Protein AF-0000000073595090 (afdb_homodimer)

Nearest PDB structures (foldseek):
  1bzy-assembly1_D  TM=8.938E-01  e=1.808E-31  Homo sapiens
  3gep-assembly1_A-2  TM=9.345E-01  e=6.001E-30  Homo sapiens
  3ggc-assembly1_A-2  TM=9.431E-01  e=1.577E-29  Homo sapiens
  1d6n-assembly1_A  TM=9.032E-01  e=2.349E-26  Homo sapiens
  1d6n-assembly1_B  TM=8.870E-01  e=1.845E-26  Homo sapiens

InterPro domains:
  IPR000836 Phosphoribosyltransferase domain [PF00156] (53-201)
  IPR000836 Phosphoribosyltransferase domain [cd06223] (53-188)
  IPR005904 Hypoxanthine phosphoribosyl transferase [TIGR01203] (52-214)
  IPR029057 Phosphoribosyltransferase-like [G3DSA:3.40.50.2020] (49-224)
  IPR029057 Phosphoribosyltransferase-like [SSF53271] (48-222)
  IPR050408 Hypoxanthine-guanine phosphoribosyltransferase [PTHR43340] (52-224)

Foldseek 3Di:
DDPDDPCVDDDDDDDDDDPDPPPDDPDDPDPDPPPDPPPPPFPFDDQLLVLLLVLLVVCCVVQNDEEEEEEEEDDQQVLSSVSNVVNNVVVLVPDPDRYHYHYWYWYWDFDPDPPDGQDIDIDRTDDLLVQAQAEYEYTEAEAEQCSNVVNVVVVSVVSHHPHYFYAYAEYEDDPNHPPDDGPHYSYYDYPAQKAECCRDQLPPRPPHSGIGGQDPVRNVVNPD/DDDPDPPPPDPDDPDDPDDPPPPDDPDDPDPPPPPDPPPPPFPFDPQLLVLLLVLLVVCCVVQNDEEEEEEEEDDQQVLSSVSNVVNNVVVLVPDPDNYHYHYWYWYWDFDPDPPDGQDIDIDRTDDLLVQAQAEYEYTEAEAEQCRNVVNVVVVSVVSHHPHYFYAYAEYEDDPNHPPDDGPHYSYYDYPAQKAECCRDQLPPRPPHSGIGGQDPVRNVVNPD

Secondary structure (DSSP, 8-state):
--------------------------------------------PPPHHHHHHHHHHHHHHHHTTS-EEEEEEETTTHHHHHHHHHHHHHHHHTSSS---EEEEEEEEEEEE-SS-EEEEEEESSPPGGGGTTSEEEEEEEEESSSHHHHHHHHHHHTT--SEEEEEEEEEEE-TT--S---SEEEEEEESS-EEBTTB-BTTBSTT-SS-EEPPHHHHHHT--/--------------------------------------------PPPHHHHHHHHHHHHHHHHTTS-EEEEEEETTTHHHHHHHHHHHHHHHHTSSS---EEEEEEEEEEEE-SS-EEEEEEESSPPGGGGTTSEEEEEEEEESSSHHHHHHHHHHHTT--SEEEEEEEEEEE-TT--S---SEEEEEEESS-EEBTTB-BTTBSTT-SS-EEPPHHHHHHT--

Radius of gyration: 42.35 Å; Cα contacts (8 Å, |Δi|>4): 746; chains: 2; bounding box: 109×180×151 Å

pLDDT: mean 76.79, std 24.28, range [18.45, 98.0]

Structure (mmCIF, N/CA/C/O backbone):
data_AF-0000000073595090-model_v1
#
loop_
_entity.id
_entity.type
_entity.pdbx_description
1 polymer 'Hypoxanthine phosphoribosyltransferase'
#
loop_
_atom_site.group_PDB
_atom_site.id
_atom_site.type_symbol
_atom_site.label_atom_id
_atom_site.label_alt_id
_atom_site.label_comp_id
_atom_site.label_asym_id
_atom_site.label_entity_id
_atom_site.label_seq_id
_atom_site.pdbx_PDB_ins_code
_atom_site.Cartn_x
_atom_site.Cartn_y
_atom_site.Cartn_z
_atom_site.occupancy
_atom_site.B_iso_or_equiv
_atom_site.auth_seq_id
_atom_site.auth_comp_id
_atom_site.auth_asym_id
_atom_site.auth_atom_id
_atom_site.pdbx_PDB_model_num
ATOM 1 N N . MET A 1 1 ? -73.562 80.875 56.219 1 18.45 1 MET A N 1
ATOM 2 C CA . MET A 1 1 ? -73.375 82.25 55.906 1 18.45 1 MET A CA 1
ATOM 3 C C . MET A 1 1 ? -72.875 82.438 54.469 1 18.45 1 MET A C 1
ATOM 5 O O . MET A 1 1 ? -73.5 83.25 53.719 1 18.45 1 MET A O 1
ATOM 9 N N . LEU A 1 2 ? -71.5 82.5 54.281 1 20.69 2 LEU A N 1
ATOM 10 C CA . LEU A 1 2 ? -70.812 83.5 53.438 1 20.69 2 LEU A CA 1
ATOM 11 C C . LEU A 1 2 ? -70.875 83.125 51.969 1 20.69 2 LEU A C 1
ATOM 13 O O . LEU A 1 2 ? -70.625 82 51.625 1 20.69 2 LEU A O 1
ATOM 17 N N . ARG A 1 3 ? -71.562 83.875 51 1 25.02 3 ARG A N 1
ATOM 18 C CA . ARG A 1 3 ? -72.375 83.938 49.75 1 25.02 3 ARG A CA 1
ATOM 19 C C . ARG A 1 3 ? -71.438 84.062 48.562 1 25.02 3 ARG A C 1
ATOM 21 O O . ARG A 1 3 ? -71.125 85.125 48.125 1 25.02 3 ARG A O 1
ATOM 28 N N . ALA A 1 4 ? -70.188 83.312 48.531 1 24.39 4 ALA A N 1
ATOM 29 C CA . ALA A 1 4 ? -68.938 83.688 47.812 1 24.39 4 ALA A CA 1
ATOM 30 C C . ALA A 1 4 ? -69.188 83.812 46.312 1 24.39 4 ALA A C 1
ATOM 32 O O . ALA A 1 4 ? -70 83 45.75 1 24.39 4 ALA A O 1
ATOM 33 N N . GLY A 1 5 ? -68.688 84.812 45.531 1 21.95 5 GLY A N 1
ATOM 34 C CA . GLY A 1 5 ? -68.938 85.75 44.438 1 21.95 5 GLY A CA 1
ATOM 35 C C . GLY A 1 5 ? -68.688 85.125 43.094 1 21.95 5 GLY A C 1
ATOM 36 O O . GLY A 1 5 ? -67.812 84.312 42.938 1 21.95 5 GLY A O 1
ATOM 37 N N . SER A 1 6 ? -69.625 85.062 42 1 22.86 6 SER A N 1
ATOM 38 C CA . SER A 1 6 ? -70.062 84.438 40.75 1 22.86 6 SER A CA 1
ATOM 39 C C . SER A 1 6 ? -69.188 84.938 39.562 1 22.86 6 SER A C 1
ATOM 41 O O . SER A 1 6 ? -69.688 84.875 38.438 1 22.86 6 SER A O 1
ATOM 43 N N . ALA A 1 7 ? -67.875 85.375 39.781 1 21.56 7 ALA A N 1
ATOM 44 C CA . ALA A 1 7 ? -67.312 86.375 38.875 1 21.56 7 ALA A CA 1
ATOM 45 C C . ALA A 1 7 ? -67.188 85.75 37.469 1 21.56 7 ALA A C 1
ATOM 47 O O . ALA A 1 7 ? -66.562 84.688 37.312 1 21.56 7 ALA A O 1
ATOM 48 N N . GLU A 1 8 ? -68.062 85.938 36.406 1 22.64 8 GLU A N 1
ATOM 49 C CA . GLU A 1 8 ? -68.438 85.375 35.094 1 22.64 8 GLU A CA 1
ATOM 50 C C . GLU A 1 8 ? -67.438 85.75 34.031 1 22.64 8 GLU A C 1
ATOM 52 O O . GLU A 1 8 ? -67.625 85.562 32.844 1 22.64 8 GLU A O 1
ATOM 57 N N . GLY A 1 9 ? -66.125 86.125 34.344 1 20.11 9 GLY A N 1
ATOM 58 C CA . GLY A 1 9 ? -65.438 87 33.406 1 20.11 9 GLY A CA 1
ATOM 59 C C . GLY A 1 9 ? -65.188 86.375 32.062 1 20.11 9 GLY A C 1
ATOM 60 O O . GLY A 1 9 ? -65.062 85.125 31.953 1 20.11 9 GLY A O 1
ATOM 61 N N . GLY A 1 10 ? -65.625 86.875 30.844 1 22.44 10 GLY A N 1
ATOM 62 C CA . GLY A 1 10 ? -65.875 86.688 29.422 1 22.44 10 GLY A CA 1
ATOM 63 C C . GLY A 1 10 ? -64.625 86.5 28.609 1 22.44 10 GLY A C 1
ATOM 64 O O . GLY A 1 10 ? -63.75 87.375 28.5 1 22.44 10 GLY A O 1
ATOM 65 N N . ALA A 1 11 ? -63.875 85.25 28.734 1 20.61 11 ALA A N 1
ATOM 66 C CA . ALA A 1 11 ? -62.531 84.938 28.234 1 20.61 11 ALA A CA 1
ATOM 67 C C . ALA A 1 11 ? -62.5 85.062 26.703 1 20.61 11 ALA A C 1
ATOM 69 O O . ALA A 1 11 ? -63.344 84.5 26.016 1 20.61 11 ALA A O 1
ATOM 70 N N . GLY A 1 12 ? -61.906 86.125 26.109 1 21.06 12 GLY A N 1
ATOM 71 C CA . GLY A 1 12 ? -61.719 86.625 24.75 1 21.06 12 GLY A CA 1
ATOM 72 C C . GLY A 1 12 ? -61.094 85.625 23.828 1 21.06 12 GLY A C 1
ATOM 73 O O . GLY A 1 12 ? -60.469 84.625 24.297 1 21.06 12 GLY A O 1
ATOM 74 N N . ALA A 1 13 ? -61.156 85.625 22.359 1 21.88 13 ALA A N 1
ATOM 75 C CA . ALA A 1 13 ? -61.312 84.938 21.094 1 21.88 13 ALA A CA 1
ATOM 76 C C . ALA A 1 13 ? -59.938 84.625 20.484 1 21.88 13 ALA A C 1
ATOM 78 O O . ALA A 1 13 ? -59.875 84 19.422 1 21.88 13 ALA A O 1
ATOM 79 N N . ALA A 1 14 ? -58.656 84.812 21.047 1 22.27 14 ALA A N 1
ATOM 80 C CA . ALA A 1 14 ? -57.656 85.188 20.062 1 22.27 14 ALA A CA 1
ATOM 81 C C . ALA A 1 14 ? -57.281 84 19.172 1 22.27 14 ALA A C 1
ATOM 83 O O . ALA A 1 14 ? -57.25 82.875 19.641 1 22.27 14 ALA A O 1
ATOM 84 N N . ALA A 1 15 ? -57.219 84.125 17.75 1 23.78 15 ALA A N 1
ATOM 85 C CA . ALA A 1 15 ? -57.156 83.312 16.547 1 23.78 15 ALA A CA 1
ATOM 86 C C . ALA A 1 15 ? -55.75 82.688 16.359 1 23.78 15 ALA A C 1
ATOM 88 O O . ALA A 1 15 ? -54.75 83.438 16.344 1 23.78 15 ALA A O 1
ATOM 89 N N . GLY A 1 16 ? -55.312 81.562 16.969 1 21.45 16 GLY A N 1
ATOM 90 C CA . GLY A 1 16 ? -54 80.938 17.016 1 21.45 16 GLY A CA 1
ATOM 91 C C . GLY A 1 16 ? -53.438 80.625 15.641 1 21.45 16 GLY A C 1
ATOM 92 O O . GLY A 1 16 ? -54.156 80.125 14.758 1 21.45 16 GLY A O 1
ATOM 93 N N . ARG A 1 17 ? -52.5 81.438 15.148 1 24.78 17 ARG A N 1
ATOM 94 C CA . ARG A 1 17 ? -51.688 81.438 13.922 1 24.78 17 ARG A CA 1
ATOM 95 C C . ARG A 1 17 ? -51.094 80.062 13.641 1 24.78 17 ARG A C 1
ATOM 97 O O . ARG A 1 17 ? -50.844 79.312 14.57 1 24.78 17 ARG A O 1
ATOM 104 N N . GLY A 1 18 ? -51.219 79.5 12.422 1 23.97 18 GLY A N 1
ATOM 105 C CA . GLY A 1 18 ? -50.969 78.188 11.75 1 23.97 18 GLY A CA 1
ATOM 106 C C . GLY A 1 18 ? -49.5 77.75 11.766 1 23.97 18 GLY A C 1
ATOM 107 O O . GLY A 1 18 ? -48.625 78.562 11.438 1 23.97 18 GLY A O 1
ATOM 108 N N . ALA A 1 19 ? -48.938 77.062 12.797 1 24.28 19 ALA A N 1
ATOM 109 C CA . ALA A 1 19 ? -47.562 76.625 13 1 24.28 19 ALA A CA 1
ATOM 110 C C . ALA A 1 19 ? -47.031 75.938 11.75 1 24.28 19 ALA A C 1
ATOM 112 O O . ALA A 1 19 ? -47.75 75.188 11.07 1 24.28 19 ALA A O 1
ATOM 113 N N . SER A 1 20 ? -46.094 76.562 11 1 29.41 20 SER A N 1
ATOM 114 C CA . SER A 1 20 ? -45.344 76.125 9.836 1 29.41 20 SER A CA 1
ATOM 115 C C . SER A 1 20 ? -44.719 74.75 10.086 1 29.41 20 SER A C 1
ATOM 117 O O . SER A 1 20 ? -44.25 74.438 11.195 1 29.41 20 SER A O 1
ATOM 119 N N . PRO A 1 21 ? -45.031 73.688 9.328 1 28.95 21 PRO A N 1
ATOM 120 C CA . PRO A 1 21 ? -44.594 72.312 9.547 1 28.95 21 PRO A CA 1
ATOM 121 C C . PRO A 1 21 ? -43.062 72.188 9.625 1 28.95 21 PRO A C 1
ATOM 123 O O . PRO A 1 21 ? -42.344 73 9.055 1 28.95 21 PRO A O 1
ATOM 126 N N . LEU A 1 22 ? -42.469 71.938 10.797 1 32.16 22 LEU A N 1
ATOM 127 C CA . LEU A 1 22 ? -41.062 71.688 11.062 1 32.16 22 LEU A CA 1
ATOM 128 C C . LEU A 1 22 ? -40.406 70.812 9.984 1 32.16 22 LEU A C 1
ATOM 130 O O . LEU A 1 22 ? -41.094 70 9.398 1 32.16 22 LEU A O 1
ATOM 134 N N . PRO A 1 23 ? -39.344 71.312 9.367 1 32.91 23 PRO A N 1
ATOM 135 C CA . PRO A 1 23 ? -38.625 70.625 8.273 1 32.91 23 PRO A CA 1
ATOM 136 C C . PRO A 1 23 ? -38.281 69.125 8.617 1 32.91 23 PRO A C 1
ATOM 138 O O . PRO A 1 23 ? -38.156 68.812 9.797 1 32.91 23 PRO A O 1
ATOM 141 N N . ALA A 1 24 ? -38.594 68.188 7.734 1 32 24 ALA A N 1
ATOM 142 C CA . ALA A 1 24 ? -38.406 66.75 7.836 1 32 24 ALA A CA 1
ATOM 143 C C . ALA A 1 24 ? -36.969 66.375 8.219 1 32 24 ALA A C 1
ATOM 145 O O . ALA A 1 24 ? -36.031 67.062 7.812 1 32 24 ALA A O 1
ATOM 146 N N . ALA A 1 25 ? -36.688 65.812 9.406 1 35.94 25 ALA A N 1
ATOM 147 C CA . ALA A 1 25 ? -35.406 65.375 9.938 1 35.94 25 ALA A CA 1
ATOM 148 C C . ALA A 1 25 ? -34.5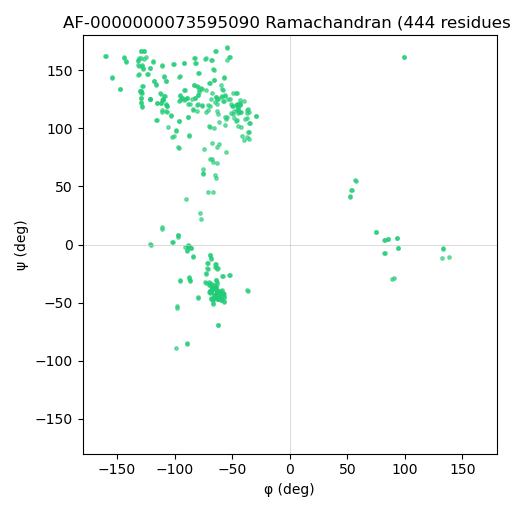94 64.625 8.875 1 35.94 25 ALA A C 1
ATOM 150 O O . ALA A 1 25 ? -35.156 63.938 8.023 1 35.94 25 ALA A O 1
ATOM 151 N N . PRO A 1 26 ? -33.344 65.062 8.57 1 37.41 26 PRO A N 1
ATOM 152 C CA . PRO A 1 26 ? -32.562 64.438 7.539 1 37.41 26 PRO A CA 1
ATOM 153 C C . PRO A 1 26 ? -32.438 62.906 7.754 1 37.41 26 PRO A C 1
ATOM 155 O O . PRO A 1 26 ? -32.531 62.438 8.891 1 37.41 26 PRO A O 1
ATOM 158 N N . ARG A 1 27 ? -32.812 62.062 6.738 1 37.53 27 ARG A N 1
ATOM 159 C CA . ARG A 1 27 ? -32.75 60.594 6.758 1 37.53 27 ARG A CA 1
ATOM 160 C C . ARG A 1 27 ? -31.375 60.125 7.227 1 37.53 27 ARG A C 1
ATOM 162 O O . ARG A 1 27 ? -30.359 60.688 6.809 1 37.53 27 ARG A O 1
ATOM 169 N N . ARG A 1 28 ? -31.266 59.5 8.414 1 38.28 28 ARG A N 1
ATOM 170 C CA . ARG A 1 28 ? -30.031 58.938 8.945 1 38.28 28 ARG A CA 1
ATOM 171 C C . ARG A 1 28 ? -29.297 58.125 7.879 1 38.28 28 ARG A C 1
ATOM 173 O O . ARG A 1 28 ? -29.922 57.406 7.105 1 38.28 28 ARG A O 1
ATOM 180 N N . PRO A 1 29 ? -28.047 58.5 7.551 1 37.28 29 PRO A N 1
ATOM 181 C CA . PRO A 1 29 ? -27.328 57.719 6.535 1 37.28 29 PRO A CA 1
ATOM 182 C C . PRO A 1 29 ? -27.422 56.219 6.773 1 37.28 29 PRO A C 1
ATOM 184 O O . PRO A 1 29 ? -27.547 55.781 7.918 1 37.28 29 PRO A O 1
ATOM 187 N N . GLN A 1 30 ? -27.969 55.406 5.848 1 33.78 30 GLN A N 1
ATOM 188 C CA . GLN A 1 30 ? -28.031 53.938 5.879 1 33.78 30 GLN A CA 1
ATOM 189 C C . GLN A 1 30 ? -26.688 53.344 6.281 1 33.78 30 GLN A C 1
ATOM 191 O O . GLN A 1 30 ? -25.641 53.844 5.895 1 33.78 30 GLN A O 1
ATOM 196 N N . PRO A 1 31 ? -26.594 52.656 7.426 1 35.84 31 PRO A N 1
ATOM 197 C CA . PRO A 1 31 ? -25.297 52.094 7.789 1 35.84 31 PRO A CA 1
ATOM 198 C C . PRO A 1 31 ? -24.609 51.406 6.613 1 35.84 31 PRO A C 1
ATOM 200 O O . PRO A 1 31 ? -25.281 50.812 5.754 1 35.84 31 PRO A O 1
ATOM 203 N N . GLN A 1 32 ? -23.5 51.875 6.078 1 34.53 32 GLN A N 1
ATOM 204 C CA . GLN A 1 32 ? -22.672 51.156 5.105 1 34.53 32 GLN A CA 1
ATOM 205 C C . GLN A 1 32 ? -22.5 49.688 5.477 1 34.53 32 GLN A C 1
ATOM 207 O O . GLN A 1 32 ? -22.266 49.375 6.641 1 34.53 32 GLN A O 1
ATOM 212 N N . HIS A 1 33 ? -23.25 48.812 4.824 1 35.62 33 HIS A N 1
ATOM 213 C CA . HIS A 1 33 ? -23.062 47.375 4.996 1 35.62 33 HIS A CA 1
ATOM 214 C C . HIS A 1 33 ? -21.578 47 5.086 1 35.62 33 HIS A C 1
ATOM 216 O O . HIS A 1 33 ? -20.781 47.438 4.238 1 35.62 33 HIS A O 1
ATOM 222 N N . ARG A 1 34 ? -20.953 46.969 6.234 1 40.38 34 ARG A N 1
ATOM 223 C CA . ARG A 1 34 ? -19.578 46.469 6.355 1 40.38 34 ARG A CA 1
ATOM 224 C C . ARG A 1 34 ? -19.359 45.281 5.414 1 40.38 34 ARG A C 1
ATOM 226 O O . ARG A 1 34 ? -20.219 44.438 5.281 1 40.38 34 ARG A O 1
ATOM 233 N N . PRO A 1 35 ? -18.484 45.438 4.449 1 38.69 35 PRO A N 1
ATOM 234 C CA . PRO A 1 35 ? -18.281 44.281 3.578 1 38.69 35 PRO A CA 1
ATOM 235 C C . PRO A 1 35 ? -18.156 43 4.359 1 38.69 35 PRO A C 1
ATOM 237 O O . PRO A 1 35 ? -17.688 43 5.5 1 38.69 35 PRO A O 1
ATOM 240 N N . ARG A 1 36 ? -19.094 42.062 4.199 1 41.41 36 ARG A N 1
ATOM 241 C CA . ARG A 1 36 ? -19.016 40.75 4.793 1 41.41 36 ARG A CA 1
ATOM 242 C C . ARG A 1 36 ? -17.578 40.219 4.789 1 41.41 36 ARG A C 1
ATOM 244 O O . ARG A 1 36 ? -16.844 40.438 3.82 1 41.41 36 ARG A O 1
ATOM 251 N N . PRO A 1 37 ? -16.969 40.062 5.891 1 40.44 37 PRO A N 1
ATOM 252 C CA . PRO A 1 37 ? -15.609 39.5 5.832 1 40.44 37 PRO A CA 1
ATOM 253 C C . PRO A 1 37 ? -15.453 38.438 4.758 1 40.44 37 PRO A C 1
ATOM 255 O O . PRO A 1 37 ? -16.391 37.656 4.504 1 40.44 37 PRO A O 1
ATOM 258 N N . ARG A 1 38 ? -14.742 38.719 3.691 1 35.94 38 ARG A N 1
ATOM 259 C CA . ARG A 1 38 ? -14.422 37.75 2.648 1 35.94 38 ARG A CA 1
ATOM 260 C C . ARG A 1 38 ? -14.164 36.375 3.246 1 35.94 38 ARG A C 1
ATOM 262 O O . ARG A 1 38 ? -13.312 36.219 4.125 1 35.94 38 ARG A O 1
ATOM 269 N N . ARG A 1 39 ? -15.125 35.469 3.371 1 39.94 39 ARG A N 1
ATOM 270 C CA . ARG A 1 39 ? -14.906 34.094 3.721 1 39.94 39 ARG A CA 1
ATOM 271 C C . ARG A 1 39 ? -13.617 33.562 3.094 1 39.94 39 ARG A C 1
ATOM 273 O O . ARG A 1 39 ? -13.406 33.719 1.889 1 39.94 39 ARG A O 1
ATOM 280 N N . ALA A 1 40 ? -12.539 33.562 3.834 1 42.25 40 ALA A N 1
ATOM 281 C CA . ALA A 1 40 ? -11.305 32.969 3.342 1 42.25 40 ALA A CA 1
ATOM 282 C C . ALA A 1 40 ? -11.602 31.828 2.373 1 42.25 40 ALA A C 1
ATOM 284 O O . ALA A 1 40 ? -12.5 31.031 2.609 1 42.25 40 ALA A O 1
ATOM 285 N N . ALA A 1 41 ? -11.312 32 1.074 1 45.03 41 ALA A N 1
ATOM 286 C CA . ALA A 1 41 ? -11.492 31 0.033 1 45.03 41 ALA A CA 1
ATOM 287 C C . ALA A 1 41 ? -11.023 29.625 0.514 1 45.03 41 ALA A C 1
ATOM 289 O O . ALA A 1 41 ? -10.016 29.516 1.21 1 45.03 41 ALA A O 1
ATOM 290 N N . PRO A 1 42 ? -11.984 28.688 0.497 1 52.31 42 PRO A N 1
ATOM 291 C CA . PRO A 1 42 ? -11.602 27.312 0.854 1 52.31 42 PRO A CA 1
ATOM 292 C C . PRO A 1 42 ? -10.312 26.875 0.17 1 52.31 42 PRO A C 1
ATOM 294 O O . PRO A 1 42 ? -10.07 27.219 -0.99 1 52.31 42 PRO A O 1
ATOM 297 N N . TRP A 1 43 ? -9.227 26.797 0.996 1 58.78 43 TRP A N 1
ATOM 298 C CA . TRP A 1 43 ? -7.992 26.234 0.476 1 58.78 43 TRP A CA 1
ATOM 299 C C . TRP A 1 43 ? -8.289 25.094 -0.503 1 58.78 43 TRP A C 1
ATOM 301 O O . TRP A 1 43 ? -9.047 24.172 -0.185 1 58.78 43 TRP A O 1
ATOM 311 N N . ARG A 1 44 ? -8.117 25.422 -1.894 1 61.34 44 ARG A N 1
ATOM 312 C CA . ARG A 1 44 ? -8.273 24.359 -2.885 1 61.34 44 ARG A CA 1
ATOM 313 C C . ARG A 1 44 ? -6.918 23.812 -3.316 1 61.34 44 ARG A C 1
ATOM 315 O O . ARG A 1 44 ? -6.137 24.516 -3.963 1 61.34 44 ARG A O 1
ATOM 322 N N . PRO A 1 45 ? -6.633 22.75 -2.699 1 61.56 45 PRO A N 1
ATOM 323 C CA . PRO A 1 45 ? -5.328 22.234 -3.121 1 61.56 45 PRO A CA 1
ATOM 324 C C . PRO A 1 45 ? -5.32 21.781 -4.578 1 61.56 45 PRO A C 1
ATOM 326 O O . PRO A 1 45 ? -6.367 21.438 -5.129 1 61.56 45 PRO A O 1
ATOM 329 N N . PRO A 1 46 ? -4.168 22.078 -5.262 1 63.09 46 PRO A N 1
ATOM 330 C CA . PRO A 1 46 ? -4.047 21.5 -6.602 1 63.09 46 PRO A CA 1
ATOM 331 C C . PRO A 1 46 ? -4.277 19.984 -6.609 1 63.09 46 PRO A C 1
ATOM 333 O O . PRO A 1 46 ? -4.188 19.344 -5.559 1 63.09 46 PRO A O 1
ATOM 336 N N . ALA A 1 47 ? -4.559 19.469 -7.793 1 72.31 47 ALA A N 1
ATOM 337 C CA . ALA A 1 47 ? -4.77 18.047 -7.949 1 72.31 47 ALA A CA 1
ATOM 338 C C . ALA A 1 47 ? -3.502 17.266 -7.625 1 72.31 47 ALA A C 1
ATOM 340 O O . ALA A 1 47 ? -2.416 17.609 -8.094 1 72.31 47 ALA A O 1
ATOM 341 N N . PRO A 1 48 ? -3.545 16.312 -6.766 1 76 48 PRO A N 1
ATOM 342 C CA . PRO A 1 48 ? -2.377 15.539 -6.34 1 76 48 PRO A CA 1
ATOM 343 C C . PRO A 1 48 ? -1.594 14.953 -7.516 1 76 48 PRO A C 1
ATOM 345 O O . PRO A 1 48 ? -0.373 14.797 -7.43 1 76 48 PRO A O 1
ATOM 348 N N . ALA A 1 49 ? -2.215 14.734 -8.602 1 74.44 49 ALA A N 1
ATOM 349 C CA . ALA A 1 49 ? -1.567 14.094 -9.742 1 74.44 49 ALA A CA 1
ATOM 350 C C . ALA A 1 49 ? -0.441 14.969 -10.297 1 74.44 49 ALA A C 1
ATOM 352 O O . ALA A 1 49 ? 0.65 14.469 -10.586 1 74.44 49 ALA A O 1
ATOM 353 N N . SER A 1 50 ? -0.667 16.25 -10.453 1 79.44 50 SER A N 1
ATOM 354 C CA . SER A 1 50 ? 0.327 17.141 -11.047 1 79.44 50 SER A CA 1
ATOM 355 C C . SER A 1 50 ? 1.549 17.281 -10.141 1 79.44 50 SER A C 1
ATOM 357 O O . SER A 1 50 ? 2.686 17.25 -10.617 1 79.44 50 SER A O 1
ATOM 359 N N . TRP A 1 51 ? 1.331 17.297 -8.906 1 85.5 51 TRP A N 1
ATOM 360 C CA . TRP A 1 51 ? 2.432 17.438 -7.957 1 85.5 51 TRP A CA 1
ATOM 361 C C . TRP A 1 51 ? 3.244 16.156 -7.863 1 85.5 51 TRP A C 1
ATOM 363 O O . TRP A 1 51 ? 4.469 16.188 -7.75 1 85.5 51 TRP A O 1
ATOM 373 N N . THR A 1 52 ? 2.598 15.125 -8.023 1 92.88 52 THR A N 1
ATOM 374 C CA . THR A 1 52 ? 3.252 13.828 -7.902 1 92.88 52 THR A CA 1
ATOM 375 C C . THR A 1 52 ? 4.211 13.602 -9.07 1 92.88 52 THR A C 1
ATOM 377 O O . THR A 1 52 ? 5.309 13.062 -8.883 1 92.88 52 THR A O 1
ATOM 380 N N . GLU A 1 53 ? 3.814 14.094 -10.195 1 92.06 53 GLU A N 1
ATOM 381 C CA . GLU A 1 53 ? 4.672 13.953 -11.367 1 92.06 53 GLU A CA 1
ATOM 382 C C . GLU A 1 53 ? 5.941 14.789 -11.227 1 92.06 53 GLU A C 1
ATOM 384 O O . GLU A 1 53 ? 7.035 14.32 -11.547 1 92.06 53 GLU A O 1
ATOM 389 N N . ARG A 1 54 ? 5.754 15.984 -10.828 1 92.88 54 ARG A N 1
ATOM 390 C CA . ARG A 1 54 ? 6.898 16.859 -10.594 1 92.88 54 ARG A CA 1
ATOM 391 C C . ARG A 1 54 ? 7.859 16.25 -9.578 1 92.88 54 ARG A C 1
ATOM 393 O O . ARG A 1 54 ? 9.07 16.234 -9.797 1 92.88 54 ARG A O 1
ATOM 400 N N . LEU A 1 55 ? 7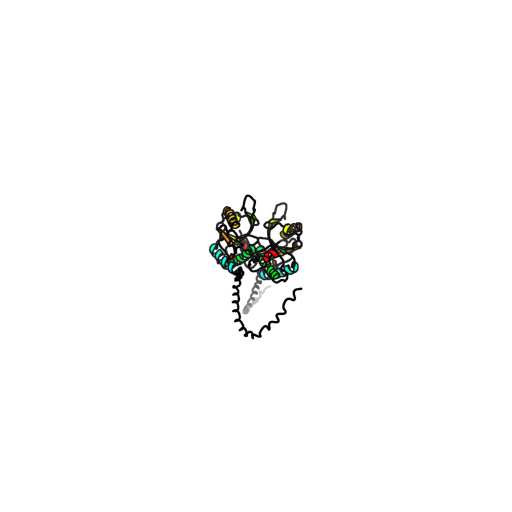.336 15.734 -8.508 1 95.69 55 LEU A N 1
ATOM 401 C CA . LEU A 1 55 ? 8.156 15.117 -7.473 1 95.69 55 LEU A CA 1
ATOM 402 C C . LEU A 1 55 ? 8.922 13.922 -8.016 1 95.69 55 LEU A C 1
ATOM 404 O O . LEU A 1 55 ? 10.086 13.719 -7.684 1 95.69 55 LEU A O 1
ATOM 408 N N . ALA A 1 56 ? 8.25 13.156 -8.82 1 95.5 56 ALA A N 1
ATOM 409 C CA . ALA A 1 56 ? 8.891 11.992 -9.422 1 95.5 56 ALA A CA 1
ATOM 410 C C . ALA A 1 56 ? 10.125 12.391 -10.219 1 95.5 56 ALA A C 1
ATOM 412 O O . ALA A 1 56 ? 11.164 11.742 -10.133 1 95.5 56 ALA A O 1
ATOM 413 N N . ARG A 1 57 ? 10.016 13.469 -10.945 1 94.19 57 ARG A N 1
ATOM 414 C CA . ARG A 1 57 ? 11.133 13.961 -11.742 1 94.19 57 ARG A CA 1
ATOM 415 C C . ARG A 1 57 ? 12.281 14.422 -10.844 1 94.19 57 ARG A C 1
ATOM 417 O O . ARG A 1 57 ? 13.445 14.125 -11.117 1 94.19 57 ARG A O 1
ATOM 424 N N . GLU A 1 58 ? 11.938 15.109 -9.82 1 94.88 58 GLU A N 1
ATOM 425 C CA . GLU A 1 58 ? 12.945 15.586 -8.883 1 94.88 58 GLU A CA 1
ATOM 426 C C . GLU A 1 58 ? 13.656 14.414 -8.211 1 94.88 58 GLU A C 1
ATOM 428 O O . GLU A 1 58 ? 14.883 14.438 -8.047 1 94.88 58 GLU A O 1
ATOM 433 N N . ILE A 1 59 ? 12.953 13.422 -7.855 1 94.25 59 ILE A N 1
ATOM 434 C CA . ILE A 1 59 ? 13.5 12.25 -7.176 1 94.25 59 ILE A CA 1
ATOM 435 C C . ILE A 1 59 ? 14.453 11.508 -8.117 1 94.25 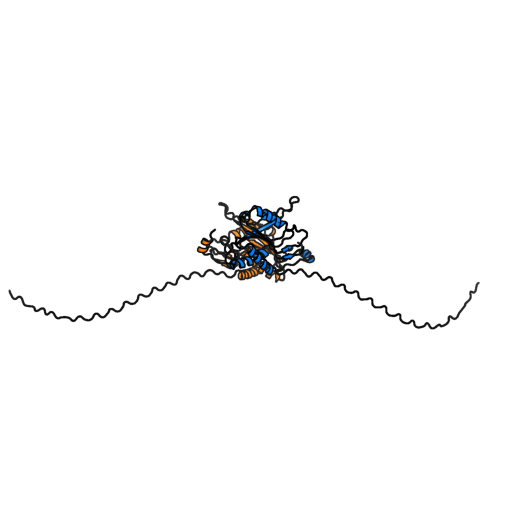59 ILE A C 1
ATOM 437 O O . ILE A 1 59 ? 15.555 11.125 -7.715 1 94.25 59 ILE A O 1
ATOM 441 N N . MET A 1 60 ? 14.008 11.336 -9.281 1 91.56 60 MET A N 1
ATOM 442 C CA . MET A 1 60 ? 14.836 10.609 -10.242 1 91.56 60 MET A CA 1
ATOM 443 C C . MET A 1 60 ? 16.125 11.383 -10.539 1 91.56 60 MET A C 1
ATOM 445 O O . MET A 1 60 ? 17.172 10.781 -10.75 1 91.56 60 MET A O 1
ATOM 449 N N . LYS A 1 61 ? 16.047 12.656 -10.594 1 89.94 61 LYS A N 1
ATOM 450 C CA . LYS A 1 61 ? 17.234 13.492 -10.789 1 89.94 61 LYS A CA 1
ATOM 451 C C . LYS A 1 61 ? 18.188 13.375 -9.602 1 89.94 61 LYS A C 1
ATOM 453 O O . LYS A 1 61 ? 19.406 13.336 -9.781 1 89.94 61 LYS A O 1
ATOM 458 N N . GLY A 1 62 ? 17.625 13.25 -8.43 1 88.5 62 GLY A N 1
ATOM 459 C CA . GLY A 1 62 ? 18.422 13.258 -7.215 1 88.5 62 GLY A CA 1
ATOM 460 C C . GLY A 1 62 ? 18.953 11.883 -6.84 1 88.5 62 GLY A C 1
ATOM 461 O O . GLY A 1 62 ? 19.984 11.766 -6.184 1 88.5 62 GLY A O 1
ATOM 462 N N . MET A 1 63 ? 18.234 10.852 -7.172 1 85.06 63 MET A N 1
ATOM 463 C CA . MET A 1 63 ? 18.547 9.516 -6.672 1 85.06 63 MET A CA 1
ATOM 464 C C . MET A 1 63 ? 18.828 8.555 -7.824 1 85.06 63 MET A C 1
ATOM 466 O O . MET A 1 63 ? 19.156 7.387 -7.602 1 85.06 63 MET A O 1
ATOM 470 N N . GLY A 1 64 ? 18.719 9.117 -9.008 1 68.94 64 GLY A N 1
ATOM 471 C CA . GLY A 1 64 ? 18.75 8.297 -10.203 1 68.94 64 GLY A CA 1
ATOM 472 C C . GLY A 1 64 ? 20.109 7.668 -10.461 1 68.94 64 GLY A C 1
ATOM 473 O O . GLY A 1 64 ? 21.141 8.25 -10.109 1 68.94 64 GLY A O 1
ATOM 474 N N . GLY A 1 65 ? 20.25 6.305 -10.617 1 73.31 65 GLY A N 1
ATOM 475 C CA . GLY A 1 65 ? 21.422 5.613 -11.117 1 73.31 65 GLY A CA 1
ATOM 476 C C . GLY A 1 65 ? 21.828 4.438 -10.25 1 73.31 65 GLY A C 1
ATOM 477 O O . GLY A 1 65 ? 22.766 3.705 -10.594 1 73.31 65 GLY A O 1
ATOM 478 N N . HIS A 1 66 ? 21.203 4.418 -9.094 1 81.12 66 HIS A N 1
ATOM 479 C CA . HIS A 1 66 ? 21.516 3.314 -8.195 1 81.12 66 HIS A CA 1
ATOM 480 C C . HIS A 1 66 ? 20.25 2.588 -7.758 1 81.12 66 HIS A C 1
ATOM 482 O O . HIS A 1 66 ? 19.141 3.09 -7.957 1 81.12 66 HIS A O 1
ATOM 488 N N . HIS A 1 67 ? 20.438 1.452 -7.188 1 84.94 67 HIS A N 1
ATOM 489 C CA . HIS A 1 67 ? 19.328 0.694 -6.633 1 84.94 67 HIS A CA 1
ATOM 490 C C . HIS A 1 67 ? 18.578 1.508 -5.586 1 84.94 67 HIS A C 1
ATOM 492 O O . HIS A 1 67 ? 19.188 2.041 -4.656 1 84.94 67 HIS A O 1
ATOM 498 N N . ILE A 1 68 ? 17.344 1.63 -5.836 1 90.62 68 ILE A N 1
ATOM 499 C CA . ILE A 1 68 ? 16.5 2.428 -4.941 1 90.62 68 ILE A CA 1
ATOM 500 C C . ILE A 1 68 ? 15.547 1.514 -4.176 1 90.62 68 ILE A C 1
ATOM 502 O O . ILE A 1 68 ? 14.875 0.667 -4.773 1 90.62 68 ILE A O 1
ATOM 506 N N . VAL A 1 69 ? 15.578 1.606 -2.877 1 93.56 69 VAL A N 1
ATOM 507 C CA . VAL A 1 69 ? 14.547 1.002 -2.039 1 93.56 69 VAL A CA 1
ATOM 508 C C . VAL A 1 69 ? 13.5 2.047 -1.68 1 93.56 69 VAL A C 1
ATOM 510 O O . VAL A 1 69 ? 13.773 2.986 -0.931 1 93.56 69 VAL A O 1
ATOM 513 N N . ALA A 1 70 ? 12.359 1.935 -2.297 1 95.12 70 ALA A N 1
ATOM 514 C CA . ALA A 1 70 ? 11.242 2.803 -1.943 1 95.12 70 ALA A CA 1
ATOM 515 C C . ALA A 1 70 ? 10.484 2.256 -0.738 1 95.12 70 ALA A C 1
ATOM 517 O O . ALA A 1 70 ? 9.914 1.161 -0.798 1 95.12 70 ALA A O 1
ATOM 518 N N . LEU A 1 71 ? 10.508 3.002 0.332 1 96.19 71 LEU A N 1
ATOM 519 C CA . LEU A 1 71 ? 9.891 2.615 1.593 1 96.19 71 LEU A CA 1
ATOM 520 C C . LEU A 1 71 ? 8.617 3.426 1.844 1 96.19 71 LEU A C 1
ATOM 522 O O . LEU A 1 71 ? 8.68 4.645 2.01 1 96.19 71 LEU A O 1
ATOM 526 N N . CYS A 1 72 ? 7.48 2.775 1.848 1 96.56 72 CYS A N 1
ATOM 527 C CA . CYS A 1 72 ? 6.191 3.426 2.059 1 96.56 72 CYS A CA 1
ATOM 528 C C . CYS A 1 72 ? 5.797 3.387 3.529 1 96.56 72 CYS A C 1
ATOM 530 O O . CYS A 1 72 ? 5.746 2.316 4.137 1 96.56 72 CYS A O 1
ATOM 532 N N . VAL A 1 73 ? 5.504 4.527 4.105 1 94.94 73 VAL A N 1
ATOM 533 C CA . VAL A 1 73 ? 4.984 4.574 5.469 1 94.94 73 VAL A CA 1
ATOM 534 C C . VAL A 1 73 ? 3.461 4.465 5.445 1 94.94 73 VAL A C 1
ATOM 536 O O . VAL A 1 73 ? 2.773 5.371 4.969 1 94.94 73 VAL A O 1
ATOM 539 N N . LEU A 1 74 ? 2.969 3.387 5.891 1 92.88 74 LEU A N 1
ATOM 540 C CA . LEU A 1 74 ? 1.544 3.086 5.965 1 92.88 74 LEU A CA 1
ATOM 541 C C . LEU A 1 74 ? 0.924 3.699 7.215 1 92.88 74 LEU A C 1
ATOM 543 O O . LEU A 1 74 ? 1.636 4.047 8.156 1 92.88 74 LEU A O 1
ATOM 547 N N . LYS A 1 75 ? -0.372 3.959 7.238 1 86.94 75 LYS A N 1
ATOM 548 C CA . LYS A 1 75 ? -1.352 3.471 6.273 1 86.94 75 LYS A CA 1
ATOM 549 C C . LYS A 1 75 ? -1.603 4.504 5.176 1 86.94 75 LYS A C 1
ATOM 551 O O . LYS A 1 75 ? -1.833 4.145 4.02 1 86.94 75 LYS A O 1
ATOM 556 N N . GLY A 1 76 ? -1.476 5.766 5.574 1 85.44 76 GLY A N 1
ATOM 557 C CA . GLY A 1 76 ? -1.973 6.848 4.738 1 85.44 76 GLY A CA 1
ATOM 558 C C . GLY A 1 76 ? -1.15 7.059 3.48 1 85.44 76 GLY A C 1
ATOM 559 O O . GLY A 1 76 ? -1.665 7.535 2.467 1 85.44 76 GLY A O 1
ATOM 560 N N . GLY A 1 77 ? -0.045 6.672 3.422 1 91 77 GLY A N 1
ATOM 561 C CA . GLY A 1 77 ? 0.873 7.039 2.354 1 91 77 GLY A CA 1
ATOM 562 C C . GLY A 1 77 ? 0.747 6.148 1.13 1 91 77 GLY A C 1
ATOM 563 O O . GLY A 1 77 ? 1.334 6.438 0.085 1 91 77 GLY A O 1
ATOM 564 N N . TYR A 1 78 ? -0.131 5.113 1.197 1 94.12 78 TYR A N 1
ATOM 565 C CA . TYR A 1 78 ? -0.095 4.098 0.15 1 94.12 78 TYR A CA 1
ATOM 566 C C . TYR A 1 78 ? -0.547 4.676 -1.186 1 94.12 78 TYR A C 1
ATOM 568 O O . TYR A 1 78 ? 0.004 4.336 -2.234 1 94.12 78 TYR A O 1
ATOM 576 N N . LYS A 1 79 ? -1.562 5.555 -1.134 1 93.56 79 LYS A N 1
ATOM 577 C CA . LYS A 1 79 ? -2.082 6.121 -2.377 1 93.56 79 LYS A CA 1
ATOM 578 C C . LYS A 1 79 ? -1.05 7.02 -3.047 1 93.56 79 LYS A C 1
ATOM 580 O O . LYS A 1 79 ? -0.785 6.887 -4.242 1 93.56 79 LYS A O 1
ATOM 585 N N . PHE A 1 80 ? -0.515 7.93 -2.27 1 94.12 80 PHE A N 1
ATOM 586 C CA . PHE A 1 80 ? 0.546 8.789 -2.783 1 94.12 80 PHE A CA 1
ATOM 587 C C . PHE A 1 80 ? 1.721 7.953 -3.285 1 94.12 80 PHE A C 1
ATOM 589 O O . PHE A 1 80 ? 2.283 8.242 -4.344 1 94.12 80 PHE A O 1
ATOM 596 N N . PHE A 1 81 ? 2.062 6.945 -2.512 1 96 81 PHE A N 1
ATOM 597 C CA . PHE A 1 81 ? 3.152 6.035 -2.857 1 96 81 PHE A CA 1
ATOM 598 C C . PHE A 1 81 ? 2.906 5.391 -4.215 1 96 81 PHE A C 1
ATOM 600 O O . PHE A 1 81 ? 3.785 5.398 -5.078 1 96 81 PHE A O 1
ATOM 607 N N . ALA A 1 82 ? 1.729 4.883 -4.367 1 93.81 82 ALA A N 1
ATOM 608 C CA . ALA A 1 82 ? 1.391 4.203 -5.617 1 93.81 82 ALA A CA 1
ATOM 609 C C . ALA A 1 82 ? 1.455 5.164 -6.797 1 93.81 82 ALA A C 1
ATOM 611 O O . ALA A 1 82 ? 2.02 4.836 -7.844 1 93.81 82 ALA A O 1
ATOM 612 N N . ASP A 1 83 ? 0.9 6.277 -6.668 1 93.75 83 ASP A N 1
ATOM 613 C CA . ASP A 1 83 ? 0.917 7.27 -7.738 1 93.75 83 ASP A CA 1
ATOM 614 C C . ASP A 1 83 ? 2.344 7.711 -8.055 1 93.75 83 ASP A C 1
ATOM 616 O O . ASP A 1 83 ? 2.721 7.82 -9.227 1 93.75 83 ASP A O 1
ATOM 620 N N . LEU A 1 84 ? 3.059 7.988 -7.055 1 95.5 84 LEU A N 1
ATOM 621 C CA . LEU A 1 84 ? 4.438 8.43 -7.227 1 95.5 84 LEU A CA 1
ATOM 622 C C . LEU A 1 84 ? 5.262 7.371 -7.957 1 95.5 84 LEU A C 1
ATOM 624 O O . LEU A 1 84 ? 5.996 7.688 -8.891 1 95.5 84 LEU A O 1
ATOM 628 N N . LEU A 1 85 ? 5.148 6.16 -7.527 1 93.75 85 LEU A N 1
ATOM 629 C CA . LEU A 1 85 ? 5.918 5.074 -8.133 1 93.75 85 LEU A CA 1
ATOM 630 C C . LEU A 1 85 ? 5.512 4.863 -9.586 1 93.75 85 LEU A C 1
ATOM 632 O O . LEU A 1 85 ? 6.34 4.469 -10.414 1 93.75 85 LEU A O 1
ATOM 636 N N . ASP A 1 86 ? 4.254 5.145 -9.859 1 92.06 86 ASP A N 1
ATOM 637 C CA . ASP A 1 86 ? 3.834 5.055 -11.258 1 92.06 86 ASP A CA 1
ATOM 638 C C . ASP A 1 86 ? 4.641 6.004 -12.133 1 92.06 86 ASP A C 1
ATOM 640 O O . ASP A 1 86 ? 5.109 5.617 -13.211 1 92.06 86 ASP A O 1
ATOM 644 N N . TYR A 1 87 ? 4.777 7.16 -11.672 1 92.81 87 TYR A N 1
ATOM 645 C CA . TYR A 1 87 ? 5.535 8.141 -12.438 1 92.81 87 TYR A CA 1
ATOM 646 C C . TYR A 1 87 ? 7.016 7.793 -12.461 1 92.81 87 TYR A C 1
ATOM 648 O O . TYR A 1 87 ? 7.672 7.906 -13.5 1 92.81 87 TYR A O 1
ATOM 656 N N . ILE A 1 88 ? 7.559 7.363 -11.352 1 92.25 88 ILE A N 1
ATOM 657 C CA . ILE A 1 88 ? 8.969 7.004 -11.266 1 92.25 88 ILE A CA 1
ATOM 658 C C . ILE A 1 88 ? 9.266 5.832 -12.195 1 92.25 88 ILE A C 1
ATOM 660 O O . ILE A 1 88 ? 10.273 5.828 -12.906 1 92.25 88 ILE A O 1
ATOM 664 N N . LYS A 1 89 ? 8.398 4.863 -12.125 1 89.44 89 LYS A N 1
ATOM 665 C CA . LYS A 1 89 ? 8.555 3.701 -13 1 89.44 89 LYS A CA 1
ATOM 666 C C . LYS A 1 89 ? 8.508 4.105 -14.469 1 89.44 89 LYS A C 1
ATOM 668 O O . LYS A 1 89 ? 9.258 3.574 -15.289 1 89.44 89 LYS A O 1
ATOM 673 N N . ALA A 1 90 ? 7.605 5.008 -14.82 1 89.5 90 ALA A N 1
ATOM 674 C CA . ALA A 1 90 ? 7.508 5.492 -16.203 1 89.5 90 ALA A CA 1
ATOM 675 C C . ALA A 1 90 ? 8.805 6.172 -16.641 1 89.5 90 ALA A C 1
ATOM 677 O O . ALA A 1 90 ? 9.273 5.965 -17.75 1 89.5 90 ALA A O 1
ATOM 678 N N . LEU A 1 91 ? 9.375 6.914 -15.766 1 89.06 91 LEU A N 1
ATOM 679 C CA . LEU A 1 91 ? 10.633 7.598 -16.047 1 89.06 91 LEU A CA 1
ATOM 680 C C . LEU A 1 91 ? 11.781 6.602 -16.188 1 89.06 91 LEU A C 1
ATOM 682 O O . LEU A 1 91 ? 12.641 6.746 -17.062 1 89.06 91 LEU A O 1
ATOM 686 N N . ASN A 1 92 ? 11.727 5.598 -15.258 1 85.56 92 ASN A N 1
ATOM 687 C CA . ASN A 1 92 ? 12.734 4.547 -15.289 1 85.56 92 ASN A CA 1
ATOM 688 C C . ASN A 1 92 ? 12.664 3.75 -16.594 1 85.56 92 ASN A C 1
ATOM 690 O O . ASN A 1 92 ? 13.703 3.428 -17.172 1 85.56 92 ASN A O 1
ATOM 694 N N . ARG A 1 93 ? 11.438 3.459 -17.031 1 82.88 93 ARG A N 1
ATOM 695 C CA . ARG A 1 93 ? 11.227 2.711 -18.266 1 82.88 93 ARG A CA 1
ATOM 696 C C . ARG A 1 93 ? 11.758 3.475 -19.469 1 82.88 93 ARG A C 1
ATOM 698 O O . ARG A 1 93 ? 12.203 2.869 -20.453 1 82.88 93 ARG A O 1
ATOM 705 N N . ASN A 1 94 ? 11.695 4.781 -19.406 1 82.75 94 ASN A N 1
ATOM 706 C CA . ASN A 1 94 ? 12.07 5.641 -20.531 1 82.75 94 ASN A CA 1
ATOM 707 C C . ASN A 1 94 ? 13.547 6.02 -20.469 1 82.75 94 ASN A C 1
ATOM 709 O O . ASN A 1 94 ? 14.055 6.715 -21.359 1 82.75 94 ASN A O 1
ATOM 713 N N . SER A 1 95 ? 14.117 5.547 -19.453 1 79.38 95 SER A N 1
ATOM 714 C CA . SER A 1 95 ? 15.539 5.832 -19.312 1 79.38 95 SER A CA 1
ATOM 715 C C . SER A 1 95 ? 16.391 4.727 -19.938 1 79.38 95 SER A C 1
ATOM 717 O O . SER A 1 95 ? 15.938 3.588 -20.062 1 79.38 95 SER A O 1
ATOM 719 N N . ASP A 1 96 ? 17.594 5.039 -20.312 1 74.31 96 ASP A N 1
ATOM 720 C CA . ASP A 1 96 ? 18.516 4.109 -20.953 1 74.31 96 ASP A CA 1
ATOM 721 C C . ASP A 1 96 ? 18.984 3.039 -19.969 1 74.31 96 ASP A C 1
ATOM 723 O O . ASP A 1 96 ? 19.344 1.928 -20.375 1 74.31 96 ASP A O 1
ATOM 727 N N . LYS A 1 97 ? 19.078 3.453 -18.781 1 73.06 97 LYS A N 1
ATOM 728 C CA . LYS A 1 97 ? 19.531 2.5 -17.766 1 73.06 97 LYS A CA 1
ATOM 729 C C . LYS A 1 97 ? 18.391 2.143 -16.797 1 73.06 97 LYS A C 1
ATOM 731 O O . LYS A 1 97 ? 17.828 3.02 -16.141 1 73.06 97 LYS A O 1
ATOM 736 N N . SER A 1 98 ? 17.938 0.864 -16.812 1 75.12 98 SER A N 1
ATOM 737 C CA . SER A 1 98 ? 16.922 0.411 -15.859 1 75.12 98 SER A CA 1
ATOM 738 C C . SER A 1 98 ? 17.5 0.302 -14.445 1 75.12 98 SER A C 1
ATOM 740 O O . SER A 1 98 ? 18.5 -0.375 -14.227 1 75.12 98 SER A O 1
ATOM 742 N N . ILE A 1 99 ? 16.984 1.104 -13.609 1 80.88 99 ILE A N 1
ATOM 743 C CA . ILE A 1 99 ? 17.406 1.1 -12.211 1 80.88 99 ILE A CA 1
ATOM 744 C C . ILE A 1 99 ? 16.562 0.095 -11.43 1 80.88 99 ILE A C 1
ATOM 746 O O . ILE A 1 99 ? 15.328 0.16 -11.445 1 80.88 99 ILE A O 1
ATOM 750 N N . PRO A 1 100 ? 17.25 -0.875 -10.836 1 84.88 100 PRO A N 1
ATOM 751 C CA . PRO A 1 100 ? 16.469 -1.761 -9.961 1 84.88 100 PRO A CA 1
ATOM 752 C C . PRO A 1 100 ? 15.766 -1.011 -8.836 1 84.88 100 PRO A C 1
ATOM 754 O O . PRO A 1 100 ? 16.344 -0.094 -8.242 1 84.88 100 PRO A O 1
ATOM 757 N N . MET A 1 101 ? 14.516 -1.347 -8.68 1 86.62 101 MET A N 1
ATOM 758 C CA . MET A 1 101 ? 13.727 -0.708 -7.625 1 86.62 101 MET A CA 1
ATOM 759 C C . MET A 1 101 ? 13.023 -1.749 -6.762 1 86.62 101 MET A C 1
ATOM 761 O O . MET A 1 101 ? 12.367 -2.65 -7.285 1 86.62 101 MET A O 1
ATOM 765 N N . THR A 1 102 ? 13.266 -1.637 -5.465 1 89.81 102 THR A N 1
ATOM 766 C CA . THR A 1 102 ? 12.555 -2.463 -4.492 1 89.81 102 THR A CA 1
ATOM 767 C C . THR A 1 102 ? 11.57 -1.622 -3.688 1 89.81 102 THR A C 1
ATOM 769 O O . THR A 1 102 ? 11.805 -0.435 -3.451 1 89.81 102 THR A O 1
ATOM 772 N N . VAL A 1 103 ? 10.484 -2.299 -3.408 1 92 103 VAL A N 1
ATOM 773 C CA . VAL A 1 103 ? 9.469 -1.604 -2.627 1 92 103 VAL A CA 1
ATOM 774 C C . VAL A 1 103 ? 9.258 -2.322 -1.295 1 92 103 VAL A C 1
ATOM 776 O O . VAL A 1 103 ? 9.305 -3.553 -1.232 1 92 103 VAL A O 1
ATOM 779 N N . ASP A 1 104 ? 9.078 -1.56 -0.218 1 93.25 104 ASP A N 1
ATOM 780 C CA . ASP A 1 104 ? 8.727 -2.115 1.086 1 93.25 104 ASP A CA 1
ATOM 781 C C . ASP A 1 104 ? 7.766 -1.192 1.835 1 93.25 104 ASP A C 1
ATOM 783 O O . ASP A 1 104 ? 7.594 -0.031 1.461 1 93.25 104 ASP A O 1
ATOM 787 N N . PHE A 1 105 ? 7.148 -1.772 2.76 1 94.62 105 PHE A N 1
ATOM 788 C CA . PHE A 1 105 ? 6.098 -1.078 3.494 1 94.62 105 PHE A CA 1
ATOM 789 C C . PHE A 1 105 ? 6.32 -1.193 4.996 1 94.62 105 PHE A C 1
ATOM 791 O O . PHE A 1 105 ? 6.586 -2.281 5.508 1 94.62 105 PHE A O 1
ATOM 798 N N . ILE A 1 106 ? 6.219 -0.034 5.637 1 94.25 106 ILE A N 1
ATOM 799 C CA . ILE A 1 106 ? 6.383 -0.044 7.086 1 94.25 106 ILE A CA 1
ATOM 800 C C . ILE A 1 106 ? 5.242 0.733 7.742 1 94.25 106 ILE A C 1
ATOM 802 O O . ILE A 1 106 ? 4.613 1.58 7.102 1 94.25 106 ILE A O 1
ATOM 806 N N . ARG A 1 107 ? 4.98 0.374 8.938 1 92.75 107 ARG A N 1
ATOM 807 C CA . ARG A 1 107 ? 4.094 1.126 9.82 1 92.75 107 ARG A CA 1
ATOM 808 C C . ARG A 1 107 ? 4.852 1.659 11.039 1 92.75 107 ARG A C 1
ATOM 810 O O . ARG A 1 107 ? 5.719 0.974 11.586 1 92.75 107 ARG A O 1
ATOM 817 N N . LEU A 1 108 ? 4.562 2.859 11.359 1 90.94 108 LEU A N 1
ATOM 818 C CA . LEU A 1 108 ? 5.191 3.482 12.523 1 90.94 108 LEU A CA 1
ATOM 819 C C . LEU A 1 108 ? 4.195 3.623 13.672 1 90.94 108 LEU A C 1
ATOM 821 O O . LEU A 1 108 ? 3.111 4.188 13.492 1 90.94 108 LEU A O 1
ATOM 825 N N . LYS A 1 109 ? 4.512 3.014 14.773 1 85.94 109 LYS A N 1
ATOM 826 C CA . LYS A 1 109 ? 3.703 3.152 15.984 1 85.94 109 LYS A CA 1
ATOM 827 C C . LYS A 1 109 ? 4.441 3.961 17.047 1 85.94 109 LYS A C 1
ATOM 829 O O . LYS A 1 109 ? 5.602 3.682 17.344 1 85.94 109 LYS A O 1
ATOM 834 N N . SER A 1 110 ? 3.697 5.012 17.438 1 81.75 110 SER A N 1
ATOM 835 C CA . SER A 1 110 ? 4.293 5.809 18.5 1 81.75 110 SER A CA 1
ATOM 836 C C . SER A 1 110 ? 3.855 5.312 19.875 1 81.75 110 SER A C 1
ATOM 838 O O . SER A 1 110 ? 2.711 4.887 20.062 1 81.75 110 SER A O 1
ATOM 840 N N . TYR A 1 111 ? 4.738 4.973 20.812 1 72.94 111 TYR A N 1
ATOM 841 C CA . TYR A 1 111 ? 4.43 4.582 22.188 1 72.94 111 TYR A CA 1
ATOM 842 C C . TYR A 1 111 ? 4.578 5.762 23.141 1 72.94 111 TYR A C 1
ATOM 844 O O . TYR A 1 111 ? 5.559 6.508 23.062 1 72.94 111 TYR A O 1
ATOM 852 N N . CYS A 1 112 ? 3.539 6.57 23.25 1 57.09 112 CYS A N 1
ATOM 853 C CA . CYS A 1 112 ? 3.656 7.66 24.203 1 57.09 112 CYS A CA 1
ATOM 854 C C . CYS A 1 112 ? 3.654 7.125 25.641 1 57.09 112 CYS A C 1
ATOM 856 O O . CYS A 1 112 ? 2.674 6.523 26.078 1 57.09 112 CYS A O 1
ATOM 858 N N . ASN A 1 113 ? 4.59 6.559 26.125 1 54 113 ASN A N 1
ATOM 859 C CA . ASN A 1 113 ? 4.582 6.367 27.562 1 54 113 ASN A CA 1
ATOM 860 C C . ASN A 1 113 ? 5.012 7.637 28.297 1 54 113 ASN A C 1
ATOM 862 O O . ASN A 1 113 ? 5.648 8.516 27.719 1 54 113 ASN A O 1
ATOM 866 N N . ASP A 1 114 ? 4.391 7.805 29.547 1 51.06 114 ASP A N 1
ATOM 867 C CA . ASP A 1 114 ? 4.668 8.914 30.453 1 51.06 114 ASP A CA 1
ATOM 868 C C . ASP A 1 114 ? 6.148 9.289 30.422 1 51.06 114 ASP A C 1
ATOM 870 O O . ASP A 1 114 ? 6.512 10.43 30.703 1 51.06 114 ASP A O 1
ATOM 874 N N . GLN A 1 115 ? 6.941 8.383 30.359 1 49.62 115 GLN A N 1
ATOM 875 C CA . GLN A 1 115 ? 8.359 8.688 30.547 1 49.62 115 GLN A CA 1
ATOM 876 C C . GLN A 1 115 ? 9.07 8.836 29.203 1 49.62 115 GLN A C 1
ATOM 878 O O . GLN A 1 115 ? 10.094 9.516 29.109 1 49.62 115 GLN A O 1
ATOM 883 N N . SER A 1 116 ? 8.961 7.922 28.375 1 52.41 116 SER A N 1
ATOM 884 C CA . SER A 1 116 ? 9.758 8.039 27.156 1 52.41 116 SER A CA 1
ATOM 885 C C . SER A 1 116 ? 8.898 8.508 25.984 1 52.41 116 SER A C 1
ATOM 887 O O . SER A 1 116 ? 7.844 7.934 25.703 1 52.41 116 SER A O 1
ATOM 889 N N . THR A 1 117 ? 8.805 9.734 25.703 1 51.06 117 THR A N 1
ATOM 890 C CA . THR A 1 117 ? 8.227 10.469 24.578 1 51.06 117 THR A CA 1
ATOM 891 C C . THR A 1 117 ? 9.047 10.266 23.312 1 51.06 117 THR A C 1
ATOM 893 O O . THR A 1 117 ? 10.25 10.539 23.297 1 51.06 117 THR A O 1
ATOM 896 N N . GLY A 1 118 ? 8.633 9.445 22.391 1 62.78 118 GLY A N 1
ATOM 897 C CA . GLY A 1 118 ? 9.32 9.617 21.125 1 62.78 118 GLY A CA 1
ATOM 898 C C . GLY A 1 118 ? 9.781 8.305 20.516 1 62.78 118 GLY A C 1
ATOM 899 O O . GLY A 1 118 ? 10.453 8.289 19.484 1 62.78 118 GLY A O 1
ATOM 900 N N . ASP A 1 119 ? 9.531 7.176 21.328 1 77.38 119 ASP A N 1
ATOM 901 C CA . ASP A 1 119 ? 9.992 5.945 20.688 1 77.38 119 ASP A CA 1
ATOM 902 C C . ASP A 1 119 ? 9 5.477 19.625 1 77.38 119 ASP A C 1
ATOM 904 O O . ASP A 1 119 ? 7.789 5.648 19.781 1 77.38 119 ASP A O 1
ATOM 908 N N . ILE A 1 120 ? 9.586 5.164 18.5 1 83.69 120 ILE A N 1
ATOM 909 C CA . ILE A 1 120 ? 8.758 4.656 17.406 1 83.69 120 ILE A CA 1
ATOM 910 C C . ILE A 1 120 ? 9.094 3.191 17.141 1 83.69 120 ILE A C 1
ATOM 912 O O . ILE A 1 120 ? 10.258 2.785 17.234 1 83.69 120 ILE A O 1
ATOM 916 N N . LYS A 1 121 ? 8.125 2.393 17.078 1 88.06 121 LYS A N 1
ATOM 917 C CA . LYS A 1 121 ? 8.273 1.014 16.609 1 88.06 121 LYS A CA 1
ATOM 918 C C . LYS A 1 121 ? 7.941 0.887 15.133 1 88.06 121 LYS A C 1
ATOM 920 O O . LYS A 1 121 ? 6.914 1.388 14.672 1 88.06 121 LYS A O 1
ATOM 925 N N . VAL A 1 122 ? 8.898 0.275 14.438 1 88.88 122 VAL A N 1
ATOM 926 C CA . VAL A 1 122 ? 8.703 0.024 13.016 1 88.88 122 VAL A CA 1
ATOM 927 C C . VAL A 1 122 ? 8.172 -1.393 12.805 1 88.88 122 VAL A C 1
ATOM 929 O O . VAL A 1 122 ? 8.805 -2.367 13.219 1 88.88 122 VAL A O 1
ATOM 932 N N . ILE A 1 123 ? 7.035 -1.555 12.141 1 87.88 123 ILE A N 1
ATOM 933 C CA . ILE A 1 123 ? 6.441 -2.869 11.922 1 87.88 123 ILE A CA 1
ATOM 934 C C . ILE A 1 123 ? 6.18 -3.076 10.43 1 87.88 123 ILE A C 1
ATOM 936 O O . ILE A 1 123 ? 6.168 -2.117 9.656 1 87.88 123 ILE A O 1
ATOM 940 N N . GLY A 1 124 ? 6.023 -4.418 9.93 1 80.88 124 GLY A N 1
ATOM 941 C CA . GLY A 1 124 ? 5.531 -4.82 8.625 1 80.88 124 GLY A CA 1
ATOM 942 C C . GLY A 1 124 ? 6.633 -4.965 7.586 1 80.88 124 GLY A C 1
ATOM 943 O O . GLY A 1 124 ? 6.473 -5.684 6.598 1 80.88 124 GLY A O 1
ATOM 944 N N . GLY A 1 125 ? 7.703 -4.238 7.715 1 78.12 125 GLY A N 1
ATOM 945 C CA . GLY A 1 125 ? 8.734 -4.23 6.688 1 78.12 125 GLY A CA 1
ATOM 946 C C . GLY A 1 125 ? 9.711 -5.379 6.812 1 78.12 125 GLY A C 1
ATOM 947 O O . GLY A 1 125 ? 9.633 -6.172 7.754 1 78.12 125 GLY A O 1
ATOM 948 N N . ASP A 1 126 ? 10.383 -5.605 5.676 1 80.69 126 ASP A N 1
ATOM 949 C CA . ASP A 1 126 ? 11.531 -6.5 5.746 1 80.69 126 ASP A CA 1
ATOM 950 C C . ASP A 1 126 ? 12.523 -6.043 6.816 1 80.69 126 ASP A C 1
ATOM 952 O O . ASP A 1 126 ? 12.352 -4.977 7.414 1 80.69 126 ASP A O 1
ATOM 956 N N . ASP A 1 127 ? 13.383 -6.969 6.984 1 85.19 127 ASP A N 1
ATOM 957 C CA . ASP A 1 127 ? 14.477 -6.617 7.887 1 85.19 127 ASP A CA 1
ATOM 958 C C . ASP A 1 127 ? 15.188 -5.348 7.418 1 85.19 127 ASP A C 1
ATOM 960 O O . ASP A 1 127 ? 15.602 -5.254 6.262 1 85.19 127 ASP A O 1
ATOM 964 N N . LEU A 1 128 ? 15.32 -4.426 8.312 1 90.44 128 LEU A N 1
ATOM 965 C CA . LEU A 1 128 ? 15.891 -3.125 7.996 1 90.44 128 LEU A CA 1
ATOM 966 C C . LEU A 1 128 ? 17.359 -3.26 7.582 1 90.44 128 LEU A C 1
ATOM 968 O O . LEU A 1 128 ? 17.922 -2.344 6.984 1 90.44 128 LEU A O 1
ATOM 972 N N . SER A 1 129 ? 17.969 -4.355 7.875 1 91.38 129 SER A N 1
ATOM 973 C CA . SER A 1 129 ? 19.344 -4.598 7.453 1 91.38 129 SER A CA 1
ATOM 974 C C . SER A 1 129 ? 19.453 -4.668 5.934 1 91.38 129 SER A C 1
ATOM 976 O O . SER A 1 129 ? 20.531 -4.5 5.371 1 91.38 129 SER A O 1
ATOM 978 N N . THR A 1 130 ? 18.344 -4.895 5.301 1 89.81 130 THR A N 1
ATOM 979 C CA . THR A 1 130 ? 18.328 -4.953 3.842 1 89.81 130 THR A CA 1
ATOM 980 C C . THR A 1 130 ? 18.594 -3.572 3.246 1 89.81 130 THR A C 1
ATOM 982 O O . THR A 1 130 ? 18.875 -3.451 2.053 1 89.81 130 THR A O 1
ATOM 985 N N . LEU A 1 131 ? 18.531 -2.586 4.047 1 93.12 131 LEU A N 1
ATOM 986 C CA . LEU A 1 131 ? 18.719 -1.215 3.582 1 93.12 131 LEU A CA 1
ATOM 987 C C . LEU A 1 131 ? 20.188 -0.855 3.504 1 93.12 131 LEU A C 1
ATOM 989 O O . LEU A 1 131 ? 20.562 0.185 2.949 1 93.12 131 LEU A O 1
ATOM 993 N N . THR A 1 132 ? 21.047 -1.733 4.059 1 93.94 132 THR A N 1
ATOM 994 C CA . THR A 1 132 ? 22.469 -1.433 4.125 1 93.94 132 THR A CA 1
ATOM 995 C C . THR A 1 132 ? 23.047 -1.226 2.727 1 93.94 132 THR A C 1
ATOM 997 O O . THR A 1 132 ? 22.828 -2.053 1.836 1 93.94 132 THR A O 1
ATOM 1000 N N . GLY A 1 133 ? 23.703 -0.138 2.516 1 92.94 133 GLY A N 1
ATOM 1001 C CA . GLY A 1 133 ? 24.375 0.154 1.26 1 92.94 133 GLY A CA 1
ATOM 1002 C C . GLY A 1 133 ? 23.422 0.545 0.148 1 92.94 133 GLY A C 1
ATOM 1003 O O . GLY A 1 133 ? 23.828 0.646 -1.014 1 92.94 133 GLY A O 1
ATOM 1004 N N . LYS A 1 134 ? 22.141 0.798 0.48 1 92.75 134 LYS A N 1
ATOM 1005 C CA . LYS A 1 134 ? 21.156 1.12 -0.544 1 92.75 134 LYS A CA 1
ATOM 1006 C C . LYS A 1 134 ? 20.719 2.578 -0.446 1 92.75 134 LYS A C 1
ATOM 1008 O O . LYS A 1 134 ? 20.891 3.217 0.594 1 92.75 134 LYS A O 1
ATOM 1013 N N . ASN A 1 135 ? 20.266 3.086 -1.627 1 95 135 ASN A N 1
ATOM 1014 C CA . ASN A 1 135 ? 19.531 4.352 -1.627 1 95 135 ASN A CA 1
ATOM 1015 C C . ASN A 1 135 ? 18.078 4.156 -1.231 1 95 135 ASN A C 1
ATOM 1017 O O . ASN A 1 135 ? 17.344 3.422 -1.896 1 95 135 ASN A O 1
ATOM 1021 N N . VAL A 1 136 ? 17.719 4.836 -0.145 1 96.38 136 VAL A N 1
ATOM 1022 C CA . VAL A 1 136 ? 16.391 4.613 0.412 1 96.38 136 VAL A CA 1
ATOM 1023 C C . VAL A 1 136 ? 15.531 5.863 0.22 1 96.38 136 VAL A C 1
ATOM 1025 O O . VAL A 1 136 ? 15.945 6.969 0.581 1 96.38 136 VAL A O 1
ATOM 1028 N N . LEU A 1 137 ? 14.445 5.688 -0.448 1 97.12 137 LEU A N 1
ATOM 1029 C C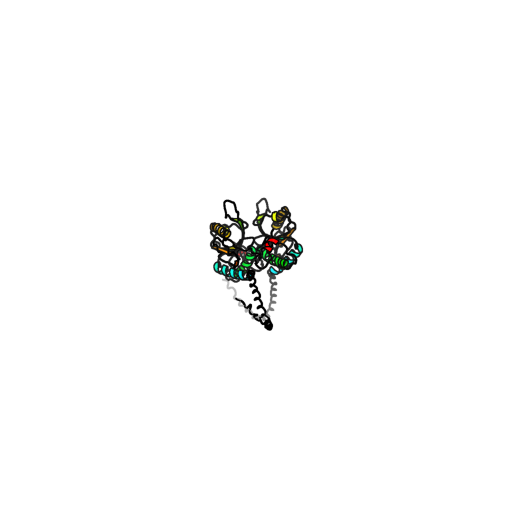A . LEU A 1 137 ? 13.43 6.73 -0.559 1 97.12 137 LEU A CA 1
ATOM 1030 C C . LEU A 1 137 ? 12.25 6.438 0.362 1 97.12 137 LEU A C 1
ATOM 1032 O O . LEU A 1 137 ? 11.5 5.48 0.135 1 97.12 137 LEU A O 1
ATOM 1036 N N . ILE A 1 138 ? 12.086 7.246 1.423 1 97.75 138 ILE A N 1
ATOM 1037 C CA . ILE A 1 138 ? 10.938 7.121 2.318 1 97.75 138 ILE A CA 1
ATOM 1038 C C . ILE A 1 138 ? 9.789 7.98 1.804 1 97.75 138 ILE A C 1
ATOM 1040 O O . ILE A 1 138 ? 9.969 9.164 1.506 1 97.75 138 ILE A O 1
ATOM 1044 N N . VAL A 1 139 ? 8.633 7.371 1.637 1 97.69 139 VAL A N 1
ATOM 1045 C CA . VAL A 1 139 ? 7.473 8.086 1.11 1 97.69 139 VAL A CA 1
ATOM 1046 C C . VAL A 1 139 ? 6.383 8.156 2.178 1 97.69 139 VAL A C 1
ATOM 1048 O O . VAL A 1 139 ? 5.934 7.129 2.688 1 97.69 139 VAL A O 1
ATOM 1051 N N . GLU A 1 140 ? 5.988 9.352 2.525 1 95.69 140 GLU A N 1
ATOM 1052 C CA . GLU A 1 140 ? 4.965 9.617 3.531 1 95.69 140 GLU A CA 1
ATOM 1053 C C . GLU A 1 140 ? 3.877 10.539 2.98 1 95.69 140 GLU A C 1
ATOM 1055 O O . GLU A 1 140 ? 4.137 11.359 2.096 1 95.69 140 GLU A O 1
ATOM 1060 N N . ASP A 1 141 ? 2.672 10.398 3.512 1 93.06 141 ASP A N 1
ATOM 1061 C CA . ASP A 1 141 ? 1.591 11.227 2.996 1 93.06 141 ASP A CA 1
ATOM 1062 C C . ASP A 1 141 ? 1.652 12.641 3.586 1 93.06 141 ASP A C 1
ATOM 1064 O O . ASP A 1 141 ? 1.544 13.625 2.857 1 93.06 141 ASP A O 1
ATOM 1068 N N . ILE A 1 142 ? 1.855 12.664 4.895 1 93.38 142 ILE A N 1
ATOM 1069 C CA . ILE A 1 142 ? 1.794 13.992 5.508 1 93.38 142 ILE A CA 1
ATOM 1070 C C . ILE A 1 142 ? 2.756 14.055 6.691 1 93.38 142 ILE A C 1
ATOM 1072 O O . ILE A 1 142 ? 2.834 13.117 7.488 1 93.38 142 ILE A O 1
ATOM 1076 N N . ILE A 1 143 ? 3.496 15.109 6.73 1 95.06 143 ILE A N 1
ATOM 1077 C CA . ILE A 1 143 ? 4.348 15.398 7.883 1 95.06 143 ILE A CA 1
ATOM 1078 C C . ILE A 1 143 ? 3.752 16.547 8.688 1 95.06 143 ILE A C 1
ATOM 1080 O O . ILE A 1 143 ? 3.598 17.656 8.172 1 95.06 143 ILE A O 1
ATOM 1084 N N . ASP A 1 144 ? 3.443 16.312 9.875 1 93.62 144 ASP A N 1
ATOM 1085 C CA . ASP A 1 144 ? 2.885 17.312 10.773 1 93.62 144 ASP A CA 1
ATOM 1086 C C . ASP A 1 144 ? 3.988 18.062 11.516 1 93.62 144 ASP A C 1
ATOM 1088 O O . ASP A 1 144 ? 4.59 19 10.969 1 93.62 144 ASP A O 1
ATOM 1092 N N . THR A 1 145 ? 4.438 17.484 12.625 1 94.19 145 THR A N 1
ATOM 1093 C CA . THR A 1 145 ? 5.488 18.141 13.391 1 94.19 145 THR A CA 1
ATOM 1094 C C . THR A 1 145 ? 6.867 17.734 12.875 1 94.19 145 THR A C 1
ATOM 1096 O O . THR A 1 145 ? 7.84 18.469 13.047 1 94.19 145 THR A O 1
ATOM 1099 N N . GLY A 1 146 ? 6.965 16.594 12.336 1 94.69 146 GLY A N 1
ATOM 1100 C CA . GLY A 1 146 ? 8.234 16.078 11.859 1 94.69 146 GLY A CA 1
ATOM 1101 C C . GLY A 1 146 ? 8.945 15.203 12.883 1 94.69 146 GLY A C 1
ATOM 1102 O O . GLY A 1 146 ? 9.984 14.609 12.578 1 94.69 146 GLY A O 1
ATOM 1103 N N . LYS A 1 147 ? 8.406 15.062 14.039 1 92.5 147 LYS A N 1
ATOM 1104 C CA . LYS A 1 147 ? 9.047 14.32 15.125 1 92.5 147 LYS A CA 1
ATOM 1105 C C . LYS A 1 147 ? 9.195 12.844 14.758 1 92.5 147 LYS A C 1
ATOM 1107 O O . LYS A 1 147 ? 10.266 12.258 14.953 1 92.5 147 LYS A O 1
ATOM 1112 N N . THR A 1 148 ? 8.148 12.281 14.203 1 92.19 148 THR A N 1
ATOM 1113 C CA . THR A 1 148 ? 8.156 10.867 13.836 1 92.19 148 THR A CA 1
ATOM 1114 C C . THR A 1 148 ? 9.211 10.594 12.766 1 92.19 148 THR A C 1
ATOM 1116 O O . THR A 1 148 ? 9.961 9.625 12.867 1 92.19 148 THR A O 1
ATOM 1119 N N . MET A 1 149 ? 9.32 11.477 11.812 1 94.81 149 MET A N 1
ATOM 1120 C CA . MET A 1 149 ? 10.266 11.289 10.711 1 94.81 149 MET A CA 1
ATOM 1121 C C . MET A 1 149 ? 11.703 11.414 11.203 1 94.81 149 MET A C 1
ATOM 1123 O O . MET A 1 149 ? 12.57 10.633 10.797 1 94.81 149 MET A O 1
ATOM 1127 N N . LYS A 1 150 ? 11.938 12.328 12.07 1 94.38 150 LYS A N 1
ATOM 1128 C CA . LYS A 1 150 ? 13.273 12.477 12.633 1 94.38 150 LYS A CA 1
ATOM 1129 C C . LYS A 1 150 ? 13.703 11.227 13.391 1 94.38 150 LYS A C 1
ATOM 1131 O O . LYS A 1 150 ? 14.836 10.773 13.258 1 94.38 150 LYS A O 1
ATOM 1136 N N . THR A 1 151 ? 12.789 10.742 14.18 1 92.81 151 THR A N 1
ATOM 1137 C CA . THR A 1 151 ? 13.07 9.523 14.93 1 92.81 151 THR A CA 1
ATOM 1138 C C . THR A 1 151 ? 13.328 8.352 13.984 1 92.81 151 THR A C 1
ATOM 1140 O O . THR A 1 151 ? 14.242 7.562 14.203 1 92.81 151 THR A O 1
ATOM 1143 N N . LEU A 1 152 ? 12.531 8.258 12.945 1 94.75 152 LEU A N 1
ATOM 1144 C CA . LEU A 1 152 ? 12.719 7.188 11.969 1 94.75 152 LEU A CA 1
ATOM 1145 C C . LEU A 1 152 ? 14.078 7.293 11.297 1 94.75 152 LEU A C 1
ATOM 1147 O O . LEU A 1 152 ? 14.789 6.293 11.148 1 94.75 152 LEU A O 1
ATOM 1151 N N . LEU A 1 153 ? 14.461 8.469 10.93 1 96.44 153 LEU A N 1
ATOM 1152 C CA . LEU A 1 153 ? 15.742 8.68 10.266 1 96.44 153 LEU A CA 1
ATOM 1153 C C . LEU A 1 153 ? 16.906 8.312 11.18 1 96.44 153 LEU A C 1
ATOM 1155 O O . LEU A 1 153 ? 17.891 7.707 10.734 1 96.44 153 LEU A O 1
ATOM 1159 N N . SER A 1 154 ? 16.766 8.688 12.414 1 94.38 154 SER A N 1
ATOM 1160 C CA . SER A 1 154 ? 17.797 8.328 13.391 1 94.38 154 SER A CA 1
ATOM 1161 C C . SER A 1 154 ? 17.922 6.816 13.531 1 94.38 154 SER A C 1
ATOM 1163 O O . SER A 1 154 ? 19.031 6.285 13.594 1 94.38 154 SER A O 1
ATOM 1165 N N . LEU A 1 155 ? 16.844 6.168 13.555 1 92.56 155 LEU A N 1
ATOM 1166 C CA . LEU A 1 155 ? 16.828 4.711 13.656 1 92.56 155 LEU A CA 1
ATOM 1167 C C . LEU A 1 155 ? 17.484 4.078 12.43 1 92.56 155 LEU A C 1
ATOM 1169 O O . LEU A 1 155 ? 18.281 3.145 12.562 1 92.56 155 LEU A O 1
ATOM 1173 N N . LEU A 1 156 ? 17.25 4.609 11.25 1 94.75 156 LEU A N 1
ATOM 1174 C CA . LEU A 1 156 ? 17.719 4.012 10 1 94.75 156 LEU A CA 1
ATOM 1175 C C . LEU A 1 156 ? 19.219 4.191 9.844 1 94.75 156 LEU A C 1
ATOM 1177 O O . LEU A 1 156 ? 19.859 3.439 9.102 1 94.75 156 LEU A O 1
ATOM 1181 N N . LYS A 1 157 ? 19.719 5.195 10.484 1 95.19 157 LYS A N 1
ATOM 1182 C CA . LYS A 1 157 ? 21.156 5.457 10.406 1 95.19 157 LYS A CA 1
ATOM 1183 C C . LYS A 1 157 ? 21.969 4.262 10.891 1 95.19 157 LYS A C 1
ATOM 1185 O O . LYS A 1 157 ? 23.062 3.996 10.383 1 95.19 157 LYS A O 1
ATOM 1190 N N . GLN A 1 158 ? 21.375 3.523 11.742 1 94 158 GLN A N 1
ATOM 1191 C CA . GLN A 1 158 ? 22.078 2.393 12.344 1 94 158 GLN A CA 1
ATOM 1192 C C . GLN A 1 158 ? 22.281 1.268 11.328 1 94 158 GLN A C 1
ATOM 1194 O O . GLN A 1 158 ? 23.094 0.374 11.547 1 94 158 GLN A O 1
ATOM 1199 N N . TYR A 1 159 ? 21.594 1.313 10.273 1 94.56 159 TYR A N 1
ATOM 1200 C CA . TYR A 1 159 ? 21.672 0.245 9.281 1 94.56 159 TYR A CA 1
ATOM 1201 C C . TYR A 1 159 ? 22.547 0.659 8.109 1 94.56 159 TYR A C 1
ATOM 1203 O O . TYR A 1 159 ? 22.625 -0.05 7.102 1 94.56 159 TYR A O 1
ATOM 1211 N N . ASN A 1 160 ? 23.125 1.793 8.117 1 95.5 160 ASN A N 1
ATOM 1212 C CA . ASN A 1 160 ? 24.125 2.303 7.188 1 95.5 160 ASN A CA 1
ATOM 1213 C C . ASN A 1 160 ? 23.625 2.283 5.746 1 95.5 160 ASN A C 1
ATOM 1215 O O . ASN A 1 160 ? 24.297 1.759 4.855 1 95.5 160 ASN A O 1
ATOM 1219 N N . PRO A 1 161 ? 22.516 2.893 5.449 1 95.19 161 PRO A N 1
ATOM 1220 C CA . PRO A 1 161 ? 22.141 3.092 4.047 1 95.19 161 PRO A CA 1
ATOM 1221 C C . PRO A 1 161 ? 23.078 4.043 3.312 1 95.19 161 PRO A C 1
ATOM 1223 O O . PRO A 1 161 ? 23.781 4.832 3.947 1 95.19 161 PRO A O 1
ATOM 1226 N N . LYS A 1 162 ? 23.203 3.824 1.982 1 94.81 162 LYS A N 1
ATOM 1227 C CA . LYS A 1 162 ? 24.047 4.723 1.199 1 94.81 162 LYS A CA 1
ATOM 1228 C C . LYS A 1 162 ? 23.516 6.152 1.234 1 94.81 162 LYS A C 1
ATOM 1230 O O . LYS A 1 162 ? 24.281 7.102 1.414 1 94.81 162 LYS A O 1
ATOM 1235 N N . MET A 1 163 ? 22.219 6.234 1.086 1 95.12 163 MET A N 1
ATOM 1236 C CA . MET A 1 163 ? 21.516 7.508 1.088 1 95.12 163 MET A CA 1
ATOM 1237 C C . MET A 1 163 ? 20.062 7.324 1.529 1 95.12 163 MET A C 1
ATOM 1239 O O . MET A 1 163 ? 19.453 6.301 1.236 1 95.12 163 MET A O 1
ATOM 1243 N N . VAL A 1 164 ? 19.562 8.344 2.281 1 96.5 164 VAL A N 1
ATOM 1244 C CA . VAL A 1 164 ? 18.156 8.336 2.662 1 96.5 164 VAL A CA 1
ATOM 1245 C C . VAL A 1 164 ? 17.531 9.68 2.303 1 96.5 164 VAL A C 1
ATOM 1247 O O . VAL A 1 164 ? 18.031 10.734 2.688 1 96.5 164 VAL A O 1
ATOM 1250 N N . LYS A 1 165 ? 16.5 9.609 1.487 1 97.44 165 LYS A N 1
ATOM 1251 C CA . LYS A 1 165 ? 15.695 10.781 1.16 1 97.44 165 LYS A CA 1
ATOM 1252 C C . LYS A 1 165 ? 14.227 10.562 1.535 1 97.44 165 LYS A C 1
ATOM 1254 O O . LYS A 1 165 ? 13.75 9.43 1.559 1 97.44 165 LYS A O 1
ATOM 1259 N N . VAL A 1 166 ? 13.586 11.664 1.822 1 98 166 VAL A N 1
ATOM 1260 C CA . VAL A 1 166 ? 12.188 11.594 2.236 1 98 166 VAL A CA 1
ATOM 1261 C C . VAL A 1 166 ? 11.32 12.414 1.278 1 98 166 VAL A C 1
ATOM 1263 O O . VAL A 1 166 ? 11.641 13.562 0.971 1 98 166 VAL A O 1
ATOM 1266 N N . ALA A 1 167 ? 10.328 11.797 0.737 1 97.62 167 ALA A N 1
ATOM 1267 C CA . ALA A 1 167 ? 9.281 12.469 -0.031 1 97.62 167 ALA A CA 1
ATOM 1268 C C . ALA A 1 167 ? 7.961 12.492 0.738 1 97.62 167 ALA A C 1
ATOM 1270 O O . ALA A 1 167 ? 7.512 11.453 1.239 1 97.62 167 ALA A O 1
ATOM 1271 N N . SER A 1 168 ? 7.402 13.633 0.871 1 96.81 168 SER A N 1
ATOM 1272 C CA . SER A 1 168 ? 6.098 13.773 1.51 1 96.81 168 SER A CA 1
ATOM 1273 C C . SER A 1 168 ? 5.133 14.555 0.626 1 96.81 168 SER A C 1
ATOM 1275 O O . SER A 1 168 ? 5.512 15.562 0.023 1 96.81 168 SER A O 1
ATOM 1277 N N . LEU A 1 169 ? 3.891 14.078 0.533 1 94.44 169 LEU A N 1
ATOM 1278 C CA . LEU A 1 169 ? 2.896 14.797 -0.25 1 94.44 169 LEU A CA 1
ATOM 1279 C C . LEU A 1 169 ? 2.562 16.141 0.402 1 94.44 169 LEU A C 1
ATOM 1281 O O . LEU A 1 169 ? 2.578 17.172 -0.261 1 94.44 169 LEU A O 1
ATOM 1285 N N . LEU A 1 170 ? 2.316 16.078 1.733 1 94 170 LEU A N 1
ATOM 1286 C CA . LEU A 1 170 ? 1.925 17.281 2.455 1 94 170 LEU A CA 1
ATOM 1287 C C . LEU A 1 170 ? 2.883 17.562 3.607 1 94 170 LEU A C 1
ATOM 1289 O O . LEU A 1 170 ? 3.371 16.625 4.254 1 94 170 LEU A O 1
ATOM 1293 N N . VAL A 1 171 ? 3.068 18.797 3.854 1 95.06 171 VAL A N 1
ATOM 1294 C CA . VAL A 1 171 ? 3.713 19.266 5.078 1 95.06 171 VAL A CA 1
ATOM 1295 C C . VAL A 1 171 ? 2.84 20.328 5.75 1 95.06 171 VAL A C 1
ATOM 1297 O O . VAL A 1 171 ? 2.391 21.266 5.102 1 95.06 171 VAL A O 1
ATOM 1300 N N . LYS A 1 172 ? 2.652 20.109 6.98 1 94.44 172 LYS A N 1
ATOM 1301 C CA . LYS A 1 172 ? 1.84 21.078 7.719 1 94.44 172 LYS A CA 1
ATOM 1302 C C . LYS A 1 172 ? 2.678 22.266 8.172 1 94.44 172 LYS A C 1
ATOM 1304 O O . LYS A 1 172 ? 3.807 22.094 8.633 1 94.44 172 LYS A O 1
ATOM 1309 N N . ARG A 1 173 ? 2.025 23.406 7.988 1 93.44 173 ARG A N 1
ATOM 1310 C CA . ARG A 1 173 ? 2.59 24.609 8.594 1 93.44 173 ARG A CA 1
ATOM 1311 C C . ARG A 1 173 ? 2.096 24.797 10.023 1 93.44 173 ARG A C 1
ATOM 1313 O O . ARG A 1 173 ? 1.034 25.375 10.25 1 93.44 173 ARG A O 1
ATOM 1320 N N . THR A 1 174 ? 2.865 24.297 10.93 1 94.56 174 THR A N 1
ATOM 1321 C CA . THR A 1 174 ? 2.463 24.328 12.328 1 94.56 174 THR A CA 1
ATOM 1322 C C . THR A 1 174 ? 3.592 24.859 13.203 1 94.56 174 THR A C 1
ATOM 1324 O O . THR A 1 174 ? 4.766 24.562 12.961 1 94.56 174 THR A O 1
ATOM 1327 N N . PRO A 1 175 ? 3.164 25.578 14.273 1 94.31 175 PRO A N 1
ATOM 1328 C CA . PRO A 1 175 ? 4.184 26.031 15.219 1 94.31 175 PRO A CA 1
ATOM 1329 C C . PRO A 1 175 ? 4.805 24.891 16.016 1 94.31 175 PRO A C 1
ATOM 1331 O O . PRO A 1 175 ? 5.828 25.078 16.672 1 94.31 175 PRO A O 1
ATOM 1334 N N . ARG A 1 176 ? 4.285 23.75 15.922 1 94.12 176 ARG A N 1
ATOM 1335 C CA . ARG A 1 176 ? 4.766 22.594 16.672 1 94.12 176 ARG A CA 1
ATOM 1336 C C . ARG A 1 176 ? 5.867 21.859 15.898 1 94.12 176 ARG A C 1
ATOM 1338 O O . ARG A 1 176 ? 6.398 20.859 16.359 1 94.12 176 ARG A O 1
ATOM 1345 N N . SER A 1 177 ? 6.109 22.391 14.789 1 93.62 177 SER A N 1
ATOM 1346 C CA . SER A 1 177 ? 7.145 21.781 13.969 1 93.62 177 SER A CA 1
ATOM 1347 C C . SER A 1 177 ? 8.477 21.703 14.711 1 93.62 177 SER A C 1
ATOM 1349 O O . SER A 1 177 ? 8.852 22.641 15.406 1 93.62 177 SER A O 1
ATOM 1351 N N . VAL A 1 178 ? 9.242 20.672 14.523 1 93.62 178 VAL A N 1
ATOM 1352 C CA . VAL A 1 178 ? 10.562 20.531 15.141 1 93.62 178 VAL A CA 1
ATOM 1353 C C . VAL A 1 178 ? 11.641 20.969 14.156 1 93.62 178 VAL A C 1
ATOM 1355 O O . VAL A 1 178 ? 12.82 20.672 14.344 1 93.62 178 VAL A O 1
ATOM 1358 N N . GLY A 1 179 ? 11.219 21.516 13.07 1 92.88 179 GLY A N 1
ATOM 1359 C CA . GLY A 1 179 ? 12.156 22.094 12.117 1 92.88 179 GLY A CA 1
ATOM 1360 C C . GLY A 1 179 ? 12.578 21.109 11.031 1 92.88 179 GLY A C 1
ATOM 1361 O O . GLY A 1 179 ? 13.43 21.438 10.195 1 92.88 179 GLY A O 1
ATOM 1362 N N . TYR A 1 180 ? 11.992 19.969 11.023 1 94.75 180 TYR A N 1
ATOM 1363 C CA . TYR A 1 180 ? 12.328 18.984 10 1 94.75 180 TYR A CA 1
ATOM 1364 C C . TYR A 1 180 ? 11.609 19.297 8.695 1 94.75 180 TYR A C 1
ATOM 1366 O O . TYR A 1 180 ? 10.422 19.656 8.695 1 94.75 180 TYR A O 1
ATOM 1374 N N . ARG A 1 181 ? 12.398 19.172 7.598 1 94.75 181 ARG A N 1
ATOM 1375 C CA . ARG A 1 181 ? 11.82 19.328 6.27 1 94.75 181 ARG A CA 1
ATOM 1376 C C . ARG A 1 181 ? 12.219 18.156 5.367 1 94.75 181 ARG A C 1
ATOM 1378 O O . ARG A 1 181 ? 13.406 17.828 5.254 1 94.75 181 ARG A O 1
ATOM 1385 N N . PRO A 1 182 ? 11.297 17.562 4.684 1 97.12 182 PRO A N 1
ATOM 1386 C CA . PRO A 1 182 ? 11.609 16.484 3.742 1 97.12 182 PRO A CA 1
ATOM 1387 C C . PRO A 1 182 ? 12.383 16.984 2.518 1 97.12 182 PRO A C 1
ATOM 1389 O O . PRO A 1 182 ? 12.391 18.172 2.23 1 97.12 182 PRO A O 1
ATOM 1392 N N . ASP A 1 183 ? 13.047 16.062 1.876 1 97.19 183 ASP A N 1
ATOM 1393 C CA . ASP A 1 183 ? 13.82 16.375 0.682 1 97.19 183 ASP A CA 1
ATOM 1394 C C . ASP A 1 183 ? 12.906 16.781 -0.474 1 97.19 183 ASP A C 1
ATOM 1396 O O . ASP A 1 183 ? 13.242 17.672 -1.261 1 97.19 183 ASP A O 1
ATOM 1400 N N . PHE A 1 184 ? 11.781 16.141 -0.588 1 96.88 184 PHE A N 1
ATOM 1401 C CA . PHE A 1 184 ? 10.812 16.359 -1.651 1 96.88 184 PHE A CA 1
ATOM 1402 C C . PHE A 1 184 ? 9.422 16.594 -1.073 1 96.88 184 PHE A C 1
ATOM 1404 O O . PHE A 1 184 ? 8.875 15.734 -0.385 1 96.88 184 PHE A O 1
ATOM 1411 N N . VAL A 1 185 ? 8.891 17.766 -1.353 1 95.06 185 VAL A N 1
ATOM 1412 C CA . VAL A 1 185 ? 7.609 18.141 -0.764 1 95.06 185 VAL A CA 1
ATOM 1413 C C . VAL A 1 185 ? 6.602 18.438 -1.871 1 95.06 185 VAL A C 1
ATOM 1415 O O . VAL A 1 185 ? 6.891 19.203 -2.799 1 95.06 185 VAL A O 1
ATOM 1418 N N . GLY A 1 186 ? 5.484 17.75 -1.784 1 93.31 186 GLY A N 1
ATOM 1419 C CA . GLY A 1 186 ? 4.418 18.125 -2.701 1 93.31 186 GLY A CA 1
ATOM 1420 C C . GLY A 1 186 ? 3.93 19.547 -2.498 1 93.31 186 GLY A C 1
ATOM 1421 O O . GLY A 1 186 ? 4.246 20.438 -3.293 1 93.31 186 GLY A O 1
ATOM 1422 N N . PHE A 1 187 ? 3.223 19.75 -1.304 1 88.81 187 PHE A N 1
ATOM 1423 C CA . PHE A 1 187 ? 2.795 21.109 -1.012 1 88.81 187 PHE A CA 1
ATOM 1424 C C . PHE A 1 187 ? 2.508 21.281 0.475 1 88.81 187 PHE A C 1
ATOM 1426 O O . PHE A 1 187 ? 2.369 20.297 1.203 1 88.81 187 PHE A O 1
ATOM 1433 N N . GLU A 1 188 ? 2.469 22.516 0.887 1 90.62 188 GLU A N 1
ATOM 1434 C CA . GLU A 1 188 ? 2.244 22.844 2.291 1 90.62 188 GLU A CA 1
ATOM 1435 C C . GLU A 1 188 ? 0.771 23.125 2.562 1 90.62 188 GLU A C 1
ATOM 1437 O O . GLU A 1 188 ? 0.079 23.703 1.714 1 90.62 188 GLU A O 1
ATOM 1442 N N . VAL A 1 189 ? 0.329 22.734 3.746 1 90.81 189 VAL A N 1
ATOM 1443 C CA . VAL A 1 189 ? -1.062 22.953 4.129 1 90.81 189 VAL A CA 1
ATOM 1444 C C . VAL A 1 189 ? -1.119 23.641 5.496 1 90.81 189 VAL A C 1
ATOM 1446 O O . VAL A 1 189 ? -0.192 23.5 6.297 1 90.81 189 VAL A O 1
ATOM 1449 N N . PRO A 1 190 ? -2.236 24.375 5.711 1 90.44 190 PRO A N 1
ATOM 1450 C CA . PRO A 1 190 ? -2.383 24.969 7.039 1 90.44 190 PRO A CA 1
ATOM 1451 C C . PRO A 1 190 ? -2.521 23.938 8.148 1 90.44 190 PRO A C 1
ATOM 1453 O O . PRO A 1 190 ? -2.732 22.75 7.863 1 90.44 190 PRO A O 1
ATOM 1456 N N . ASP A 1 191 ? -2.381 24.391 9.312 1 91.62 191 ASP A N 1
ATOM 1457 C CA . ASP A 1 191 ? -2.492 23.516 10.469 1 91.62 191 ASP A CA 1
ATOM 1458 C C . ASP A 1 191 ? -3.949 23.156 10.758 1 91.62 191 ASP A C 1
ATOM 1460 O O . ASP A 1 191 ? -4.488 23.5 11.805 1 91.62 191 ASP A O 1
ATOM 1464 N N . LYS A 1 192 ? -4.551 22.516 9.797 1 91.38 192 LYS A N 1
ATOM 1465 C CA . LYS A 1 192 ? -5.934 22.062 9.875 1 91.38 192 LYS A CA 1
ATOM 1466 C C . LYS A 1 192 ? -6.047 20.594 9.461 1 91.38 192 LYS A C 1
ATOM 1468 O O . LYS A 1 192 ? -5.121 20.031 8.867 1 91.38 192 LYS A O 1
ATOM 1473 N N . PHE A 1 193 ? -7.109 20.047 9.867 1 90.25 193 PHE A N 1
ATOM 1474 C CA . PHE A 1 193 ? -7.324 18.641 9.539 1 90.25 193 PHE A CA 1
ATOM 1475 C C . PHE A 1 193 ? -7.738 18.484 8.078 1 90.25 193 PHE A C 1
ATOM 1477 O O . PHE A 1 193 ? -8.734 19.078 7.645 1 90.25 193 PHE A O 1
ATOM 1484 N N . VAL A 1 194 ? -6.898 17.75 7.406 1 90.31 194 VAL A N 1
ATOM 1485 C CA . VAL A 1 194 ? -7.137 17.578 5.977 1 90.31 194 VAL A CA 1
ATOM 1486 C C . VAL A 1 194 ? -7.621 16.156 5.695 1 90.31 194 VAL A C 1
ATOM 1488 O O . VAL A 1 194 ? -7.184 15.203 6.352 1 90.31 194 VAL A O 1
ATOM 1491 N N . VAL A 1 195 ? -8.586 16.031 4.777 1 89.12 195 VAL A N 1
ATOM 1492 C CA . VAL A 1 195 ? -9.117 14.727 4.371 1 89.12 195 VAL A CA 1
ATOM 1493 C C . VAL A 1 195 ? -9.094 14.617 2.85 1 89.12 195 VAL A C 1
ATOM 1495 O O . VAL A 1 195 ? -8.875 15.609 2.15 1 89.12 195 VAL A O 1
ATOM 1498 N N . GLY A 1 196 ? -9.289 13.375 2.367 1 87.81 196 GLY A N 1
ATOM 1499 C CA . GLY A 1 196 ? -9.266 13.109 0.938 1 87.81 196 GLY A CA 1
ATOM 1500 C C . GLY A 1 196 ? -7.949 12.539 0.458 1 87.81 196 GLY A C 1
ATOM 1501 O O . GLY A 1 196 ? -6.938 12.625 1.157 1 87.81 196 GLY A O 1
ATOM 1502 N N . TYR A 1 197 ? -8.031 11.922 -0.734 1 88.44 197 TYR A N 1
ATOM 1503 C CA . TYR A 1 197 ? -6.828 11.305 -1.284 1 88.44 197 TYR A CA 1
ATOM 1504 C C . TYR A 1 197 ? -6.207 10.328 -0.286 1 88.44 197 TYR A C 1
ATOM 1506 O O . TYR A 1 197 ? -5.02 10.43 0.034 1 88.44 197 TYR A O 1
ATOM 1514 N N . ALA A 1 198 ? -7.016 9.469 0.318 1 86.88 198 ALA A N 1
ATOM 1515 C CA . ALA A 1 198 ? -6.707 8.359 1.222 1 86.88 198 ALA A CA 1
ATOM 1516 C C . ALA A 1 198 ? -6.512 8.859 2.65 1 86.88 198 ALA A C 1
ATOM 1518 O O . ALA A 1 198 ? -6.363 8.062 3.578 1 86.88 198 ALA A O 1
ATOM 1519 N N . LEU A 1 199 ? -6.488 10.227 2.861 1 88.5 199 LEU A N 1
ATOM 1520 C CA . LEU A 1 199 ? -6.5 10.781 4.211 1 88.5 199 LEU A CA 1
ATOM 1521 C C . LEU A 1 199 ? -7.914 10.789 4.781 1 88.5 199 LEU A C 1
ATOM 1523 O O . LEU A 1 199 ? -8.852 11.266 4.125 1 88.5 199 LEU A O 1
ATOM 1527 N N . ASP A 1 200 ? -8.008 10.258 5.941 1 85.88 200 ASP A N 1
ATOM 1528 C CA . ASP A 1 200 ? -9.367 10.062 6.43 1 85.88 200 ASP A CA 1
ATOM 1529 C C . ASP A 1 200 ? -9.609 10.852 7.715 1 85.88 200 ASP A C 1
ATOM 1531 O O . ASP A 1 200 ? -8.672 11.367 8.32 1 85.88 200 ASP A O 1
ATOM 1535 N N . TYR A 1 201 ? -10.891 11.094 7.949 1 86 201 TYR A N 1
ATOM 1536 C CA . TYR A 1 201 ? -11.391 11.453 9.273 1 86 201 TYR A CA 1
ATOM 1537 C C . TYR A 1 201 ? -12.344 10.383 9.805 1 86 201 TYR A C 1
ATOM 1539 O O . TYR A 1 201 ? -13.469 10.242 9.312 1 86 201 TYR A O 1
ATOM 1547 N N . ASN A 1 202 ? -11.906 9.656 10.734 1 81.81 202 ASN A N 1
ATOM 1548 C CA . ASN A 1 202 ? -12.688 8.555 11.289 1 81.81 202 ASN A CA 1
ATOM 1549 C C . ASN A 1 202 ? -13.18 7.613 10.195 1 81.81 202 ASN A C 1
ATOM 1551 O O . ASN A 1 202 ? -14.367 7.285 10.141 1 81.81 202 A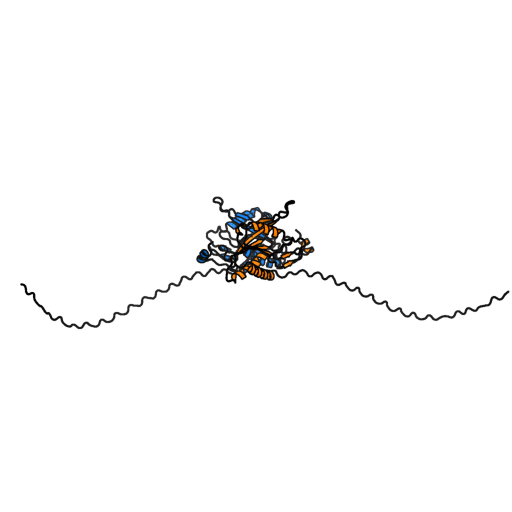SN A O 1
ATOM 1555 N N . GLU A 1 203 ? -12.359 7.293 9.234 1 79.38 203 GLU A N 1
ATOM 1556 C CA . GLU A 1 203 ? -12.57 6.285 8.203 1 79.38 203 GLU A CA 1
ATOM 1557 C C . GLU A 1 203 ? -13.43 6.832 7.062 1 79.38 203 GLU A C 1
ATOM 1559 O O . GLU A 1 203 ? -13.758 6.105 6.121 1 79.38 203 GLU A O 1
ATOM 1564 N N . TYR A 1 204 ? -13.727 8.172 7.234 1 80 204 TYR A N 1
ATOM 1565 C CA . TYR A 1 204 ? -14.516 8.797 6.18 1 80 204 TYR A CA 1
ATOM 1566 C C . TYR A 1 204 ? -13.633 9.617 5.25 1 80 204 TYR A C 1
ATOM 1568 O O . TYR A 1 204 ? -12.523 10.008 5.625 1 80 204 TYR A O 1
ATOM 1576 N N . PHE A 1 205 ? -14.07 9.812 4.016 1 83.44 205 PHE A N 1
ATOM 1577 C CA . PHE A 1 205 ? -13.586 10.805 3.059 1 83.44 205 PHE A CA 1
ATOM 1578 C C . PHE A 1 205 ? -12.367 10.273 2.307 1 83.44 205 PHE A C 1
ATOM 1580 O O . PHE A 1 205 ? -11.734 11.016 1.545 1 83.44 205 PHE A O 1
ATOM 1587 N N . ARG A 1 206 ? -11.984 9 2.529 1 83.06 206 ARG A N 1
ATOM 1588 C CA . ARG A 1 206 ? -10.82 8.453 1.839 1 83.06 206 ARG A CA 1
ATOM 1589 C C . ARG A 1 206 ? -11.039 8.43 0.329 1 83.06 206 ARG A C 1
ATOM 1591 O O . ARG A 1 206 ? -10.078 8.414 -0.442 1 83.06 206 ARG A O 1
ATOM 1598 N N . ASP A 1 207 ? -12.273 8.477 -0.044 1 81.81 207 ASP A N 1
ATOM 1599 C CA . ASP A 1 207 ? -12.617 8.242 -1.443 1 81.81 207 ASP A CA 1
ATOM 1600 C C . ASP A 1 207 ? -12.594 9.539 -2.242 1 8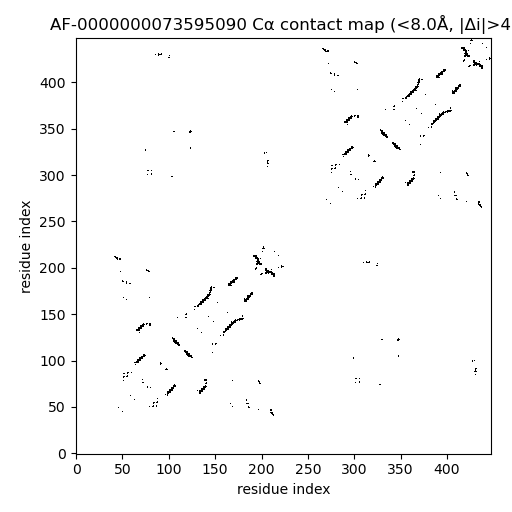1.81 207 ASP A C 1
ATOM 1602 O O . ASP A 1 207 ? -12.703 9.523 -3.471 1 81.81 207 ASP A O 1
ATOM 1606 N N . LEU A 1 208 ? -12.383 10.648 -1.536 1 82.94 208 LEU A N 1
ATOM 1607 C CA . LEU A 1 208 ? -12.305 11.906 -2.271 1 82.94 208 LEU A CA 1
ATOM 1608 C C . LEU A 1 208 ? -11.031 11.961 -3.109 1 82.94 208 LEU A C 1
ATOM 1610 O O . LEU A 1 208 ? -9.969 11.516 -2.666 1 82.94 208 LEU A O 1
ATOM 1614 N N . ASN A 1 209 ? -11.133 12.469 -4.336 1 82.12 209 ASN A N 1
ATOM 1615 C CA . ASN A 1 209 ? -10 12.523 -5.246 1 82.12 209 ASN A CA 1
ATOM 1616 C C . ASN A 1 209 ? -9.18 13.805 -5.051 1 82.12 209 ASN A C 1
ATOM 1618 O O . ASN A 1 209 ? -8.242 14.062 -5.809 1 82.12 209 ASN A O 1
ATOM 1622 N N . HIS A 1 210 ? -9.672 14.578 -4.145 1 83.75 210 HIS A N 1
ATOM 1623 C CA . HIS A 1 210 ? -8.977 15.812 -3.814 1 83.75 210 HIS A CA 1
ATOM 1624 C C . HIS A 1 210 ? -8.812 15.969 -2.307 1 83.75 210 HIS A C 1
ATOM 1626 O O . HIS A 1 210 ? -9.477 15.281 -1.531 1 83.75 210 HIS A O 1
ATOM 1632 N N . ILE A 1 211 ? -7.879 16.75 -1.986 1 86.94 211 ILE A N 1
ATOM 1633 C CA . ILE A 1 211 ? -7.633 17.031 -0.576 1 86.94 211 ILE A CA 1
ATOM 1634 C C . ILE A 1 211 ? -8.43 18.266 -0.145 1 86.94 211 ILE A C 1
ATOM 1636 O O . ILE A 1 211 ? -8.492 19.25 -0.875 1 86.94 211 ILE A O 1
ATOM 1640 N N . CYS A 1 212 ? -9.125 18.219 0.981 1 87.31 212 CYS A N 1
ATOM 1641 C CA . CYS A 1 212 ? -9.836 19.375 1.508 1 87.31 212 CYS A CA 1
ATOM 1642 C C . CYS A 1 212 ? -9.742 19.422 3.027 1 87.31 212 CYS A C 1
ATOM 1644 O O . CYS A 1 212 ? -9.375 18.438 3.666 1 87.31 212 CYS A O 1
ATOM 1646 N N . VAL A 1 213 ? -9.93 20.609 3.518 1 88.88 213 VAL A N 1
ATOM 1647 C CA . VAL A 1 213 ? -9.984 20.797 4.965 1 88.88 213 VAL A CA 1
ATOM 1648 C C . VAL A 1 213 ? -11.391 20.469 5.473 1 88.88 213 VAL A C 1
ATOM 1650 O O . VAL A 1 213 ? -12.383 20.953 4.93 1 88.88 213 VAL A O 1
ATOM 1653 N N . ILE A 1 214 ? -11.469 19.594 6.441 1 87.31 214 ILE A N 1
ATOM 1654 C CA . ILE A 1 214 ? -12.781 19.266 6.988 1 87.31 214 ILE A CA 1
ATOM 1655 C C . ILE A 1 214 ? -13.258 20.391 7.91 1 87.31 214 ILE A C 1
ATOM 1657 O O . ILE A 1 214 ? -12.469 20.953 8.672 1 87.31 214 ILE A O 1
ATOM 1661 N N . SER A 1 215 ? -14.461 20.75 7.734 1 84.88 215 SER A N 1
ATOM 1662 C CA . SER A 1 215 ? -15.055 21.781 8.57 1 84.88 215 SER A CA 1
ATOM 1663 C C . SER A 1 215 ? -15.336 21.266 9.977 1 84.88 215 SER A C 1
ATOM 1665 O O . SER A 1 215 ? -15.375 20.047 10.203 1 84.88 215 SER A O 1
ATOM 1667 N N . GLU A 1 216 ? -15.477 22.234 10.875 1 86 216 GLU A N 1
ATOM 1668 C CA . GLU A 1 216 ? -15.836 21.828 12.234 1 86 216 GLU A CA 1
ATOM 1669 C C . GLU A 1 216 ? -17.156 21.078 12.258 1 86 216 GLU A C 1
ATOM 1671 O O . GLU A 1 216 ? -17.312 20.109 13.016 1 86 216 GLU A O 1
ATOM 1676 N N . THR A 1 217 ? -18.047 21.531 11.492 1 85.5 217 THR A N 1
ATOM 1677 C CA . THR A 1 217 ? -19.328 20.844 11.391 1 85.5 217 THR A CA 1
ATOM 1678 C C . THR A 1 217 ? -19.141 19.422 10.875 1 85.5 217 THR A C 1
ATOM 1680 O O . THR A 1 217 ? -19.797 18.484 11.359 1 85.5 217 THR A O 1
ATOM 1683 N N . GLY A 1 218 ? -18.328 19.266 9.961 1 82.62 218 GLY A N 1
ATOM 1684 C CA . GLY A 1 218 ? -18.031 17.953 9.43 1 82.62 218 GLY A CA 1
ATOM 1685 C C . GLY A 1 218 ? -17.391 17.031 10.453 1 82.62 218 GLY A C 1
ATOM 1686 O O . GLY A 1 218 ? -17.719 15.844 10.523 1 82.62 218 GLY A O 1
ATOM 1687 N N . LYS A 1 219 ? -16.531 17.656 11.227 1 86.44 219 LYS A N 1
ATOM 1688 C CA . LYS A 1 219 ? -15.867 16.875 12.266 1 86.44 219 LYS A CA 1
ATOM 1689 C C . LYS A 1 219 ? -16.875 16.344 13.281 1 86.44 219 LYS A C 1
ATOM 1691 O O . LYS A 1 219 ? -16.781 15.195 13.719 1 86.44 219 LYS A O 1
ATOM 1696 N N . GLN A 1 220 ? -17.781 17.188 13.547 1 85.81 220 GLN A N 1
ATOM 1697 C CA . GLN A 1 220 ? -18.797 16.797 14.523 1 85.81 220 GLN A CA 1
ATOM 1698 C C . GLN A 1 220 ? -19.703 15.703 13.961 1 85.81 220 GLN A C 1
ATOM 1700 O O . GLN A 1 220 ? -20.062 14.758 14.672 1 85.81 220 GLN A O 1
ATOM 1705 N N . LYS A 1 221 ? -20.031 15.828 12.75 1 84.69 221 LYS A N 1
ATOM 1706 C CA . LYS A 1 221 ? -20.938 14.891 12.102 1 84.69 221 LYS A CA 1
ATOM 1707 C C . LYS A 1 221 ? -20.328 13.5 12 1 84.69 221 LYS A C 1
ATOM 1709 O O . LYS A 1 221 ? -21.031 12.492 12.094 1 84.69 221 LYS A O 1
ATOM 1714 N N . TYR A 1 222 ? -19.078 13.516 11.805 1 80.19 222 TYR A N 1
ATOM 1715 C CA . TYR A 1 222 ? -18.438 12.234 11.508 1 80.19 222 TYR A CA 1
ATOM 1716 C C . TYR A 1 222 ? -17.531 11.797 12.664 1 80.19 222 TYR A C 1
ATOM 1718 O O . TYR A 1 222 ? -16.656 10.953 12.484 1 80.19 222 TYR A O 1
ATOM 1726 N N . LYS A 1 223 ? -17.766 12.5 13.789 1 78.25 223 LYS A N 1
ATOM 1727 C CA . LYS A 1 223 ? -17.031 12.117 14.992 1 78.25 223 LYS A CA 1
ATOM 1728 C C . LYS A 1 223 ? -17.375 10.695 15.422 1 78.25 223 LYS A C 1
ATOM 1730 O O . LYS A 1 223 ? -18.547 10.297 15.359 1 78.25 223 LYS A O 1
ATOM 1735 N N . ALA A 1 224 ? -16.297 9.773 15.586 1 64.75 224 ALA A N 1
ATOM 1736 C CA . ALA A 1 224 ? -16.594 8.422 16.047 1 64.75 224 ALA A CA 1
ATOM 1737 C C . ALA A 1 224 ? -17.406 8.445 17.344 1 64.75 224 ALA A C 1
ATOM 1739 O O . ALA A 1 224 ? -17.281 9.375 18.141 1 64.75 224 ALA A O 1
ATOM 1740 N N . MET B 1 1 ? 33.75 -93.312 -91.25 1 19.23 1 MET B N 1
ATOM 1741 C CA . MET B 1 1 ? 34.719 -92.75 -92.188 1 19.23 1 MET B CA 1
ATOM 1742 C C . MET B 1 1 ? 34.781 -91.25 -92.062 1 19.23 1 MET B C 1
ATOM 1744 O O . MET B 1 1 ? 33.906 -90.625 -91.438 1 19.23 1 MET B O 1
ATOM 1748 N N . LEU B 1 2 ? 34.969 -90.375 -93.062 1 20.61 2 LEU B N 1
ATOM 1749 C CA . LEU B 1 2 ? 35.938 -89.375 -93.5 1 20.61 2 LEU B CA 1
ATOM 1750 C C . LEU B 1 2 ? 35.438 -87.938 -93.062 1 20.61 2 LEU B C 1
ATOM 1752 O O . LEU B 1 2 ? 36.188 -87.188 -92.438 1 20.61 2 LEU B O 1
ATOM 1756 N N . ARG B 1 3 ? 34.594 -87.125 -93.875 1 24.36 3 ARG B N 1
ATOM 1757 C CA . ARG B 1 3 ? 34.906 -86 -94.688 1 24.36 3 ARG B CA 1
ATOM 1758 C C . ARG B 1 3 ? 34.406 -84.688 -94 1 24.36 3 ARG B C 1
ATOM 1760 O O . ARG B 1 3 ? 33.25 -84.625 -93.562 1 24.36 3 ARG B O 1
ATOM 1767 N N . ALA B 1 4 ? 35.344 -83.75 -93.25 1 25.97 4 ALA B N 1
ATOM 1768 C CA . ALA B 1 4 ? 35.625 -82.688 -92.312 1 25.97 4 ALA B CA 1
ATOM 1769 C C . ALA B 1 4 ? 35 -81.375 -92.812 1 25.97 4 ALA B C 1
ATOM 1771 O O . ALA B 1 4 ? 35.5 -80.688 -93.688 1 25.97 4 ALA B O 1
ATOM 1772 N N . GLY B 1 5 ? 33.625 -81.312 -93.062 1 22.06 5 GLY B N 1
ATOM 1773 C CA . GLY B 1 5 ? 32.938 -80.438 -94 1 22.06 5 GLY B CA 1
ATOM 1774 C C . GLY B 1 5 ? 32.938 -79 -93.562 1 22.06 5 GLY B C 1
ATOM 1775 O O . GLY B 1 5 ? 32.938 -78.688 -92.312 1 22.06 5 GLY B O 1
ATOM 1776 N N . SER B 1 6 ? 33.469 -77.938 -94.25 1 22.81 6 SER B N 1
ATOM 1777 C CA . SER B 1 6 ? 34.062 -76.625 -94.438 1 22.81 6 SER B CA 1
ATOM 1778 C C . SER B 1 6 ? 33.031 -75.562 -94.062 1 22.81 6 SER B C 1
ATOM 1780 O O . SER B 1 6 ? 32.375 -75 -94.938 1 22.81 6 SER B O 1
ATOM 1782 N N . ALA B 1 7 ? 32.25 -75.625 -92.938 1 22.58 7 ALA B N 1
ATOM 1783 C CA . ALA B 1 7 ? 30.984 -74.938 -92.688 1 22.58 7 ALA B CA 1
ATOM 1784 C C . ALA B 1 7 ? 31.172 -73.438 -92.562 1 22.58 7 ALA B C 1
ATOM 1786 O O . ALA B 1 7 ? 31.922 -72.938 -91.688 1 22.58 7 ALA B O 1
ATOM 1787 N N . GLU B 1 8 ? 31.141 -72.625 -93.688 1 22.7 8 GLU B N 1
ATOM 1788 C CA . GLU B 1 8 ? 31.531 -71.25 -94 1 22.7 8 GLU B CA 1
ATOM 1789 C C . GLU B 1 8 ? 30.719 -70.188 -93.188 1 22.7 8 GLU B C 1
ATOM 1791 O O . GLU B 1 8 ? 29.484 -70.188 -93.25 1 22.7 8 GLU B O 1
ATOM 1796 N N . GLY B 1 9 ? 31.078 -69.812 -91.875 1 20.89 9 GLY B N 1
ATOM 1797 C CA . GLY B 1 9 ? 30.531 -69.062 -90.75 1 20.89 9 GLY B CA 1
ATOM 1798 C C . GLY B 1 9 ? 30.328 -67.625 -91 1 20.89 9 GLY B C 1
ATOM 1799 O O . GLY B 1 9 ? 31.297 -66.812 -91 1 20.89 9 GLY B O 1
ATOM 1800 N N . GLY B 1 10 ? 29.5 -67.125 -92 1 21.33 10 GLY B N 1
ATOM 1801 C CA . GLY B 1 10 ? 29.469 -65.812 -92.5 1 21.33 10 GLY B CA 1
ATOM 1802 C C . GLY B 1 10 ? 29.094 -64.75 -91.5 1 21.33 10 GLY B C 1
ATOM 1803 O O . GLY B 1 10 ? 28.203 -65 -90.625 1 21.33 10 GLY B O 1
ATOM 1804 N N . ALA B 1 11 ? 29.984 -63.719 -91 1 22.08 11 ALA B N 1
ATOM 1805 C CA . ALA B 1 11 ? 30.219 -62.719 -90 1 22.08 11 ALA B CA 1
ATOM 1806 C C . ALA B 1 11 ? 29.281 -61.531 -90.188 1 22.08 11 ALA B C 1
ATOM 1808 O O . ALA B 1 11 ? 29.625 -60.562 -90.875 1 22.08 11 ALA B O 1
ATOM 1809 N N . GLY B 1 12 ? 27.938 -61.594 -90.438 1 21.86 12 GLY B N 1
ATOM 1810 C CA . GLY B 1 12 ? 27.297 -60.375 -90.938 1 21.86 12 GLY B CA 1
ATOM 1811 C C . GLY B 1 12 ? 27.281 -59.281 -89.875 1 21.86 12 GLY B C 1
ATOM 1812 O O . GLY B 1 12 ? 27.25 -59.531 -88.688 1 21.86 12 GLY B O 1
ATOM 1813 N N . ALA B 1 13 ? 27.719 -57.906 -90.062 1 22.38 13 ALA B N 1
ATOM 1814 C CA . ALA B 1 13 ? 28.125 -56.656 -89.438 1 22.38 13 ALA B CA 1
ATOM 1815 C C . ALA B 1 13 ? 26.922 -55.938 -88.875 1 22.38 13 ALA B C 1
ATOM 1817 O O . ALA B 1 13 ? 26.078 -55.438 -89.625 1 22.38 13 ALA B O 1
ATOM 1818 N N . ALA B 1 14 ? 26.125 -56.344 -87.875 1 21.67 14 ALA B N 1
ATOM 1819 C CA . ALA B 1 14 ? 24.859 -55.75 -87.438 1 21.67 14 ALA B CA 1
ATOM 1820 C C . ALA B 1 14 ? 25.062 -54.344 -86.938 1 21.67 14 ALA B C 1
ATOM 1822 O O . ALA B 1 14 ? 26.016 -54.062 -86.188 1 21.67 14 ALA B O 1
ATOM 1823 N N . ALA B 1 15 ? 24.531 -53.281 -87.562 1 24.25 15 ALA B N 1
ATOM 1824 C CA . ALA B 1 15 ? 24.594 -51.812 -87.5 1 24.25 15 ALA B CA 1
ATOM 1825 C C . ALA B 1 15 ? 24.078 -51.312 -86.188 1 24.25 15 ALA B C 1
ATOM 1827 O O . ALA B 1 15 ? 23.172 -51.906 -85.562 1 24.25 15 ALA B O 1
ATOM 1828 N N . GLY B 1 16 ? 24.891 -50.531 -85.312 1 22.14 16 GLY B N 1
ATOM 1829 C CA . GLY B 1 16 ? 24.953 -50 -84 1 22.14 16 GLY B CA 1
ATOM 1830 C C . GLY B 1 16 ? 23.844 -49 -83.688 1 22.14 16 GLY B C 1
ATOM 1831 O O . GLY B 1 16 ? 23.766 -47.938 -84.312 1 22.14 16 GLY B O 1
ATOM 1832 N N . ARG B 1 17 ? 22.562 -49.438 -83.562 1 23.98 17 ARG B N 1
ATOM 1833 C CA . ARG B 1 17 ? 21.375 -48.625 -83.375 1 23.98 17 ARG B CA 1
ATOM 1834 C C . ARG B 1 17 ? 21.609 -47.625 -82.188 1 23.98 17 ARG B C 1
ATOM 1836 O O . ARG B 1 17 ? 22.312 -47.938 -81.25 1 23.98 17 ARG B O 1
ATOM 1843 N N . GLY B 1 18 ? 21.516 -46.312 -82.438 1 25.02 18 GLY B N 1
ATOM 1844 C CA . GLY B 1 18 ? 21.75 -45.062 -81.75 1 25.02 18 GLY B CA 1
ATOM 1845 C C . GLY B 1 18 ? 21.016 -44.969 -80.438 1 25.02 18 GLY B C 1
ATOM 1846 O O . GLY B 1 18 ? 19.891 -45.469 -80.312 1 25.02 18 GLY B O 1
ATOM 1847 N N . ALA B 1 19 ? 21.641 -45 -79.25 1 24.55 19 ALA B N 1
ATOM 1848 C CA . ALA B 1 19 ? 21.312 -45 -77.812 1 24.55 19 ALA B CA 1
ATOM 1849 C C . ALA B 1 19 ? 20.438 -43.812 -77.438 1 24.55 19 ALA B C 1
ATOM 1851 O O . ALA B 1 19 ? 20.797 -42.656 -77.75 1 24.55 19 ALA B O 1
ATOM 1852 N N . SER B 1 20 ? 19.109 -43.844 -77.688 1 27.92 20 SER B N 1
ATOM 1853 C CA . SER B 1 20 ? 18.203 -42.75 -77.312 1 27.92 20 SER B CA 1
ATOM 1854 C C . SER B 1 20 ? 18.469 -42.281 -75.938 1 27.92 20 SER B C 1
ATOM 1856 O O . SER B 1 20 ? 18.781 -43.062 -75 1 27.92 20 SER B O 1
ATOM 1858 N N . PRO B 1 21 ? 18.797 -41.031 -75.688 1 30.44 21 PRO B N 1
ATOM 1859 C CA . PRO B 1 21 ? 19.203 -40.438 -74.438 1 30.44 21 PRO B CA 1
ATOM 1860 C C . PRO B 1 21 ? 18.172 -40.656 -73.312 1 30.44 21 PRO B C 1
ATOM 1862 O O . PRO B 1 21 ? 16.984 -40.812 -73.625 1 30.44 21 PRO B O 1
ATOM 1865 N N . LEU B 1 22 ? 18.438 -41.469 -72.312 1 31.52 22 LEU B N 1
ATOM 1866 C CA . LEU B 1 22 ? 17.609 -41.781 -71.125 1 31.52 22 LEU B CA 1
ATOM 1867 C C . LEU B 1 22 ? 16.984 -40.531 -70.562 1 31.52 22 LEU B C 1
ATOM 1869 O O . LEU B 1 22 ? 17.594 -39.469 -70.562 1 31.52 22 LEU B O 1
ATOM 1873 N N . PRO B 1 23 ? 15.656 -40.438 -70.625 1 32.91 23 PRO B N 1
ATOM 1874 C CA . PRO B 1 23 ? 14.961 -39.25 -70.062 1 32.91 23 PRO B CA 1
ATOM 1875 C C . PRO B 1 23 ? 15.438 -38.875 -68.688 1 32.91 23 PRO B C 1
ATOM 1877 O O . PRO B 1 23 ? 15.938 -39.719 -67.938 1 32.91 23 PRO B O 1
ATOM 1880 N N . ALA B 1 24 ? 15.766 -37.594 -68.438 1 33.56 24 ALA B N 1
ATOM 1881 C CA . ALA B 1 24 ? 16.281 -36.969 -67.25 1 33.56 24 ALA B CA 1
ATOM 1882 C C . ALA B 1 24 ? 15.438 -37.344 -66 1 33.56 24 ALA B C 1
ATOM 1884 O O . ALA B 1 24 ? 14.227 -37.562 -66.125 1 33.56 24 ALA B O 1
ATOM 1885 N N . ALA B 1 25 ? 15.992 -38 -64.938 1 35.78 25 ALA B N 1
ATOM 1886 C CA . ALA B 1 25 ? 15.414 -38.406 -63.688 1 35.78 25 ALA B CA 1
ATOM 1887 C C . ALA B 1 25 ? 14.547 -37.312 -63.094 1 35.78 25 ALA B C 1
ATOM 1889 O O . ALA B 1 25 ? 14.867 -36.125 -63.188 1 35.78 25 ALA B O 1
ATOM 1890 N N . PRO B 1 26 ? 13.227 -37.562 -62.875 1 37.16 26 PRO B N 1
ATOM 1891 C CA . PRO B 1 26 ? 12.375 -36.5 -62.312 1 37.16 26 PRO B CA 1
ATOM 1892 C C . PRO B 1 26 ? 12.977 -35.906 -61.031 1 37.16 26 PRO B C 1
ATOM 1894 O O . PRO B 1 26 ? 13.742 -36.562 -60.344 1 37.16 26 PRO B O 1
ATOM 1897 N N . ARG B 1 27 ? 13.172 -34.531 -60.969 1 38.78 27 ARG B N 1
ATOM 1898 C CA . ARG B 1 27 ? 13.695 -33.781 -59.812 1 38.78 27 ARG B CA 1
ATOM 1899 C C . ARG B 1 27 ? 12.984 -34.188 -58.531 1 38.78 27 ARG B C 1
ATOM 1901 O O . ARG B 1 27 ? 11.766 -34.406 -58.531 1 38.78 27 ARG B O 1
ATOM 1908 N N . ARG B 1 28 ? 13.695 -34.812 -57.562 1 38.16 28 ARG B N 1
ATOM 1909 C CA . ARG B 1 28 ? 13.18 -35.188 -56.25 1 38.16 28 ARG B CA 1
ATOM 1910 C C . ARG B 1 28 ? 12.359 -34.062 -55.625 1 38.16 28 ARG B C 1
ATOM 1912 O O . ARG B 1 28 ? 12.75 -32.906 -55.688 1 38.16 28 ARG B O 1
ATOM 1919 N N . PRO B 1 29 ? 11.047 -34.281 -55.344 1 36.41 29 PRO B N 1
ATOM 1920 C CA . PRO B 1 29 ? 10.289 -33.188 -54.719 1 36.41 29 PRO B CA 1
ATOM 1921 C C . PRO B 1 29 ? 11.023 -32.531 -53.562 1 36.41 29 PRO B C 1
ATOM 1923 O O . PRO B 1 29 ? 11.812 -33.188 -52.875 1 36.41 29 PRO B O 1
ATOM 1926 N N . GLN B 1 30 ? 11.352 -31.219 -53.562 1 34.59 30 GLN B N 1
ATOM 1927 C CA . GLN B 1 30 ? 11.953 -30.438 -52.469 1 34.59 30 GLN B CA 1
ATOM 1928 C C . GLN B 1 30 ? 11.266 -30.734 -51.125 1 34.59 30 GLN B C 1
ATOM 1930 O O . GLN B 1 30 ? 10.062 -30.969 -51.094 1 34.59 30 GLN B O 1
ATOM 1935 N N . PRO B 1 31 ? 11.969 -31.281 -50.125 1 35.53 31 PRO B N 1
ATOM 1936 C CA . PRO B 1 31 ? 11.297 -31.547 -48.875 1 35.53 31 PRO B CA 1
ATOM 1937 C C . PRO B 1 31 ? 10.391 -30.391 -48.438 1 35.53 31 PRO B C 1
ATOM 1939 O O . PRO B 1 31 ? 10.719 -29.219 -48.656 1 35.53 31 PRO B O 1
ATOM 1942 N N . GLN B 1 32 ? 9.086 -30.5 -48.375 1 34.16 32 GLN B N 1
ATOM 1943 C CA . GLN B 1 32 ? 8.172 -29.531 -47.781 1 34.16 32 GLN B CA 1
ATOM 1944 C C . GLN B 1 32 ? 8.703 -29.062 -46.438 1 34.16 32 GLN B C 1
ATOM 1946 O O . GLN B 1 32 ? 9.156 -29.859 -45.625 1 34.16 32 GLN B O 1
ATOM 1951 N N . HIS B 1 33 ? 9.297 -27.844 -46.375 1 35.81 33 HIS B N 1
ATOM 1952 C CA . HIS B 1 33 ? 9.688 -27.234 -45.094 1 35.81 33 HIS B CA 1
ATOM 1953 C C . HIS B 1 33 ? 8.625 -27.453 -44.031 1 35.81 33 HIS B C 1
ATOM 1955 O O . HIS B 1 33 ? 7.434 -27.234 -44.25 1 35.81 33 HIS B O 1
ATOM 1961 N N . ARG B 1 34 ? 8.695 -28.469 -43.219 1 40.06 34 ARG B N 1
ATOM 1962 C CA . ARG B 1 34 ? 7.801 -28.609 -42.062 1 40.06 34 ARG B CA 1
ATOM 1963 C C . ARG B 1 34 ? 7.5 -27.25 -41.438 1 40.06 34 ARG B C 1
ATOM 1965 O O . ARG B 1 34 ? 8.391 -26.422 -41.281 1 40.06 34 ARG B O 1
ATOM 1972 N N . PRO B 1 35 ? 6.266 -26.812 -41.5 1 38.94 35 PRO B N 1
ATOM 1973 C CA . PRO B 1 35 ? 6.008 -25.516 -40.875 1 38.94 35 PRO B CA 1
ATOM 1974 C C . PRO B 1 35 ? 6.668 -25.375 -39.531 1 38.94 35 PRO B C 1
ATOM 1976 O O . PRO B 1 35 ? 6.828 -26.375 -38.812 1 38.94 35 PRO B O 1
ATOM 1979 N N . ARG B 1 36 ? 7.633 -24.484 -39.375 1 41.56 36 ARG B N 1
ATOM 1980 C CA . ARG B 1 36 ? 8.227 -24.172 -38.062 1 41.56 36 ARG B CA 1
ATOM 1981 C C . ARG B 1 36 ? 7.184 -24.219 -36.969 1 41.56 36 ARG B C 1
ATOM 1983 O O . ARG B 1 36 ? 6.039 -23.812 -37.156 1 41.56 36 ARG B O 1
ATOM 1990 N N . PRO B 1 37 ? 7.297 -25.094 -36.031 1 40.19 37 PRO B N 1
ATOM 1991 C CA . PRO B 1 37 ? 6.297 -25.062 -34.969 1 40.19 37 PRO B CA 1
ATOM 1992 C C . PRO B 1 37 ? 5.902 -23.641 -34.562 1 40.19 37 PRO B C 1
ATOM 1994 O O . PRO B 1 37 ? 6.746 -22.75 -34.562 1 40.19 37 PRO B O 1
ATOM 1997 N N . ARG B 1 38 ? 4.727 -23.234 -34.906 1 36.12 38 ARG B N 1
ATOM 1998 C CA . ARG B 1 38 ? 4.188 -21.938 -34.469 1 36.12 38 ARG B CA 1
ATOM 1999 C C . ARG B 1 38 ? 4.648 -21.594 -33.062 1 36.12 38 ARG B C 1
ATOM 2001 O O . ARG B 1 38 ? 4.426 -22.375 -32.125 1 36.12 38 ARG B O 1
ATOM 2008 N N . ARG B 1 39 ? 5.742 -20.922 -32.844 1 40.16 39 ARG B N 1
ATOM 2009 C CA . ARG B 1 39 ? 6.102 -20.375 -31.547 1 40.16 39 ARG B CA 1
ATOM 2010 C C . ARG B 1 39 ? 4.863 -19.906 -30.797 1 40.16 39 ARG B C 1
ATOM 2012 O O . ARG B 1 39 ? 4.047 -19.156 -31.328 1 40.16 39 ARG B O 1
ATOM 2019 N N . ALA B 1 40 ? 4.352 -20.75 -29.922 1 42.5 40 ALA B N 1
ATOM 2020 C CA . ALA B 1 40 ? 3.244 -20.328 -29.078 1 42.5 40 ALA B CA 1
ATOM 2021 C C . ALA B 1 40 ? 3.299 -18.828 -28.812 1 42.5 40 ALA B C 1
ATOM 2023 O O . ALA B 1 40 ? 4.371 -18.266 -28.562 1 42.5 40 ALA B O 1
ATOM 2024 N N . ALA B 1 41 ? 2.369 -18.031 -29.359 1 44.72 41 ALA B N 1
ATOM 2025 C CA . ALA B 1 41 ? 2.26 -16.578 -29.156 1 44.72 41 ALA B CA 1
ATOM 2026 C C . ALA B 1 41 ? 2.477 -16.219 -27.688 1 44.72 41 ALA B C 1
ATOM 2028 O O . ALA B 1 41 ? 2.02 -16.922 -26.781 1 44.72 41 ALA B O 1
ATOM 2029 N N . PRO B 1 42 ? 3.502 -15.359 -27.5 1 52.12 42 PRO B N 1
ATOM 2030 C CA . PRO B 1 42 ? 3.715 -14.875 -26.125 1 52.12 42 PRO B CA 1
ATOM 2031 C C . PRO B 1 42 ? 2.42 -14.422 -25.453 1 52.12 42 PRO B C 1
ATOM 2033 O O . PRO B 1 42 ? 1.562 -13.82 -26.094 1 52.12 42 PRO B O 1
ATOM 2036 N N . TRP B 1 43 ? 1.96 -15.297 -24.484 1 58.72 43 TRP B N 1
ATOM 2037 C CA . TRP B 1 43 ? 0.821 -14.875 -23.672 1 58.72 43 TRP B CA 1
ATOM 2038 C C . TRP B 1 43 ? 0.862 -13.375 -23.422 1 58.72 43 TRP B C 1
ATOM 2040 O O . TRP B 1 43 ? 1.881 -12.836 -22.969 1 58.72 43 TRP B O 1
ATOM 2050 N N . ARG B 1 44 ? -0.055 -12.586 -24.188 1 61.25 44 ARG B N 1
ATOM 2051 C CA . ARG B 1 44 ? -0.158 -11.156 -23.922 1 61.25 44 ARG B CA 1
ATOM 2052 C C . ARG B 1 44 ? -1.36 -10.859 -23.031 1 61.25 44 ARG B C 1
ATOM 2054 O O . ARG B 1 44 ? -2.508 -11.023 -23.453 1 61.25 44 ARG B O 1
ATOM 2061 N N . PRO B 1 45 ? -1.031 -10.742 -21.828 1 61.31 45 PRO B N 1
ATOM 2062 C CA . PRO B 1 45 ? -2.191 -10.453 -20.984 1 61.31 45 PRO B CA 1
ATOM 2063 C C . PRO B 1 45 ? -2.816 -9.094 -21.281 1 61.31 45 PRO B C 1
ATOM 2065 O O . PRO B 1 45 ? -2.139 -8.195 -21.797 1 61.31 45 PRO B O 1
ATOM 2068 N N . PRO B 1 46 ? -4.176 -9.062 -21.234 1 63 46 PRO B N 1
ATOM 2069 C CA . PRO B 1 46 ? -4.801 -7.742 -21.328 1 63 46 PRO B CA 1
ATOM 2070 C C . PRO B 1 46 ? -4.227 -6.742 -20.328 1 63 46 PRO B C 1
ATOM 2072 O O . PRO B 1 46 ? -3.602 -7.141 -19.344 1 63 46 PRO B O 1
ATOM 2075 N N . ALA B 1 47 ? -4.461 -5.48 -20.625 1 72.12 47 ALA B N 1
ATOM 2076 C CA . ALA B 1 47 ? -3.994 -4.418 -19.734 1 72.12 47 ALA B CA 1
ATOM 2077 C C . ALA B 1 47 ? -4.676 -4.504 -18.375 1 72.12 47 ALA B C 1
ATOM 2079 O O . ALA B 1 47 ? -5.898 -4.652 -18.281 1 72.12 47 ALA B O 1
ATOM 2080 N N . PRO B 1 48 ? -3.973 -4.539 -17.312 1 75.88 48 PRO B N 1
ATOM 2081 C CA . PRO B 1 48 ? -4.52 -4.676 -15.953 1 75.88 48 PRO B CA 1
ATOM 2082 C C . PRO B 1 48 ? -5.613 -3.652 -15.656 1 75.88 48 PRO B C 1
ATOM 2084 O O . PRO B 1 48 ? -6.531 -3.932 -14.883 1 75.88 48 PRO B O 1
ATOM 2087 N N . ALA B 1 49 ? -5.598 -2.555 -16.281 1 74.38 49 ALA B N 1
ATOM 2088 C CA . ALA B 1 49 ? -6.543 -1.482 -15.984 1 74.38 49 ALA B CA 1
ATOM 2089 C C . ALA B 1 49 ? -7.973 -1.913 -16.297 1 74.38 49 ALA B C 1
ATOM 2091 O O . ALA B 1 49 ? -8.891 -1.675 -15.508 1 74.38 49 ALA B O 1
ATOM 2092 N N . SER B 1 50 ? -8.203 -2.533 -17.438 1 79.31 50 SER B N 1
ATOM 2093 C CA . SER B 1 50 ? -9.547 -2.914 -17.844 1 79.31 50 SER B CA 1
ATOM 2094 C C . SER B 1 50 ? -10.125 -3.984 -16.922 1 79.31 50 SER B C 1
ATOM 2096 O O . SER B 1 50 ? -11.297 -3.91 -16.531 1 79.31 50 SER B O 1
ATOM 2098 N N . TRP B 1 51 ? -9.32 -4.848 -16.516 1 85.56 51 TRP B N 1
ATOM 2099 C CA . TRP B 1 51 ? -9.773 -5.922 -15.641 1 85.56 51 TRP B CA 1
ATOM 2100 C C . TRP B 1 51 ? -10.062 -5.398 -14.234 1 85.56 51 TRP B C 1
ATOM 2102 O O . TRP B 1 51 ? -11.023 -5.828 -13.594 1 85.56 51 TRP B O 1
ATOM 2112 N N . THR B 1 52 ? -9.352 -4.477 -13.875 1 92.88 52 THR B N 1
ATOM 2113 C CA . THR B 1 52 ? -9.492 -3.93 -12.531 1 92.88 52 THR B CA 1
ATOM 2114 C C . THR B 1 52 ? -10.812 -3.178 -12.391 1 92.88 52 THR B C 1
ATOM 2116 O O . THR B 1 52 ? -11.477 -3.27 -11.359 1 92.88 52 THR B O 1
ATOM 2119 N N . GLU B 1 53 ? -11.195 -2.543 -13.461 1 92.12 53 GLU B N 1
ATOM 2120 C CA . GLU B 1 53 ? -12.461 -1.812 -13.445 1 92.12 53 GLU B CA 1
ATOM 2121 C C . GLU B 1 53 ? -13.648 -2.768 -13.359 1 92.12 53 GLU B C 1
ATOM 2123 O O . GLU B 1 53 ? -14.586 -2.529 -12.594 1 92.12 53 GLU B O 1
ATOM 2128 N N . ARG B 1 54 ? -13.594 -3.764 -14.156 1 92.94 54 ARG B N 1
ATOM 2129 C CA . ARG B 1 54 ? -14.641 -4.777 -14.117 1 92.94 54 ARG B CA 1
ATOM 2130 C C . ARG B 1 54 ? -14.758 -5.391 -12.727 1 92.94 54 ARG B C 1
ATOM 2132 O O . ARG B 1 54 ? -15.867 -5.543 -12.203 1 92.94 54 ARG B O 1
ATOM 2139 N N . LEU B 1 55 ? -13.656 -5.723 -12.148 1 95.69 55 LEU B N 1
ATOM 2140 C CA . LEU B 1 55 ? -13.641 -6.324 -10.812 1 95.69 55 LEU B CA 1
ATOM 2141 C C . LEU B 1 55 ? -14.242 -5.375 -9.781 1 95.69 55 LEU B C 1
ATOM 2143 O O . LEU B 1 55 ? -14.984 -5.801 -8.898 1 95.69 55 LEU B O 1
ATOM 2147 N N . ALA B 1 56 ? -13.898 -4.141 -9.914 1 95.5 56 ALA B N 1
ATOM 2148 C CA . ALA B 1 56 ? -14.422 -3.137 -8.992 1 95.5 56 ALA B CA 1
ATOM 2149 C C . ALA B 1 56 ? -15.953 -3.119 -9.023 1 95.5 56 ALA B C 1
ATOM 2151 O O . ALA B 1 56 ? -16.594 -3.051 -7.973 1 95.5 56 ALA B O 1
ATOM 2152 N N . ARG B 1 57 ? -16.5 -3.221 -10.195 1 94.19 57 ARG B N 1
ATOM 2153 C CA . ARG B 1 57 ? -17.953 -3.23 -10.344 1 94.19 57 ARG B CA 1
ATOM 2154 C C . ARG B 1 57 ? -18.562 -4.477 -9.711 1 94.19 57 ARG B C 1
ATOM 2156 O O . ARG B 1 57 ? -19.578 -4.395 -9.023 1 94.19 57 ARG B O 1
ATOM 2163 N N . GLU B 1 58 ? -17.938 -5.566 -9.945 1 94.88 58 GLU B N 1
ATOM 2164 C CA . GLU B 1 58 ? -18.422 -6.82 -9.359 1 94.88 58 GLU B CA 1
ATOM 2165 C C . GLU B 1 58 ? -18.359 -6.777 -7.836 1 94.88 58 GLU B C 1
ATOM 2167 O O . GLU B 1 58 ? -19.281 -7.234 -7.164 1 94.88 58 GLU B O 1
ATOM 2172 N N . ILE B 1 59 ? -17.344 -6.234 -7.305 1 94.25 59 ILE B N 1
ATOM 2173 C CA . ILE B 1 59 ? -17.156 -6.156 -5.863 1 94.25 59 ILE B CA 1
ATOM 2174 C C . ILE B 1 59 ? -18.219 -5.246 -5.246 1 94.25 59 ILE B C 1
ATOM 2176 O O . ILE B 1 59 ? -18.812 -5.59 -4.227 1 94.25 59 ILE B O 1
ATOM 2180 N N . MET B 1 60 ? -18.391 -4.16 -5.859 1 91.5 60 MET B N 1
ATOM 2181 C CA . MET B 1 60 ? -19.375 -3.217 -5.332 1 91.5 60 MET B CA 1
ATOM 2182 C C . MET B 1 60 ? -20.781 -3.809 -5.383 1 91.5 60 MET B C 1
ATOM 2184 O O . MET B 1 60 ? -21.594 -3.557 -4.496 1 91.5 60 MET B O 1
ATOM 2188 N N . LYS B 1 61 ? -21.078 -4.547 -6.387 1 89.88 61 LYS B N 1
ATOM 2189 C CA . LYS B 1 61 ? -22.359 -5.227 -6.488 1 89.88 61 LYS B CA 1
ATOM 2190 C C . LYS B 1 61 ? -22.516 -6.281 -5.395 1 89.88 61 LYS B C 1
ATOM 2192 O O . LYS B 1 61 ? -23.594 -6.441 -4.824 1 89.88 61 LYS B O 1
ATOM 2197 N N . GLY B 1 62 ? -21.438 -6.922 -5.07 1 88.5 62 GLY B N 1
ATOM 2198 C CA . GLY B 1 62 ? -21.469 -8.031 -4.129 1 88.5 62 GLY B CA 1
ATOM 2199 C C . GLY B 1 62 ? -21.359 -7.59 -2.684 1 88.5 62 GLY B C 1
ATOM 2200 O O . GLY B 1 62 ? -21.859 -8.266 -1.783 1 88.5 62 GLY B O 1
ATOM 2201 N N . MET B 1 63 ? -20.672 -6.52 -2.428 1 85.06 63 MET B N 1
ATOM 2202 C CA . MET B 1 63 ? -20.344 -6.137 -1.058 1 85.06 63 MET B CA 1
ATOM 2203 C C . MET B 1 63 ? -20.891 -4.754 -0.729 1 85.06 63 MET B C 1
ATOM 2205 O O . MET B 1 63 ? -20.766 -4.281 0.4 1 85.06 63 MET B O 1
ATOM 2209 N N . GLY B 1 64 ? -21.547 -4.207 -1.744 1 68.88 64 GLY B N 1
ATOM 2210 C CA . GLY B 1 64 ? -21.953 -2.816 -1.666 1 68.88 64 GLY B CA 1
ATOM 2211 C C . GLY B 1 64 ? -23.047 -2.576 -0.645 1 68.88 64 GLY B C 1
ATOM 2212 O O . GLY B 1 64 ? -23.906 -3.441 -0.427 1 68.88 64 GLY B O 1
ATOM 2213 N N . GLY B 1 65 ? -22.859 -1.738 0.43 1 73.38 65 GLY B N 1
ATOM 2214 C CA . GLY B 1 65 ? -23.906 -1.229 1.307 1 73.38 65 GLY B CA 1
ATOM 2215 C C . GLY B 1 65 ? -23.516 -1.229 2.77 1 73.38 65 GLY B C 1
ATOM 2216 O O . GLY B 1 65 ? -24.266 -0.758 3.625 1 73.38 65 GLY B O 1
ATOM 2217 N N . HIS B 1 66 ? -22.422 -1.886 2.977 1 80.81 66 HIS B N 1
ATOM 2218 C CA . HIS B 1 66 ? -21.938 -1.94 4.352 1 80.81 66 HIS B CA 1
ATOM 2219 C C . HIS B 1 66 ? -20.484 -1.481 4.441 1 80.81 66 HIS B C 1
ATOM 2221 O O . HIS B 1 66 ? -19.797 -1.354 3.422 1 80.81 66 HIS B O 1
ATOM 2227 N N . HIS B 1 67 ? -20.062 -1.242 5.633 1 84.5 67 HIS B N 1
ATOM 2228 C CA . HIS B 1 67 ? -18.656 -0.892 5.879 1 84.5 67 HIS B CA 1
ATOM 2229 C C . HIS B 1 67 ? -17.719 -1.978 5.363 1 84.5 67 HIS B C 1
ATOM 2231 O O . HIS B 1 67 ? -17.891 -3.154 5.695 1 84.5 67 HIS B O 1
ATOM 2237 N N . ILE B 1 68 ? -16.875 -1.552 4.531 1 90.5 68 ILE B N 1
ATOM 2238 C CA . ILE B 1 68 ? -15.938 -2.492 3.92 1 90.5 68 ILE B CA 1
ATOM 2239 C C . ILE B 1 68 ? -14.531 -2.242 4.453 1 90.5 68 ILE B C 1
ATOM 2241 O O . ILE B 1 68 ? -14.055 -1.104 4.469 1 90.5 68 ILE B O 1
ATOM 2245 N N . VAL B 1 69 ? -13.922 -3.266 4.984 1 93.5 69 VAL B N 1
ATOM 2246 C CA . VAL B 1 69 ? -12.492 -3.244 5.281 1 93.5 69 VAL B CA 1
ATOM 2247 C C . VAL B 1 69 ? -11.719 -3.885 4.137 1 93.5 69 VAL B C 1
ATOM 2249 O O . VAL B 1 69 ? -11.812 -5.094 3.914 1 93.5 69 VAL B O 1
ATOM 2252 N N . ALA B 1 70 ? -11.07 -3.07 3.371 1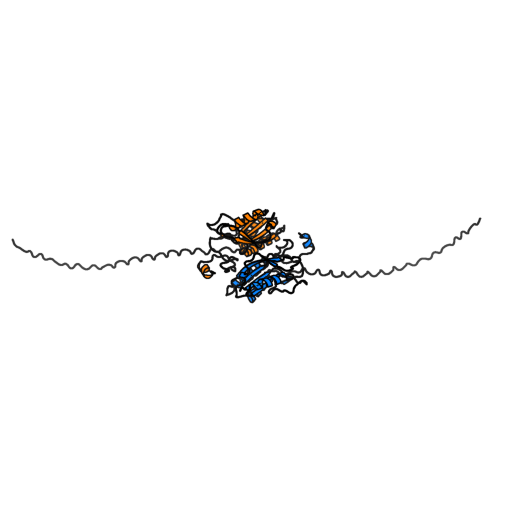 95 70 ALA B N 1
ATOM 2253 C CA . ALA B 1 70 ? -10.203 -3.578 2.318 1 95 70 ALA B CA 1
ATOM 2254 C C . ALA B 1 70 ? -8.82 -3.932 2.871 1 95 70 ALA B C 1
ATOM 2256 O O . ALA B 1 70 ? -8.102 -3.061 3.371 1 95 70 ALA B O 1
ATOM 2257 N N . LEU B 1 71 ? -8.492 -5.191 2.797 1 96.12 71 LEU B N 1
ATOM 2258 C CA . LEU B 1 71 ? -7.242 -5.719 3.328 1 96.12 71 LEU B CA 1
ATOM 2259 C C . LEU B 1 71 ? -6.285 -6.078 2.197 1 96.12 71 LEU B C 1
ATOM 2261 O O . LEU B 1 71 ? -6.57 -6.973 1.397 1 96.12 71 LEU B O 1
ATOM 2265 N N . CYS B 1 72 ? -5.184 -5.387 2.104 1 96.56 72 CYS B N 1
ATOM 2266 C CA . CYS B 1 72 ? -4.184 -5.609 1.065 1 96.56 72 CYS B CA 1
ATOM 2267 C C . CYS B 1 72 ? -3.104 -6.57 1.546 1 96.56 72 CYS B C 1
ATOM 2269 O O . CYS B 1 72 ? -2.482 -6.344 2.586 1 96.56 72 CYS B O 1
ATOM 2271 N N . VAL B 1 73 ? -2.859 -7.625 0.815 1 94.88 73 VAL B N 1
ATOM 2272 C CA . VAL B 1 73 ? -1.757 -8.531 1.123 1 94.88 73 VAL B CA 1
ATOM 2273 C C . VAL B 1 73 ? -0.487 -8.055 0.423 1 94.88 73 VAL B C 1
ATOM 2275 O O . VAL B 1 73 ? -0.396 -8.086 -0.807 1 94.88 73 VAL B O 1
ATOM 2278 N N . LEU B 1 74 ? 0.415 -7.582 1.162 1 92.75 74 LEU B N 1
ATOM 2279 C CA . LEU B 1 74 ? 1.702 -7.082 0.691 1 92.75 74 LEU B CA 1
ATOM 2280 C C . LEU B 1 74 ? 2.684 -8.227 0.473 1 92.75 74 LEU B C 1
ATOM 2282 O O . LEU B 1 74 ? 2.486 -9.328 0.996 1 92.75 74 LEU B O 1
ATOM 2286 N N . LYS B 1 75 ? 3.703 -8.086 -0.354 1 86.94 75 LYS B N 1
ATOM 2287 C CA . LYS B 1 75 ? 4.152 -6.809 -0.901 1 86.94 75 LYS B CA 1
ATOM 2288 C C . LYS B 1 75 ? 3.539 -6.551 -2.273 1 86.94 75 LYS B C 1
ATOM 2290 O O . LYS B 1 75 ? 3.238 -5.406 -2.621 1 86.94 75 LYS B O 1
ATOM 2295 N N . GLY B 1 76 ? 3.297 -7.664 -2.977 1 85.31 76 GLY B N 1
ATOM 2296 C CA . GLY B 1 76 ? 3.006 -7.574 -4.398 1 85.31 76 GLY B CA 1
ATOM 2297 C C . GLY B 1 76 ? 1.635 -6.992 -4.691 1 85.31 76 GLY B C 1
ATOM 2298 O O . GLY B 1 76 ? 1.416 -6.41 -5.754 1 85.31 76 GLY B O 1
ATOM 2299 N N . GLY B 1 77 ? 0.794 -6.992 -3.871 1 91.06 77 GLY B N 1
ATOM 2300 C CA . GLY B 1 77 ? -0.596 -6.668 -4.148 1 91.06 77 GLY B CA 1
ATOM 2301 C C . GLY B 1 77 ? -0.884 -5.18 -4.102 1 91.06 77 GLY B C 1
ATOM 2302 O O . GLY B 1 77 ? -1.973 -4.742 -4.48 1 91.06 77 GLY B O 1
ATOM 2303 N N . TYR B 1 78 ? 0.139 -4.371 -3.754 1 94.06 78 TYR B N 1
ATOM 2304 C CA . TYR B 1 78 ? -0.157 -2.977 -3.453 1 94.06 78 TYR B CA 1
ATOM 2305 C C . TYR B 1 78 ? -0.612 -2.232 -4.703 1 94.06 78 TYR B C 1
ATOM 2307 O O . TYR B 1 78 ? -1.512 -1.392 -4.641 1 94.06 78 TYR B O 1
ATOM 2315 N N . LYS B 1 79 ? 0.024 -2.537 -5.848 1 93.5 79 LYS B N 1
ATOM 2316 C CA . LYS B 1 79 ? -0.322 -1.837 -7.082 1 93.5 79 LYS B CA 1
ATOM 2317 C C . LYS B 1 79 ? -1.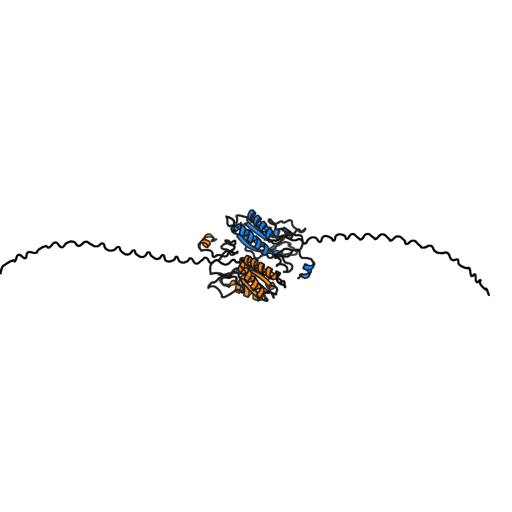744 -2.17 -7.523 1 93.5 79 LYS B C 1
ATOM 2319 O O . LYS B 1 79 ? -2.533 -1.272 -7.824 1 93.5 79 LYS B O 1
ATOM 2324 N N . PHE B 1 80 ? -2.02 -3.449 -7.578 1 94.19 80 PHE B N 1
ATOM 2325 C CA . PHE B 1 80 ? -3.375 -3.879 -7.906 1 94.19 80 PHE B CA 1
ATOM 2326 C C . PHE B 1 80 ? -4.379 -3.299 -6.918 1 94.19 80 PHE B C 1
ATOM 2328 O O . PHE B 1 80 ? -5.453 -2.84 -7.312 1 94.19 80 PHE B O 1
ATOM 2335 N N . PHE B 1 81 ? -4.008 -3.332 -5.652 1 95.94 81 PHE B N 1
ATOM 2336 C CA . PHE B 1 81 ? -4.844 -2.799 -4.582 1 95.94 81 PHE B CA 1
ATOM 2337 C C . PHE B 1 81 ? -5.164 -1.33 -4.828 1 95.94 81 PHE B C 1
ATOM 2339 O O . PHE B 1 81 ? -6.328 -0.926 -4.777 1 95.94 81 PHE B O 1
ATOM 2346 N N . ALA B 1 82 ? -4.148 -0.589 -5.121 1 93.81 82 ALA B N 1
ATOM 2347 C CA . ALA B 1 82 ? -4.332 0.842 -5.344 1 93.81 82 ALA B CA 1
ATOM 2348 C C . ALA B 1 82 ? -5.23 1.098 -6.551 1 93.81 82 ALA B C 1
ATOM 2350 O O . ALA B 1 82 ? -6.141 1.928 -6.488 1 93.81 82 ALA B O 1
ATOM 2351 N N . ASP B 1 83 ? -4.988 0.455 -7.594 1 93.75 83 ASP B N 1
ATOM 2352 C CA . ASP B 1 83 ? -5.805 0.625 -8.789 1 93.75 83 ASP B CA 1
ATOM 2353 C C . ASP B 1 83 ? -7.254 0.214 -8.539 1 93.75 83 ASP B C 1
ATOM 2355 O O . ASP B 1 83 ? -8.18 0.911 -8.945 1 93.75 83 ASP B O 1
ATOM 2359 N N . LEU B 1 84 ? -7.402 -0.884 -7.934 1 95.5 84 LEU B N 1
ATOM 2360 C CA . LEU B 1 84 ? -8.734 -1.391 -7.637 1 95.5 84 LEU B CA 1
ATOM 2361 C C . LEU B 1 84 ? -9.508 -0.409 -6.762 1 95.5 84 LEU B C 1
ATOM 2363 O O . LEU B 1 84 ? -10.672 -0.103 -7.043 1 95.5 84 LEU B O 1
ATOM 2367 N N . LEU B 1 85 ? -8.883 0.052 -5.734 1 93.69 85 LEU B N 1
ATOM 2368 C CA . LEU B 1 85 ? -9.539 0.968 -4.809 1 93.69 85 LEU B CA 1
ATOM 2369 C C . LEU B 1 85 ? -9.891 2.283 -5.5 1 93.69 85 LEU B C 1
ATOM 2371 O O . LEU B 1 85 ? -10.891 2.922 -5.16 1 93.69 85 LEU B O 1
ATOM 2375 N N . ASP B 1 86 ? -9.07 2.639 -6.473 1 92.06 86 ASP B N 1
ATOM 2376 C CA . ASP B 1 86 ? -9.406 3.838 -7.234 1 92.06 86 ASP B CA 1
ATOM 2377 C C . ASP B 1 86 ? -10.758 3.689 -7.922 1 92.06 86 ASP B C 1
ATOM 2379 O O . ASP B 1 86 ? -11.594 4.598 -7.871 1 92.06 86 ASP B O 1
ATOM 2383 N N . TYR B 1 87 ? -10.945 2.586 -8.492 1 92.81 87 TYR B N 1
ATOM 2384 C CA . TYR B 1 87 ? -12.203 2.348 -9.18 1 92.81 87 TYR B CA 1
ATOM 2385 C C . TYR B 1 87 ? -13.352 2.199 -8.188 1 92.81 87 TYR B C 1
ATOM 2387 O O . TYR B 1 87 ? -14.445 2.727 -8.398 1 92.81 87 TYR B O 1
ATOM 2395 N N . ILE B 1 88 ? -13.117 1.509 -7.094 1 92.19 88 ILE B N 1
ATOM 2396 C CA . ILE B 1 88 ? -14.141 1.301 -6.078 1 92.19 88 ILE B CA 1
ATOM 2397 C C . ILE B 1 88 ? -14.547 2.643 -5.473 1 92.19 88 ILE B C 1
ATOM 2399 O O . ILE B 1 88 ? -15.734 2.906 -5.281 1 92.19 88 ILE B O 1
ATOM 2403 N N . LYS B 1 89 ? -13.555 3.414 -5.168 1 89.38 89 LYS B N 1
ATOM 2404 C CA . LYS B 1 89 ? -13.82 4.738 -4.613 1 89.38 89 LYS B CA 1
ATOM 2405 C C . LYS B 1 89 ? -14.633 5.586 -5.59 1 89.38 89 LYS B C 1
ATOM 2407 O O . LYS B 1 89 ? -15.523 6.332 -5.18 1 89.38 89 LYS B O 1
ATOM 2412 N N . ALA B 1 90 ? -14.297 5.527 -6.875 1 89.5 90 ALA B N 1
ATOM 2413 C CA . ALA B 1 90 ? -15.031 6.27 -7.895 1 89.5 90 ALA B CA 1
ATOM 2414 C C . ALA B 1 90 ? -16.5 5.836 -7.934 1 89.5 90 ALA B C 1
ATOM 2416 O O . ALA B 1 90 ? -17.391 6.672 -8.039 1 89.5 90 ALA B O 1
ATOM 2417 N N . LEU B 1 91 ? -16.734 4.586 -7.812 1 89 91 LEU B N 1
ATOM 2418 C CA . LEU B 1 91 ? -18.078 4.047 -7.812 1 89 91 LEU B CA 1
ATOM 2419 C C . LEU B 1 91 ? -18.844 4.465 -6.555 1 89 91 LEU B C 1
ATOM 2421 O O . LEU B 1 91 ? -20.016 4.797 -6.617 1 89 91 LEU B O 1
ATOM 2425 N N . ASN B 1 92 ? -18.062 4.41 -5.43 1 85.44 92 ASN B N 1
ATOM 2426 C CA . ASN B 1 92 ? -18.641 4.828 -4.156 1 85.44 92 ASN B CA 1
ATOM 2427 C C . ASN B 1 92 ? -19.031 6.301 -4.18 1 85.44 92 ASN B C 1
ATOM 2429 O O . ASN B 1 92 ? -20.109 6.672 -3.689 1 85.44 92 ASN B O 1
ATOM 2433 N N . ARG B 1 93 ? -18.172 7.121 -4.773 1 82.62 93 ARG B N 1
ATOM 2434 C CA . ARG B 1 93 ? -18.422 8.555 -4.879 1 82.62 93 ARG B CA 1
ATOM 2435 C C . ARG B 1 93 ? -19.672 8.828 -5.715 1 82.62 93 ARG B C 1
ATOM 2437 O O . ARG B 1 93 ? -20.375 9.812 -5.48 1 82.62 93 ARG B O 1
ATOM 2444 N N . ASN B 1 94 ? -19.906 8.008 -6.699 1 82.62 94 ASN B N 1
ATOM 2445 C CA . ASN B 1 94 ? -21.016 8.195 -7.645 1 82.62 94 ASN B CA 1
ATOM 2446 C C . ASN B 1 94 ? -22.297 7.543 -7.148 1 82.62 94 ASN B C 1
ATOM 2448 O O . ASN B 1 94 ? -23.344 7.645 -7.801 1 82.62 94 ASN B O 1
ATOM 2452 N N . SER B 1 95 ? -22.125 6.938 -6.059 1 79.19 95 SER B N 1
ATOM 2453 C CA . SER B 1 95 ? -23.297 6.293 -5.48 1 79.19 95 SER B CA 1
ATOM 2454 C C . SER B 1 95 ? -24.031 7.223 -4.512 1 79.19 95 SER B C 1
ATOM 2456 O O . SER B 1 95 ? -23.422 8.148 -3.967 1 79.19 95 SER B O 1
ATOM 2458 N N . ASP B 1 96 ? -25.281 6.988 -4.293 1 73.88 96 ASP B N 1
ATOM 2459 C CA . ASP B 1 96 ? -26.125 7.809 -3.422 1 73.88 96 ASP B CA 1
ATOM 2460 C C . ASP B 1 96 ? -25.734 7.629 -1.956 1 73.88 96 ASP B C 1
ATOM 2462 O O . ASP B 1 96 ? -25.953 8.523 -1.137 1 73.88 96 ASP B O 1
ATOM 2466 N N . LYS B 1 97 ? -25.297 6.469 -1.67 1 72.38 97 LYS B N 1
ATOM 2467 C CA . LYS B 1 97 ? -24.906 6.199 -0.29 1 72.38 97 LYS B CA 1
ATOM 2468 C C . LYS B 1 97 ? -23.391 6.012 -0.176 1 72.38 97 LYS B C 1
ATOM 2470 O O . LYS B 1 97 ? -22.812 5.152 -0.844 1 72.38 97 LYS B O 1
ATOM 2475 N N . SER B 1 98 ? -22.688 6.914 0.552 1 74.44 98 SER B N 1
ATOM 2476 C CA . SER B 1 98 ? -21.266 6.758 0.794 1 74.44 98 SER B CA 1
ATOM 2477 C C . SER B 1 98 ? -20.984 5.637 1.79 1 74.44 98 SER B C 1
ATOM 2479 O O . SER B 1 98 ? -21.516 5.641 2.9 1 74.44 98 SER B O 1
ATOM 2481 N N . ILE B 1 99 ? -20.375 4.641 1.311 1 80.12 99 ILE B N 1
ATOM 2482 C CA . ILE B 1 99 ? -20.016 3.498 2.143 1 80.12 99 ILE B CA 1
ATOM 2483 C C . ILE B 1 99 ? -18.672 3.752 2.807 1 80.12 99 ILE B C 1
ATOM 2485 O O . ILE B 1 99 ? -17.672 4.039 2.127 1 80.12 99 ILE B O 1
ATOM 2489 N N . PRO B 1 100 ? -18.672 3.74 4.137 1 84.56 100 PRO B N 1
ATOM 2490 C CA . PRO B 1 100 ? -17.375 3.84 4.785 1 84.56 100 PRO B CA 1
ATOM 2491 C C . PRO B 1 100 ? -16.422 2.721 4.367 1 84.56 100 PRO B C 1
ATOM 2493 O O . PRO B 1 100 ? -16.828 1.567 4.238 1 84.56 100 PRO B O 1
ATOM 2496 N N . MET B 1 101 ? -15.219 3.135 4.055 1 86.5 101 MET B N 1
ATOM 2497 C CA . MET B 1 101 ? -14.203 2.162 3.65 1 86.5 101 MET B CA 1
ATOM 2498 C C . MET B 1 101 ? -12.914 2.355 4.441 1 86.5 101 MET B C 1
ATOM 2500 O O . MET B 1 101 ? -12.406 3.471 4.535 1 86.5 101 MET B O 1
ATOM 2504 N N . THR B 1 102 ? -12.484 1.271 5.051 1 89.69 102 THR B N 1
ATOM 2505 C CA . THR B 1 102 ? -11.195 1.252 5.734 1 89.69 102 THR B CA 1
ATOM 2506 C C . THR B 1 102 ? -10.195 0.386 4.973 1 89.69 102 THR B C 1
ATOM 2508 O O . THR B 1 102 ? -10.578 -0.586 4.32 1 89.69 102 THR B O 1
ATOM 2511 N N . VAL B 1 103 ? -8.992 0.876 5.051 1 91.94 103 VAL B N 1
ATOM 2512 C CA . VAL B 1 103 ? -7.938 0.133 4.367 1 91.94 103 VAL B CA 1
ATOM 2513 C C . VAL B 1 103 ? -6.906 -0.352 5.387 1 91.94 103 VAL B C 1
ATOM 2515 O O . VAL B 1 103 ? -6.59 0.356 6.344 1 91.94 103 VAL B O 1
ATOM 2518 N N . ASP B 1 104 ? -6.402 -1.573 5.211 1 93.19 104 ASP B N 1
ATOM 2519 C CA . ASP B 1 104 ? -5.312 -2.104 6.023 1 93.19 104 ASP B CA 1
ATOM 2520 C C . ASP B 1 104 ? -4.387 -2.984 5.191 1 93.19 104 ASP B C 1
ATOM 2522 O O . ASP B 1 104 ? -4.734 -3.389 4.078 1 93.19 104 ASP B O 1
ATOM 2526 N N . PHE B 1 105 ? -3.258 -3.146 5.719 1 94.56 105 PHE B N 1
ATOM 2527 C CA . PHE B 1 105 ? -2.203 -3.85 4.996 1 94.56 105 PHE B CA 1
ATOM 2528 C C . PHE B 1 105 ? -1.598 -4.949 5.863 1 94.56 105 PHE B C 1
ATOM 2530 O O . PHE B 1 105 ? -1.269 -4.719 7.027 1 94.56 105 PHE B O 1
ATOM 2537 N N . ILE B 1 106 ? -1.494 -6.113 5.238 1 94.25 106 ILE B N 1
ATOM 2538 C CA . ILE B 1 106 ? -0.892 -7.219 5.973 1 94.25 106 ILE B CA 1
ATOM 2539 C C . ILE B 1 106 ? 0.174 -7.891 5.109 1 94.25 106 ILE B C 1
ATOM 2541 O O . ILE B 1 106 ? 0.149 -7.777 3.881 1 94.25 106 ILE B O 1
ATOM 2545 N N . ARG B 1 107 ? 1.087 -8.484 5.777 1 92.75 107 ARG B N 1
ATOM 2546 C CA . ARG B 1 107 ? 2.068 -9.375 5.16 1 92.75 107 ARG B CA 1
ATOM 2547 C C . ARG B 1 107 ? 1.92 -10.797 5.688 1 92.75 107 ARG B C 1
ATOM 2549 O O . ARG B 1 107 ? 1.661 -11 6.875 1 92.75 107 ARG B O 1
ATOM 2556 N N . LEU B 1 108 ? 2.014 -11.703 4.797 1 90.88 108 LEU B N 1
ATOM 2557 C CA . LEU B 1 108 ? 1.925 -13.117 5.164 1 90.88 108 LEU B CA 1
ATOM 2558 C C . LEU B 1 108 ? 3.289 -13.789 5.07 1 90.88 108 LEU B C 1
ATOM 2560 O O . LEU B 1 108 ? 3.949 -13.719 4.031 1 90.88 108 LEU B O 1
ATOM 2564 N N . LYS B 1 109 ? 3.732 -14.312 6.172 1 85.81 109 LYS B N 1
ATOM 2565 C CA . LYS B 1 109 ? 4.973 -15.078 6.199 1 85.81 109 LYS B CA 1
ATOM 2566 C C . LYS B 1 109 ? 4.699 -16.562 6.445 1 85.81 109 LYS B C 1
ATOM 2568 O O . LYS B 1 109 ? 3.971 -16.922 7.371 1 85.81 109 LYS B O 1
ATOM 2573 N N . SER B 1 110 ? 5.246 -17.312 5.469 1 81.38 110 SER B N 1
ATOM 2574 C CA . SER B 1 110 ? 5.09 -18.75 5.652 1 81.38 110 SER B CA 1
ATOM 2575 C C . SER B 1 110 ? 6.273 -19.344 6.406 1 81.38 110 SER B C 1
ATOM 2577 O O . SER B 1 110 ? 7.414 -18.922 6.219 1 81.38 110 SER B O 1
ATOM 2579 N N . TYR B 1 111 ? 6.105 -20.047 7.531 1 72.38 111 TYR B N 1
ATOM 2580 C CA . TYR B 1 111 ? 7.156 -20.734 8.273 1 72.38 111 TYR B CA 1
ATOM 2581 C C . TYR B 1 111 ? 7.223 -22.203 7.887 1 72.38 111 TYR B C 1
ATOM 2583 O O . TYR B 1 111 ? 6.195 -22.875 7.793 1 72.38 111 TYR B O 1
ATOM 2591 N N . CYS B 1 112 ? 7.898 -22.5 6.801 1 57.06 112 CYS B N 1
ATOM 2592 C CA . CYS B 1 112 ? 8.016 -23.906 6.477 1 57.06 112 CYS B CA 1
ATOM 2593 C C . CYS B 1 112 ? 8.883 -24.641 7.504 1 57.06 112 CYS B C 1
ATOM 2595 O O . CYS B 1 112 ? 10.062 -24.312 7.66 1 57.06 112 CYS B O 1
ATOM 2597 N N . ASN B 1 113 ? 8.523 -24.906 8.617 1 53.88 113 ASN B N 1
ATOM 2598 C CA . ASN B 1 113 ? 9.312 -25.859 9.391 1 53.88 113 ASN B CA 1
ATOM 2599 C C . ASN B 1 113 ? 9.023 -27.297 8.977 1 53.88 113 ASN B C 1
ATOM 2601 O O . ASN B 1 113 ? 7.98 -27.578 8.383 1 53.88 113 ASN B O 1
ATOM 2605 N N . ASP B 1 114 ? 10.125 -28.141 9.086 1 51.16 114 ASP B N 1
ATOM 2606 C CA . ASP B 1 114 ? 10.086 -29.578 8.797 1 51.16 114 ASP B CA 1
ATOM 2607 C C . ASP B 1 114 ? 8.758 -30.188 9.242 1 51.16 114 ASP B C 1
ATOM 2609 O O . ASP B 1 114 ? 8.312 -31.188 8.68 1 51.16 114 ASP B O 1
ATOM 2613 N N . GLN B 1 115 ? 8.289 -29.812 10.297 1 49.56 115 GLN B N 1
ATOM 2614 C CA . GLN B 1 115 ? 7.145 -30.531 10.859 1 49.56 115 GLN B CA 1
ATOM 2615 C C . GLN B 1 115 ? 5.836 -29.812 10.516 1 49.56 115 GLN B C 1
ATOM 2617 O O . GLN B 1 115 ? 4.777 -30.453 10.453 1 49.56 115 GLN B O 1
ATOM 2622 N N . SER B 1 116 ? 5.723 -28.609 10.812 1 52.03 116 SER B N 1
ATOM 2623 C CA . SER B 1 116 ? 4.414 -28 10.594 1 52.03 116 SER B CA 1
ATOM 2624 C C . SER B 1 116 ? 4.391 -27.188 9.305 1 52.03 116 SER B C 1
ATOM 2626 O O . SER B 1 116 ? 5.27 -26.344 9.07 1 52.03 116 SER B O 1
ATOM 2628 N N . THR B 1 117 ? 4.004 -27.703 8.211 1 50.81 117 THR B N 1
ATOM 2629 C CA . THR B 1 117 ? 3.717 -27.188 6.883 1 50.81 117 THR B CA 1
ATOM 2630 C C . THR B 1 117 ? 2.455 -26.328 6.895 1 50.81 117 THR B C 1
ATOM 2632 O O . THR B 1 117 ? 1.387 -26.797 7.297 1 50.81 117 THR B O 1
ATOM 2635 N N . GLY B 1 118 ? 2.561 -25.016 6.902 1 62.66 118 GLY B N 1
ATOM 2636 C CA . GLY B 1 118 ? 1.311 -24.359 6.562 1 62.66 118 GLY B CA 1
ATOM 2637 C C . GLY B 1 118 ? 0.966 -23.219 7.5 1 62.66 118 GLY B C 1
ATOM 2638 O O . GLY B 1 118 ? -0.107 -22.625 7.391 1 62.66 118 GLY B O 1
ATOM 2639 N N . ASP B 1 119 ? 1.871 -23.047 8.555 1 77.12 119 ASP B N 1
ATOM 2640 C CA . ASP B 1 119 ? 1.487 -21.938 9.414 1 77.12 119 ASP B CA 1
ATOM 2641 C C . ASP B 1 119 ? 1.882 -20.594 8.789 1 77.12 119 ASP B C 1
ATOM 2643 O O . ASP B 1 119 ? 2.918 -20.5 8.125 1 77.12 119 ASP B O 1
ATOM 2647 N N . ILE B 1 120 ? 0.908 -19.734 8.805 1 83.69 120 ILE B N 1
ATOM 2648 C CA . ILE B 1 120 ? 1.157 -18.391 8.273 1 83.69 120 ILE B CA 1
ATOM 2649 C C . ILE B 1 120 ? 1.128 -17.375 9.406 1 83.69 120 ILE B C 1
ATOM 2651 O O . ILE B 1 120 ? 0.33 -17.5 10.344 1 83.69 120 ILE B O 1
ATOM 2655 N N . LYS B 1 121 ? 2.1 -16.578 9.477 1 88 121 LYS B N 1
ATOM 2656 C CA . LYS B 1 121 ? 2.1 -15.43 10.367 1 88 121 LYS B CA 1
ATOM 2657 C C . LYS B 1 121 ? 1.651 -14.164 9.641 1 88 121 LYS B C 1
ATOM 2659 O O . LYS B 1 121 ? 2.135 -13.875 8.539 1 88 121 LYS B O 1
ATOM 2664 N N . VAL B 1 122 ? 0.681 -13.523 10.273 1 88.81 122 VAL B N 1
ATOM 2665 C CA . VAL B 1 122 ? 0.185 -12.258 9.727 1 88.81 122 VAL B CA 1
ATOM 2666 C C . VAL B 1 122 ? 0.887 -11.086 10.414 1 88.81 122 VAL B C 1
ATOM 2668 O O . VAL B 1 122 ? 0.826 -10.953 11.633 1 88.81 122 VAL B O 1
ATOM 2671 N N . ILE B 1 123 ? 1.541 -10.195 9.656 1 87.81 123 ILE B N 1
ATOM 2672 C CA . ILE B 1 123 ? 2.258 -9.062 10.227 1 87.81 123 ILE B CA 1
ATOM 2673 C C . ILE B 1 123 ? 1.757 -7.762 9.602 1 87.81 123 ILE B C 1
ATOM 2675 O O . ILE B 1 123 ? 1.11 -7.785 8.547 1 87.81 123 ILE B O 1
ATOM 2679 N N . GLY B 1 124 ? 2.006 -6.484 10.281 1 80.44 124 GLY B N 1
ATOM 2680 C CA . GLY B 1 124 ? 1.849 -5.133 9.766 1 80.44 124 GLY B CA 1
ATOM 2681 C C . GLY B 1 124 ? 0.456 -4.57 9.984 1 80.44 124 GLY B C 1
ATOM 2682 O O . GLY B 1 124 ? 0.27 -3.352 10.016 1 80.44 124 GLY B O 1
ATOM 2683 N N . GLY B 1 125 ? -0.556 -5.371 10.016 1 77.88 125 GLY B N 1
ATOM 2684 C CA . GLY B 1 125 ? -1.932 -4.906 10.07 1 77.88 125 GLY B CA 1
ATOM 2685 C C . GLY B 1 125 ? -2.385 -4.543 11.469 1 77.88 125 GLY B C 1
ATOM 2686 O O . GLY B 1 125 ? -1.634 -4.715 12.438 1 77.88 125 GLY B O 1
ATOM 2687 N N . ASP B 1 126 ? -3.463 -3.756 11.477 1 80.25 126 ASP B N 1
ATOM 2688 C CA . ASP B 1 126 ? -4.145 -3.557 12.758 1 80.25 126 ASP B CA 1
ATOM 2689 C C . ASP B 1 126 ? -4.523 -4.891 13.391 1 80.25 126 ASP B C 1
ATOM 2691 O O . ASP B 1 126 ? -4.348 -5.949 12.781 1 80.25 126 ASP B O 1
ATOM 2695 N N . ASP B 1 127 ? -4.91 -4.68 14.586 1 85.12 127 ASP B N 1
ATOM 2696 C CA . ASP B 1 127 ? -5.441 -5.848 15.273 1 85.12 127 ASP B CA 1
ATOM 2697 C C . ASP B 1 127 ? -6.594 -6.473 14.492 1 85.12 127 ASP B C 1
ATOM 2699 O O . ASP B 1 127 ? -7.547 -5.785 14.125 1 85.12 127 ASP B O 1
ATOM 2703 N N . LEU B 1 128 ? -6.48 -7.746 14.266 1 90.31 128 LEU B N 1
ATOM 2704 C CA . LEU B 1 128 ? -7.453 -8.469 13.445 1 90.31 128 LEU B CA 1
ATOM 2705 C C . LEU B 1 128 ? -8.828 -8.453 14.109 1 90.31 128 LEU B C 1
ATOM 2707 O O . LEU B 1 128 ? -9.836 -8.727 13.453 1 90.31 128 LEU B O 1
ATOM 2711 N N . SER B 1 129 ? -8.891 -8.148 15.359 1 91.25 129 SER B N 1
ATOM 2712 C CA . SER B 1 129 ? -10.172 -8.047 16.047 1 91.25 129 SER B CA 1
ATOM 2713 C C . SER B 1 129 ? -11.016 -6.906 15.484 1 91.25 129 SER B C 1
ATOM 2715 O O . SER B 1 129 ? -12.234 -6.879 15.656 1 91.25 129 SER B O 1
ATOM 2717 N N . THR B 1 130 ? -10.367 -6.004 14.82 1 89.69 130 THR B N 1
ATOM 2718 C CA . THR B 1 130 ? -11.086 -4.887 14.211 1 89.69 130 THR B CA 1
ATOM 2719 C C . THR B 1 130 ? -11.953 -5.367 13.055 1 89.69 130 THR B C 1
ATOM 2721 O O . THR B 1 130 ? -12.828 -4.637 12.586 1 89.69 130 THR B O 1
ATOM 2724 N N . LEU B 1 131 ? -11.758 -6.559 12.641 1 93 131 LEU B N 1
ATOM 2725 C CA . LEU B 1 131 ? -12.492 -7.113 11.516 1 93 131 LEU B CA 1
ATOM 2726 C C . LEU B 1 131 ? -13.844 -7.664 11.961 1 93 131 LEU B C 1
ATOM 2728 O O . LEU B 1 131 ? -14.695 -7.992 11.133 1 93 131 LEU B O 1
ATOM 2732 N N . THR B 1 132 ? -14.023 -7.758 13.281 1 93.81 132 THR B N 1
ATOM 2733 C CA . THR B 1 132 ? -15.234 -8.367 13.812 1 93.81 132 THR B CA 1
ATOM 2734 C C . THR B 1 132 ? -16.469 -7.609 13.328 1 93.81 132 THR B C 1
ATOM 2736 O O . THR B 1 132 ? -16.531 -6.383 13.445 1 93.81 132 THR B O 1
ATOM 2739 N N . GLY B 1 133 ? -17.406 -8.305 12.773 1 92.81 133 GLY B N 1
ATOM 2740 C CA . GLY B 1 133 ? -18.672 -7.734 12.344 1 92.81 133 GLY B CA 1
ATOM 2741 C C . GLY B 1 133 ? -18.562 -6.906 11.078 1 92.81 133 GLY B C 1
ATOM 2742 O O . GLY B 1 133 ? -19.516 -6.223 10.688 1 92.81 133 GLY B O 1
ATOM 2743 N N . LYS B 1 134 ? -17.406 -6.969 10.383 1 92.56 134 LYS B N 1
ATOM 2744 C CA . LYS B 1 134 ? -17.188 -6.152 9.195 1 92.56 134 LYS B CA 1
ATOM 2745 C C . LYS B 1 134 ? -17.156 -7.012 7.934 1 92.56 134 LYS B C 1
ATOM 2747 O O . LYS B 1 134 ? -16.938 -8.227 8.008 1 92.56 134 LYS B O 1
ATOM 2752 N N . ASN B 1 135 ? -17.531 -6.332 6.82 1 94.88 135 ASN B N 1
ATOM 2753 C CA . ASN B 1 135 ? -17.266 -6.926 5.512 1 94.88 135 ASN B CA 1
ATOM 2754 C C . ASN B 1 135 ? -15.805 -6.715 5.094 1 94.88 135 ASN B C 1
ATOM 2756 O O . ASN B 1 135 ? -15.344 -5.578 4.977 1 94.88 135 ASN B O 1
ATOM 2760 N N . VAL B 1 136 ? -15.141 -7.848 4.879 1 96.31 136 VAL B N 1
ATOM 2761 C CA . VAL B 1 136 ? -13.703 -7.777 4.617 1 96.31 136 VAL B CA 1
ATOM 2762 C C . VAL B 1 136 ? -13.422 -8.188 3.174 1 96.31 136 VAL B C 1
ATOM 2764 O O . VAL B 1 136 ? -13.875 -9.25 2.725 1 96.31 136 VAL B O 1
ATOM 2767 N N . LEU B 1 137 ? -12.82 -7.297 2.455 1 97.06 137 LEU B N 1
ATOM 2768 C CA . LEU B 1 137 ? -12.312 -7.602 1.122 1 97.06 137 LEU B CA 1
ATOM 2769 C C . LEU B 1 137 ? -10.797 -7.793 1.149 1 97.06 137 LEU B C 1
ATOM 2771 O O . LEU B 1 137 ? -10.047 -6.84 1.375 1 97.06 137 LEU B O 1
ATOM 2775 N N . ILE B 1 138 ? -10.336 -9.039 0.932 1 97.75 138 ILE B N 1
ATOM 2776 C CA . ILE B 1 138 ? -8.906 -9.328 0.842 1 97.75 138 ILE B CA 1
ATOM 2777 C C . ILE B 1 138 ? -8.445 -9.18 -0.604 1 97.75 138 ILE B C 1
ATOM 2779 O O . ILE B 1 138 ? -9.055 -9.742 -1.52 1 97.75 138 ILE B O 1
ATOM 2783 N N . VAL B 1 139 ? -7.418 -8.375 -0.805 1 97.69 139 VAL B N 1
ATOM 2784 C CA . VAL B 1 139 ? -6.918 -8.133 -2.152 1 97.69 139 VAL B CA 1
ATOM 2785 C C . VAL B 1 139 ? -5.5 -8.68 -2.285 1 97.69 139 VAL B C 1
ATOM 2787 O O . VAL B 1 139 ? -4.605 -8.312 -1.521 1 97.69 139 VAL B O 1
ATOM 2790 N N . GLU B 1 140 ? -5.312 -9.578 -3.219 1 95.69 140 GLU B N 1
ATOM 2791 C CA . GLU B 1 140 ? -4.031 -10.227 -3.49 1 95.69 140 GLU B CA 1
ATOM 2792 C C . GLU B 1 140 ? -3.652 -10.102 -4.965 1 95.69 140 GLU B C 1
ATOM 2794 O O . GLU B 1 140 ? -4.523 -10.023 -5.828 1 95.69 140 GLU B O 1
ATOM 2799 N N . ASP B 1 141 ? -2.357 -10.094 -5.227 1 93.12 141 ASP B N 1
ATOM 2800 C CA . ASP B 1 141 ? -1.942 -9.953 -6.617 1 93.12 141 ASP B CA 1
ATOM 2801 C C . ASP B 1 141 ? -2.057 -11.281 -7.367 1 93.12 141 ASP B C 1
ATOM 2803 O O . ASP B 1 141 ? -2.596 -11.328 -8.477 1 93.12 141 ASP B O 1
ATOM 2807 N N . ILE B 1 142 ? -1.569 -12.32 -6.707 1 93.31 142 ILE B N 1
ATOM 2808 C CA . ILE B 1 142 ? -1.552 -13.578 -7.445 1 93.31 142 ILE B CA 1
ATOM 2809 C C . ILE B 1 142 ? -1.764 -14.75 -6.48 1 93.31 142 ILE B C 1
ATOM 2811 O O . ILE B 1 142 ? -1.183 -14.773 -5.395 1 93.31 142 ILE B O 1
ATOM 2815 N N . ILE B 1 143 ? -2.627 -15.625 -6.871 1 95 143 ILE B N 1
ATOM 2816 C CA . ILE B 1 143 ? -2.82 -16.875 -6.148 1 95 143 ILE B CA 1
ATOM 2817 C C . ILE B 1 143 ? -2.221 -18.031 -6.945 1 95 143 ILE B C 1
ATOM 2819 O O . ILE B 1 143 ? -2.643 -18.297 -8.07 1 95 143 ILE B O 1
ATOM 2823 N N . ASP B 1 144 ? -1.305 -18.672 -6.398 1 93.62 144 ASP B N 1
ATOM 2824 C CA . ASP B 1 144 ? -0.648 -19.828 -7.023 1 93.62 144 ASP B CA 1
ATOM 2825 C C . ASP B 1 144 ? -1.375 -21.125 -6.688 1 93.62 144 ASP B C 1
ATOM 2827 O O . ASP B 1 144 ? -2.383 -21.453 -7.312 1 93.62 144 ASP B O 1
ATOM 2831 N N . THR B 1 145 ? -1.036 -21.703 -5.543 1 94.12 145 THR B N 1
ATOM 2832 C CA . THR B 1 145 ? -1.682 -22.953 -5.148 1 94.12 145 THR B CA 1
ATOM 2833 C C . THR B 1 145 ? -2.975 -22.672 -4.387 1 94.12 145 THR B C 1
ATOM 2835 O O . THR B 1 145 ? -3.879 -23.516 -4.367 1 94.12 145 THR B O 1
ATOM 2838 N N . GLY B 1 146 ? -3.033 -21.594 -3.74 1 94.62 146 GLY B N 1
ATOM 2839 C CA . GLY B 1 146 ? -4.188 -21.25 -2.924 1 94.62 146 GLY B CA 1
ATOM 2840 C C . GLY B 1 146 ? -4.027 -21.641 -1.469 1 94.62 146 GLY B C 1
ATOM 2841 O O . GLY B 1 146 ? -4.883 -21.328 -0.637 1 94.62 146 GLY B O 1
ATOM 2842 N N . LYS B 1 147 ? -2.963 -22.266 -1.12 1 92.38 147 LYS B N 1
ATOM 2843 C CA . LYS B 1 147 ? -2.742 -22.766 0.232 1 92.38 147 LYS B CA 1
ATOM 2844 C C . LYS B 1 147 ? -2.668 -21.625 1.24 1 92.38 147 LYS B C 1
ATOM 2846 O O . LYS B 1 147 ? -3.297 -21.688 2.299 1 92.38 147 LYS B O 1
ATOM 2851 N N . THR B 1 148 ? -1.941 -20.594 0.885 1 92.19 148 THR B N 1
ATOM 2852 C CA . THR B 1 148 ? -1.769 -19.453 1.772 1 92.19 148 THR B CA 1
ATOM 2853 C C . THR B 1 148 ? -3.105 -18.766 2.033 1 92.19 148 THR B C 1
ATOM 2855 O O . THR B 1 148 ? -3.42 -18.422 3.176 1 92.19 148 THR B O 1
ATOM 2858 N N . MET B 1 149 ? -3.902 -18.641 1.015 1 94.75 149 MET B N 1
ATOM 2859 C CA . MET B 1 149 ? -5.184 -17.953 1.141 1 94.75 149 MET B CA 1
ATOM 2860 C C . MET B 1 149 ? -6.156 -18.766 1.994 1 94.75 149 MET B C 1
ATOM 2862 O O . MET B 1 149 ? -6.871 -18.203 2.828 1 94.75 149 MET B O 1
ATOM 2866 N N . LYS B 1 150 ? -6.141 -20.016 1.817 1 94.38 150 LYS B N 1
ATOM 2867 C CA . LYS B 1 150 ? -7 -20.875 2.631 1 94.38 150 LYS B CA 1
ATOM 2868 C C . LYS B 1 150 ? -6.641 -20.766 4.109 1 94.38 150 LYS B C 1
ATOM 2870 O O . LYS B 1 150 ? -7.523 -20.688 4.965 1 94.38 150 LYS B O 1
ATOM 2875 N N . THR B 1 151 ? -5.379 -20.828 4.359 1 92.75 151 THR B N 1
ATOM 2876 C CA . THR B 1 151 ? -4.91 -20.703 5.734 1 92.75 151 THR B CA 1
ATOM 2877 C C . THR B 1 151 ? -5.293 -19.344 6.316 1 92.75 151 THR B C 1
ATOM 2879 O O . THR B 1 151 ? -5.734 -19.25 7.461 1 92.75 151 THR B O 1
ATOM 2882 N N . LEU B 1 152 ? -5.133 -18.312 5.527 1 94.69 152 LEU B N 1
ATOM 2883 C CA . LEU B 1 152 ? -5.5 -16.969 5.98 1 94.69 152 LEU B CA 1
ATOM 2884 C C . LEU B 1 152 ? -6.992 -16.891 6.293 1 94.69 152 LEU B C 1
ATOM 2886 O O . LEU B 1 152 ? -7.387 -16.344 7.324 1 94.69 152 LEU B O 1
ATOM 2890 N N . LEU B 1 153 ? -7.797 -17.453 5.453 1 96.38 153 LEU B N 1
ATOM 2891 C CA . LEU B 1 153 ? -9.242 -17.422 5.648 1 96.38 153 LEU B CA 1
ATOM 2892 C C . LEU B 1 153 ? -9.633 -18.172 6.918 1 96.38 153 LEU B C 1
ATOM 2894 O O . LEU B 1 153 ? -10.508 -17.734 7.66 1 96.38 153 LEU B O 1
ATOM 2898 N N . SER B 1 154 ? -8.992 -19.281 7.109 1 94.31 154 SER B N 1
ATOM 2899 C CA . SER B 1 154 ? -9.25 -20.047 8.32 1 94.31 154 SER B CA 1
ATOM 2900 C C . SER B 1 154 ? -8.891 -19.25 9.57 1 94.31 154 SER B C 1
ATOM 2902 O O . SER B 1 154 ? -9.633 -19.25 10.555 1 94.31 154 SER B O 1
ATOM 2904 N N . LEU B 1 155 ? -7.828 -18.594 9.516 1 92.44 155 LEU B N 1
ATOM 2905 C CA . LEU B 1 155 ? -7.387 -17.75 10.625 1 92.44 155 LEU B CA 1
ATOM 2906 C C . LEU B 1 155 ? -8.375 -16.625 10.883 1 92.44 155 LEU B C 1
ATOM 2908 O O . LEU B 1 155 ? -8.727 -16.344 12.039 1 92.44 155 LEU B O 1
ATOM 2912 N N . LEU B 1 156 ? -8.922 -16.016 9.859 1 94.69 156 LEU B N 1
ATOM 2913 C CA . LEU B 1 156 ? -9.781 -14.852 9.984 1 94.69 156 LEU B CA 1
ATOM 2914 C C . LEU B 1 156 ? -11.148 -15.234 10.539 1 94.69 156 LEU B C 1
ATOM 2916 O O . LEU B 1 156 ? -11.852 -14.391 11.094 1 94.69 156 LEU B O 1
ATOM 2920 N N . LYS B 1 157 ? -11.492 -16.469 10.336 1 95.12 157 LYS B N 1
ATOM 2921 C CA . LYS B 1 157 ? -12.781 -16.938 10.836 1 95.12 157 LYS B CA 1
ATOM 2922 C C . LYS B 1 157 ? -12.883 -16.766 12.344 1 95.12 157 LYS B C 1
ATOM 2924 O O . LYS B 1 157 ? -13.977 -16.531 12.875 1 95.12 157 LYS B O 1
ATOM 2929 N N . GLN B 1 158 ? -11.789 -16.781 12.961 1 93.88 158 GLN B N 1
ATOM 2930 C CA . GLN B 1 158 ? -11.758 -16.719 14.414 1 93.88 158 GLN B CA 1
ATOM 2931 C C . GLN B 1 158 ? -12.148 -15.32 14.906 1 93.88 158 GLN B C 1
ATOM 2933 O O . GLN B 1 158 ? -12.477 -15.141 16.078 1 93.88 158 GLN B O 1
ATOM 2938 N N . TYR B 1 159 ? -12.133 -14.383 14.055 1 94.56 159 TYR B N 1
ATOM 2939 C CA . TYR B 1 159 ? -12.422 -13.016 14.453 1 94.56 159 TYR B CA 1
ATOM 2940 C C . TYR B 1 159 ? -13.844 -12.625 14.07 1 94.56 159 TYR B C 1
ATOM 2942 O O . TYR B 1 159 ? -14.227 -11.461 14.18 1 94.56 159 TYR B O 1
ATOM 2950 N N . ASN B 1 160 ? -14.602 -13.492 13.523 1 95.38 160 ASN B N 1
ATOM 2951 C CA . ASN B 1 160 ? -16.031 -13.375 13.242 1 95.38 160 ASN B CA 1
ATOM 2952 C C . ASN B 1 160 ? -16.344 -12.172 12.359 1 95.38 160 ASN B C 1
ATOM 2954 O O . ASN B 1 160 ? -17.203 -11.359 12.695 1 95.38 160 ASN B O 1
ATOM 2958 N N . PRO B 1 161 ? -15.742 -12.039 11.219 1 95.12 161 PRO B N 1
ATOM 2959 C CA . PRO B 1 161 ? -16.188 -11.031 10.258 1 95.12 161 PRO B CA 1
ATOM 2960 C C . PRO B 1 161 ? -17.594 -11.32 9.703 1 95.12 161 PRO B C 1
ATOM 2962 O O . PRO B 1 161 ? -18.047 -12.469 9.75 1 95.12 161 PRO B O 1
ATOM 2965 N N . LYS B 1 162 ? -18.328 -10.234 9.344 1 94.75 162 LYS B N 1
ATOM 2966 C CA . LYS B 1 162 ? -19.641 -10.43 8.758 1 94.75 162 LYS B CA 1
ATOM 2967 C C . LYS B 1 162 ? -19.562 -11.203 7.445 1 94.75 162 LYS B C 1
ATOM 2969 O O . LYS B 1 162 ? -20.344 -12.117 7.203 1 94.75 162 LYS B O 1
ATOM 2974 N N . MET B 1 163 ? -18.594 -10.805 6.672 1 95.06 163 MET B N 1
ATOM 2975 C CA . MET B 1 163 ? -18.328 -11.406 5.367 1 95.06 163 MET B CA 1
ATOM 2976 C C . MET B 1 163 ? -16.875 -11.242 4.969 1 95.06 163 MET B C 1
ATOM 2978 O O . MET B 1 163 ? -16.25 -10.227 5.281 1 95.06 163 MET B O 1
ATOM 2982 N N . VAL B 1 164 ? -16.344 -12.305 4.293 1 96.5 164 VAL B N 1
ATOM 2983 C CA . VAL B 1 164 ? -14.992 -12.211 3.75 1 96.5 164 VAL B CA 1
ATOM 2984 C C . VAL B 1 164 ? -15 -12.617 2.277 1 96.5 164 VAL B C 1
ATOM 2986 O O . VAL B 1 164 ? -15.492 -13.688 1.922 1 96.5 164 VAL B O 1
ATOM 2989 N N . LYS B 1 165 ? -14.547 -11.703 1.443 1 97.38 165 LYS B N 1
ATOM 2990 C CA . LYS B 1 165 ? -14.352 -11.977 0.023 1 97.38 165 LYS B CA 1
ATOM 2991 C C . LYS B 1 165 ? -12.906 -11.742 -0.39 1 97.38 165 LYS B C 1
ATOM 2993 O O . LYS B 1 165 ? -12.203 -10.93 0.218 1 97.38 165 LYS B O 1
ATOM 2998 N N . VAL B 1 166 ? -12.516 -12.469 -1.405 1 98 166 VAL B N 1
ATOM 2999 C CA . VAL B 1 166 ? -11.141 -12.375 -1.876 1 98 166 VAL B CA 1
ATOM 3000 C C . VAL B 1 166 ? -11.125 -11.945 -3.342 1 98 166 VAL B C 1
ATOM 3002 O O . VAL B 1 166 ? -11.836 -12.516 -4.168 1 98 166 VAL B O 1
ATOM 3005 N N . ALA B 1 167 ? -10.414 -10.898 -3.627 1 97.62 167 ALA B N 1
ATOM 3006 C CA . ALA B 1 167 ? -10.117 -10.477 -4.992 1 97.62 167 ALA B CA 1
ATOM 3007 C C . ALA B 1 167 ? -8.648 -10.719 -5.328 1 97.62 167 ALA B C 1
ATOM 3009 O O . ALA B 1 167 ? -7.758 -10.328 -4.566 1 97.62 167 ALA B O 1
ATOM 3010 N N . SER B 1 168 ? -8.414 -11.375 -6.402 1 96.81 168 SER B N 1
ATOM 3011 C CA . SER B 1 168 ? -7.055 -11.602 -6.883 1 96.81 168 SER B CA 1
ATOM 3012 C C . SER B 1 168 ? -6.91 -11.18 -8.344 1 96.81 168 SER B C 1
ATOM 3014 O O . SER B 1 168 ? -7.785 -11.461 -9.164 1 96.81 168 SER B O 1
ATOM 3016 N N . LEU B 1 169 ? -5.805 -10.492 -8.648 1 94.44 169 LEU B N 1
ATOM 3017 C CA . LEU B 1 169 ? -5.57 -10.102 -10.031 1 94.44 169 LEU B CA 1
ATOM 3018 C C . LEU B 1 169 ? -5.312 -11.328 -10.906 1 94.44 169 LEU B C 1
ATOM 3020 O O . LEU B 1 169 ? -5.93 -11.484 -11.961 1 94.44 169 LEU B O 1
ATOM 3024 N N . LEU B 1 170 ? -4.434 -12.211 -10.391 1 94.06 170 LEU B N 1
ATOM 3025 C CA . LEU B 1 170 ? -4.059 -13.391 -11.164 1 94.06 170 LEU B CA 1
ATOM 3026 C C . LEU B 1 170 ? -4.336 -14.672 -10.375 1 94.06 170 LEU B C 1
ATOM 3028 O O . LEU B 1 170 ? -4.172 -14.695 -9.148 1 94.06 170 LEU B O 1
ATOM 3032 N N . VAL B 1 171 ? -4.684 -15.68 -11.094 1 95.06 171 VAL B N 1
ATOM 3033 C CA . VAL B 1 171 ? -4.719 -17.031 -10.57 1 95.06 171 VAL B CA 1
ATOM 3034 C C . VAL B 1 171 ? -3.936 -17.969 -11.5 1 95.06 171 VAL B C 1
ATOM 3036 O O . VAL B 1 171 ? -4.141 -17.953 -12.711 1 95.06 171 VAL B O 1
ATOM 3039 N N . LYS B 1 172 ? -3.107 -18.688 -10.891 1 94.5 172 LYS B N 1
ATOM 3040 C CA . LYS B 1 172 ? -2.316 -19.625 -11.688 1 94.5 172 LYS B CA 1
ATOM 3041 C C . LYS B 1 172 ? -3.086 -20.922 -11.953 1 94.5 172 LYS B C 1
ATOM 3043 O O . LYS B 1 172 ? -3.736 -21.453 -11.047 1 94.5 172 LYS B O 1
ATOM 3048 N N . ARG B 1 173 ? -2.939 -21.328 -13.203 1 93.44 173 ARG B N 1
ATOM 3049 C CA . ARG B 1 173 ? -3.408 -22.672 -13.547 1 93.44 173 ARG B CA 1
ATOM 3050 C C . ARG B 1 173 ? -2.322 -23.703 -13.289 1 93.44 173 ARG B C 1
ATOM 3052 O O . ARG B 1 173 ? -1.473 -23.953 -14.156 1 93.44 173 ARG B O 1
ATOM 3059 N N . THR B 1 174 ? -2.387 -24.266 -12.125 1 94.62 174 THR B N 1
ATOM 3060 C CA . THR B 1 174 ? -1.352 -25.219 -11.727 1 94.62 174 THR B CA 1
ATOM 3061 C C . THR B 1 174 ? -1.972 -26.484 -11.156 1 94.62 174 THR B C 1
ATOM 3063 O O . THR B 1 174 ? -2.98 -26.438 -10.453 1 94.62 174 THR B O 1
ATOM 3066 N N . PRO B 1 175 ? -1.27 -27.609 -11.43 1 94.25 175 PRO B N 1
ATOM 3067 C CA . PRO B 1 175 ? -1.747 -28.859 -10.828 1 94.25 175 PRO B CA 1
ATOM 3068 C C . PRO B 1 175 ? -1.552 -28.906 -9.312 1 94.25 175 PRO B C 1
ATOM 3070 O O . PRO B 1 175 ? -2.105 -29.766 -8.641 1 94.25 175 PRO B O 1
ATOM 3073 N N . ARG B 1 176 ? -0.871 -27.984 -8.781 1 94.06 176 ARG B N 1
ATOM 3074 C CA . ARG B 1 176 ? -0.588 -27.938 -7.352 1 94.06 176 ARG B CA 1
ATOM 3075 C C . ARG B 1 176 ? -1.695 -27.203 -6.602 1 94.06 176 ARG B C 1
ATOM 3077 O O . ARG B 1 176 ? -1.633 -27.062 -5.379 1 94.06 176 ARG B O 1
ATOM 3084 N N . SER B 1 177 ? -2.594 -26.781 -7.355 1 93.75 177 SER B N 1
ATOM 3085 C CA . SER B 1 177 ? -3.707 -26.062 -6.746 1 93.75 177 SER B CA 1
ATOM 3086 C C . SER B 1 177 ? -4.402 -26.906 -5.688 1 93.75 177 SER B C 1
ATOM 3088 O O . SER B 1 177 ? -4.598 -28.109 -5.883 1 93.75 177 SER B O 1
ATOM 3090 N N . VAL B 1 178 ? -4.859 -26.328 -4.617 1 93.69 178 VAL B N 1
ATOM 3091 C CA . VAL B 1 178 ? -5.59 -27.047 -3.574 1 93.69 178 VAL B CA 1
ATOM 3092 C C . VAL B 1 178 ? -7.094 -26.875 -3.789 1 93.69 178 VAL B C 1
ATOM 3094 O O . VAL B 1 178 ? -7.891 -27.125 -2.881 1 93.69 178 VAL B O 1
ATOM 3097 N N . GLY B 1 179 ? -7.445 -26.297 -4.891 1 92.88 179 GLY B N 1
ATOM 3098 C CA . GLY B 1 179 ? -8.844 -26.188 -5.262 1 92.88 179 GLY B CA 1
ATOM 3099 C C . GLY B 1 179 ? -9.484 -24.891 -4.809 1 92.88 179 GLY B C 1
ATOM 3100 O O . GLY B 1 179 ? -10.688 -24.688 -4.984 1 92.88 179 GLY B O 1
ATOM 3101 N N . TYR B 1 180 ? -8.703 -24.031 -4.266 1 94.75 180 TYR B N 1
ATOM 3102 C CA . TYR B 1 180 ? -9.234 -22.734 -3.824 1 94.75 180 TYR B CA 1
ATOM 3103 C C . TYR B 1 180 ? -9.391 -21.781 -5 1 94.75 180 TYR B C 1
ATOM 3105 O O . TYR B 1 180 ? -8.508 -21.703 -5.855 1 94.75 180 TYR B O 1
ATOM 3113 N N . ARG B 1 181 ? -10.57 -21.094 -4.992 1 94.62 181 ARG B N 1
ATOM 3114 C CA . ARG B 1 181 ? -10.797 -20.047 -5.984 1 94.62 181 ARG B CA 1
ATOM 3115 C C . ARG B 1 181 ? -11.289 -18.75 -5.32 1 94.62 181 ARG B C 1
ATOM 3117 O O . ARG B 1 181 ? -12.234 -18.781 -4.531 1 94.62 181 ARG B O 1
ATOM 3124 N N . PRO B 1 182 ? -10.719 -17.656 -5.645 1 97.12 182 PRO B N 1
ATOM 3125 C CA . PRO B 1 182 ? -11.172 -16.359 -5.105 1 97.12 182 PRO B CA 1
ATOM 3126 C C . PRO B 1 182 ? -12.555 -15.969 -5.625 1 97.12 182 PRO B C 1
ATOM 3128 O O . PRO B 1 182 ? -13.016 -16.5 -6.633 1 97.12 182 PRO B O 1
ATOM 3131 N N . ASP B 1 183 ? -13.188 -15.094 -4.898 1 97.19 183 ASP B N 1
ATOM 3132 C CA . ASP B 1 183 ? -14.508 -14.609 -5.277 1 97.19 183 ASP B CA 1
ATOM 3133 C C . ASP B 1 183 ? -14.445 -13.766 -6.551 1 97.19 183 ASP B C 1
ATOM 3135 O O . ASP B 1 183 ? -15.352 -13.82 -7.387 1 97.19 183 ASP B O 1
ATOM 3139 N N . PHE B 1 184 ? -13.406 -12.992 -6.691 1 96.88 184 PHE B N 1
ATOM 3140 C CA . PHE B 1 184 ? -13.203 -12.094 -7.824 1 96.88 184 PHE B CA 1
ATOM 3141 C C . PHE B 1 184 ? -11.828 -12.305 -8.445 1 96.88 184 PHE B C 1
ATOM 3143 O O . PHE B 1 184 ? -10.805 -12.133 -7.777 1 96.88 184 PHE B O 1
ATOM 3150 N N . VAL B 1 185 ? -11.844 -12.688 -9.695 1 95.12 185 VAL B N 1
ATOM 3151 C CA . VAL B 1 185 ? -10.586 -13.031 -10.367 1 95.12 185 VAL B CA 1
ATOM 3152 C C . VAL B 1 185 ? -10.398 -12.133 -11.586 1 95.12 185 VAL B C 1
ATOM 3154 O O . VAL B 1 185 ? -11.297 -11.992 -12.414 1 95.12 185 VAL B O 1
ATOM 3157 N N . GLY B 1 186 ? -9.25 -11.477 -11.594 1 93.25 186 GLY B N 1
ATOM 3158 C CA . GLY B 1 186 ? -8.93 -10.75 -12.812 1 93.25 186 GLY B CA 1
ATOM 3159 C C . GLY B 1 186 ? -8.789 -11.648 -14.023 1 93.25 186 GLY B C 1
ATOM 3160 O O . GLY B 1 186 ? -9.664 -11.688 -14.891 1 93.25 186 GLY B O 1
ATOM 3161 N N . PHE B 1 187 ? -7.664 -12.484 -13.992 1 88.81 187 PHE B N 1
ATOM 3162 C CA . PHE B 1 187 ? -7.508 -13.422 -15.086 1 88.81 187 PHE B CA 1
ATOM 3163 C C . PHE B 1 187 ? -6.566 -14.562 -14.703 1 88.81 187 PHE B C 1
ATOM 3165 O O . PHE B 1 187 ? -5.836 -14.461 -13.711 1 88.81 187 PHE B O 1
ATOM 3172 N N . GLU B 1 188 ? -6.641 -15.617 -15.453 1 90.69 188 GLU B N 1
ATOM 3173 C CA . GLU B 1 188 ? -5.836 -16.812 -15.188 1 90.69 188 GLU B CA 1
ATOM 3174 C C . GLU B 1 188 ? -4.562 -16.812 -16.031 1 90.69 188 GLU B C 1
ATOM 3176 O O . GLU B 1 188 ? -4.566 -16.359 -17.172 1 90.69 188 GLU B O 1
ATOM 3181 N N . VAL B 1 189 ? -3.496 -17.312 -15.438 1 90.69 189 VAL B N 1
ATOM 3182 C CA . VAL B 1 189 ? -2.219 -17.391 -16.141 1 90.69 189 VAL B CA 1
ATOM 3183 C C . VAL B 1 189 ? -1.658 -18.797 -16.062 1 90.69 189 VAL B C 1
ATOM 3185 O O . VAL B 1 189 ? -1.982 -19.562 -15.141 1 90.69 189 VAL B O 1
ATOM 3188 N N . PRO B 1 190 ? -0.828 -19.125 -17.078 1 90.31 190 PRO B N 1
ATOM 3189 C CA . PRO B 1 190 ? -0.193 -20.453 -17 1 90.31 190 PRO B CA 1
ATOM 3190 C C . PRO B 1 190 ? 0.756 -20.578 -15.812 1 90.31 190 PRO B C 1
ATOM 3192 O O . PRO B 1 190 ? 1.094 -19.578 -15.172 1 90.31 190 PRO B O 1
ATOM 3195 N N . ASP B 1 191 ? 1.114 -21.766 -15.555 1 91.56 191 ASP B N 1
ATOM 3196 C CA . ASP B 1 191 ? 2.023 -22.047 -14.453 1 91.56 191 ASP B CA 1
ATOM 3197 C C . ASP B 1 191 ? 3.455 -21.656 -14.805 1 91.56 191 ASP B C 1
ATOM 3199 O O . ASP B 1 191 ? 4.34 -22.516 -14.867 1 91.56 191 ASP B O 1
ATOM 3203 N N . LYS B 1 192 ? 3.623 -20.391 -15.078 1 91.31 192 LYS B N 1
ATOM 3204 C CA . LYS B 1 192 ? 4.918 -19.797 -15.398 1 91.31 192 LYS B CA 1
ATOM 3205 C C . LYS B 1 192 ? 5.184 -18.562 -14.547 1 91.31 192 LYS B C 1
ATOM 3207 O O . LYS B 1 192 ? 4.27 -18.016 -13.922 1 91.31 192 LYS B O 1
ATOM 3212 N N . PHE B 1 193 ? 6.406 -18.25 -14.492 1 90.38 193 PHE B N 1
ATOM 3213 C CA . PHE B 1 193 ? 6.785 -17.078 -13.703 1 90.38 193 PHE B CA 1
ATOM 3214 C C . PHE B 1 193 ? 6.438 -15.789 -14.445 1 90.38 193 PHE B C 1
ATOM 3216 O O . PHE B 1 193 ? 6.887 -15.57 -15.57 1 90.38 193 PHE B O 1
ATOM 3223 N N . VAL B 1 194 ? 5.59 -15.055 -13.773 1 90.31 194 VAL B N 1
ATOM 3224 C CA . VAL B 1 194 ? 5.109 -13.828 -14.406 1 90.31 194 VAL B CA 1
ATOM 3225 C C . VAL B 1 194 ? 5.734 -12.617 -13.719 1 90.31 194 VAL B C 1
ATOM 3227 O O . VAL B 1 194 ? 5.953 -12.625 -12.508 1 90.31 194 VAL B O 1
ATOM 3230 N N . VAL B 1 195 ? 6.094 -11.602 -14.516 1 89.12 195 VAL B N 1
ATOM 3231 C CA . VAL B 1 195 ? 6.66 -10.352 -14.008 1 89.12 195 VAL B CA 1
ATOM 3232 C C . VAL B 1 195 ? 5.902 -9.164 -14.586 1 89.12 195 VAL B C 1
ATOM 3234 O O . VAL B 1 195 ? 5.105 -9.32 -15.516 1 89.12 195 VAL B O 1
ATOM 3237 N N . GLY B 1 196 ? 6.145 -7.996 -13.984 1 87.94 196 GLY B N 1
ATOM 3238 C CA . GLY B 1 196 ? 5.473 -6.777 -14.406 1 87.94 196 GLY B CA 1
ATOM 3239 C C . GLY B 1 196 ? 4.289 -6.41 -13.531 1 87.94 196 GLY B C 1
ATOM 3240 O O . GLY B 1 196 ? 3.791 -7.246 -12.766 1 87.94 196 GLY B O 1
ATOM 3241 N N . TYR B 1 197 ? 3.9 -5.129 -13.648 1 88.5 197 TYR B N 1
ATOM 3242 C CA . TYR B 1 197 ? 2.793 -4.652 -12.828 1 88.5 197 TYR B CA 1
ATOM 3243 C C . TYR B 1 197 ? 3.041 -4.945 -11.352 1 88.5 197 TYR B C 1
ATOM 3245 O O . TYR B 1 197 ? 2.201 -5.551 -10.68 1 88.5 197 TYR B O 1
ATOM 3253 N N . ALA B 1 198 ? 4.227 -4.641 -10.859 1 86.81 198 ALA B N 1
ATOM 3254 C CA . ALA B 1 198 ? 4.715 -4.703 -9.484 1 86.81 198 ALA B CA 1
ATOM 3255 C C . ALA B 1 198 ? 5.145 -6.121 -9.117 1 86.81 198 ALA B C 1
ATOM 3257 O O . ALA B 1 198 ? 5.691 -6.348 -8.031 1 86.81 198 ALA B O 1
ATOM 3258 N N . LEU B 1 199 ? 4.887 -7.133 -10.016 1 88.56 199 LEU B N 1
ATOM 3259 C CA . LEU B 1 199 ? 5.441 -8.469 -9.836 1 88.56 199 LEU B CA 1
ATOM 3260 C C . LEU B 1 199 ? 6.895 -8.523 -10.305 1 88.56 199 LEU B C 1
ATOM 3262 O O . LEU B 1 199 ? 7.207 -8.094 -11.414 1 88.56 199 LEU B O 1
ATOM 3266 N N . ASP B 1 200 ? 7.699 -9.031 -9.438 1 86 200 ASP B N 1
ATOM 3267 C CA . ASP B 1 200 ? 9.117 -8.914 -9.758 1 86 200 ASP B CA 1
ATOM 3268 C C . ASP B 1 200 ? 9.766 -10.289 -9.898 1 86 200 ASP B C 1
ATOM 3270 O O . ASP B 1 200 ? 9.172 -11.305 -9.539 1 86 200 ASP B O 1
ATOM 3274 N N . TYR B 1 201 ? 10.883 -10.281 -10.633 1 85.88 201 TYR B N 1
ATOM 3275 C CA . TYR B 1 201 ? 11.875 -11.344 -10.57 1 85.88 201 TYR B CA 1
ATOM 3276 C C . TYR B 1 201 ? 13.195 -10.828 -10.023 1 85.88 201 TYR B C 1
ATOM 3278 O O . TYR B 1 201 ? 13.906 -10.078 -10.703 1 85.88 201 TYR B O 1
ATOM 3286 N N . ASN B 1 202 ? 13.508 -11.18 -8.844 1 81.94 202 ASN B N 1
ATOM 3287 C CA . ASN B 1 202 ? 14.711 -10.703 -8.188 1 81.94 202 ASN B CA 1
ATOM 3288 C C . ASN B 1 202 ? 14.805 -9.18 -8.219 1 81.94 202 ASN B C 1
ATOM 3290 O O . ASN B 1 202 ? 15.836 -8.625 -8.602 1 81.94 202 ASN B O 1
ATOM 3294 N N . GLU B 1 203 ? 13.711 -8.484 -8.008 1 79.5 203 GLU B N 1
ATOM 3295 C CA . GLU B 1 203 ? 13.625 -7.043 -7.824 1 79.5 203 GLU B CA 1
ATOM 3296 C C . GLU B 1 203 ? 13.609 -6.316 -9.164 1 79.5 203 GLU B C 1
ATOM 3298 O O . GLU B 1 203 ? 13.586 -5.086 -9.219 1 79.5 203 GLU B O 1
ATOM 3303 N N . TYR B 1 204 ? 13.602 -7.184 -10.234 1 80.31 204 TYR B N 1
ATOM 3304 C CA . TYR B 1 204 ? 13.547 -6.586 -11.562 1 80.31 204 TYR B CA 1
ATOM 3305 C C . TYR B 1 204 ? 12.133 -6.641 -12.133 1 80.31 204 TYR B C 1
ATOM 3307 O O . TYR B 1 204 ? 11.305 -7.438 -11.68 1 80.31 204 TYR B O 1
ATOM 3315 N N . PHE B 1 205 ? 11.82 -5.738 -13.039 1 84 205 PHE B N 1
ATOM 3316 C CA . PHE B 1 205 ? 10.672 -5.773 -13.945 1 84 205 PHE B CA 1
ATOM 3317 C C . PHE B 1 205 ? 9.43 -5.203 -13.273 1 84 205 PHE B C 1
ATOM 3319 O O . PHE B 1 205 ? 8.336 -5.258 -13.836 1 84 205 PHE B O 1
ATOM 3326 N N . ARG B 1 206 ? 9.555 -4.664 -12.039 1 83.31 206 ARG B N 1
ATOM 3327 C CA . ARG B 1 206 ? 8.391 -4.109 -11.359 1 83.31 206 ARG B CA 1
ATOM 3328 C C . ARG B 1 206 ? 7.816 -2.93 -12.125 1 83.31 206 ARG B C 1
ATOM 3330 O O . ARG B 1 206 ? 6.637 -2.598 -11.977 1 83.31 206 ARG B O 1
ATOM 3337 N N . ASP B 1 207 ? 8.641 -2.367 -12.945 1 82.06 207 ASP B N 1
ATOM 3338 C CA . ASP B 1 207 ? 8.273 -1.099 -13.57 1 82.06 207 ASP B CA 1
ATOM 3339 C C . ASP B 1 207 ? 7.52 -1.325 -14.875 1 82.06 207 ASP B C 1
ATOM 3341 O O . ASP B 1 207 ? 6.996 -0.379 -15.469 1 82.06 207 ASP B O 1
ATOM 3345 N N . LEU B 1 208 ? 7.406 -2.588 -15.281 1 83.06 208 LEU B N 1
ATOM 3346 C CA . LEU B 1 208 ? 6.645 -2.85 -16.5 1 83.06 208 LEU B CA 1
ATOM 3347 C C . LEU B 1 208 ? 5.156 -2.6 -16.266 1 83.06 208 LEU B C 1
ATOM 3349 O O . LEU B 1 208 ? 4.621 -2.928 -15.203 1 83.06 208 LEU B O 1
ATOM 3353 N N . ASN B 1 209 ? 4.488 -1.989 -17.234 1 82.19 209 ASN B N 1
ATOM 3354 C CA . ASN B 1 209 ? 3.076 -1.646 -17.109 1 82.19 209 ASN B CA 1
ATOM 3355 C C . ASN B 1 209 ? 2.178 -2.795 -17.547 1 82.19 209 ASN B C 1
ATOM 3357 O O . ASN B 1 209 ? 0.955 -2.646 -17.609 1 82.19 209 ASN B O 1
ATOM 3361 N N . HIS B 1 210 ? 2.836 -3.818 -17.969 1 83.81 210 HIS B N 1
ATOM 3362 C CA . HIS B 1 210 ? 2.111 -5.012 -18.375 1 83.81 210 HIS B CA 1
ATOM 3363 C C . HIS B 1 210 ? 2.701 -6.266 -17.75 1 83.81 210 HIS B C 1
ATOM 3365 O O . HIS B 1 210 ? 3.818 -6.238 -17.219 1 83.81 210 HIS B O 1
ATOM 3371 N N . ILE B 1 211 ? 1.892 -7.246 -17.719 1 87 211 ILE B N 1
ATOM 3372 C CA . ILE B 1 211 ? 2.332 -8.523 -17.172 1 87 211 ILE B CA 1
ATOM 3373 C C . ILE B 1 211 ? 2.893 -9.398 -18.281 1 87 211 ILE B C 1
ATOM 3375 O O . ILE B 1 211 ? 2.32 -9.461 -19.375 1 87 211 ILE B O 1
ATOM 3379 N N . CYS B 1 212 ? 4.055 -10.016 -18.094 1 87.38 212 CYS B N 1
ATOM 3380 C CA . CYS B 1 212 ? 4.609 -10.938 -19.078 1 87.38 212 CYS B CA 1
ATOM 3381 C C . CYS B 1 212 ? 5.285 -12.117 -18.391 1 87.38 212 CYS B C 1
ATOM 3383 O O . CYS B 1 212 ? 5.555 -12.078 -17.188 1 87.38 212 CYS B O 1
ATOM 3385 N N . VAL B 1 213 ? 5.383 -13.18 -19.156 1 88.94 213 VAL B N 1
ATOM 3386 C CA . VAL B 1 213 ? 6.109 -14.344 -18.688 1 88.94 213 VAL B CA 1
ATOM 3387 C C . VAL B 1 213 ? 7.605 -14.156 -18.922 1 88.94 213 VAL B C 1
ATOM 3389 O O . VAL B 1 213 ? 8.023 -13.797 -20.031 1 88.94 213 VAL B O 1
ATOM 3392 N N . ILE B 1 214 ? 8.391 -14.305 -17.891 1 87.5 214 ILE B N 1
ATOM 3393 C CA . ILE B 1 214 ? 9.828 -14.164 -18.062 1 87.5 214 ILE B CA 1
ATOM 3394 C C . ILE B 1 214 ? 10.391 -15.422 -18.719 1 87.5 214 ILE B C 1
ATOM 3396 O O . ILE B 1 214 ? 9.984 -16.531 -18.391 1 87.5 214 ILE B O 1
ATOM 3400 N N . SER B 1 215 ? 11.211 -15.203 -19.672 1 84.81 215 SER B N 1
ATOM 3401 C CA . SER B 1 215 ? 11.852 -16.312 -20.359 1 84.81 215 SER B CA 1
ATOM 3402 C C . SER B 1 215 ? 12.93 -16.953 -19.5 1 84.81 215 SER B C 1
ATOM 3404 O O . SER B 1 215 ? 13.391 -16.359 -18.531 1 84.81 215 SER B O 1
ATOM 3406 N N . GLU B 1 216 ? 13.242 -18.188 -19.875 1 85.88 216 GLU B N 1
ATOM 3407 C CA . GLU B 1 216 ? 14.328 -18.859 -19.156 1 85.88 216 GLU B CA 1
ATOM 3408 C C . GLU B 1 216 ? 15.625 -18.062 -19.266 1 85.88 216 GLU B C 1
ATOM 3410 O O . GLU B 1 216 ? 16.391 -17.969 -18.297 1 85.88 216 GLU B O 1
ATOM 3415 N N . THR B 1 217 ? 15.844 -17.531 -20.391 1 85.5 217 THR B N 1
ATOM 3416 C CA . THR B 1 217 ? 17.031 -16.703 -20.578 1 85.5 217 THR B CA 1
ATOM 3417 C C . THR B 1 217 ? 16.984 -15.477 -19.672 1 85.5 217 THR B C 1
ATOM 3419 O O . THR B 1 217 ? 18 -15.086 -19.094 1 85.5 217 THR B O 1
ATOM 3422 N N . GLY B 1 218 ? 15.898 -14.914 -19.547 1 82.56 218 GLY B N 1
ATOM 3423 C CA . GLY B 1 218 ? 15.719 -13.781 -18.656 1 82.56 218 GLY B CA 1
ATOM 3424 C C . GLY B 1 218 ? 15.938 -14.125 -17.203 1 82.56 218 GLY B C 1
ATOM 3425 O O . GLY B 1 218 ? 16.562 -13.359 -16.469 1 82.56 218 GLY B O 1
ATOM 3426 N N . LYS B 1 219 ? 15.477 -15.305 -16.875 1 86.56 219 LYS B N 1
ATOM 3427 C CA . LYS B 1 219 ? 15.664 -15.758 -15.5 1 86.56 219 LYS B CA 1
ATOM 3428 C C . LYS B 1 219 ? 17.141 -15.906 -15.172 1 86.56 219 LYS B C 1
ATOM 3430 O O . LYS B 1 219 ? 17.578 -15.539 -14.078 1 86.56 219 LYS B O 1
ATOM 3435 N N . GLN B 1 220 ? 17.797 -16.406 -16.125 1 85.75 220 GLN B N 1
ATOM 3436 C CA . GLN B 1 220 ? 19.234 -16.625 -15.922 1 85.75 220 GLN B CA 1
ATOM 3437 C C . GLN B 1 220 ? 19.984 -15.297 -15.836 1 85.75 220 GLN B C 1
ATOM 3439 O O . GLN B 1 220 ? 20.875 -15.133 -15 1 85.75 220 GLN B O 1
ATOM 3444 N N . LYS B 1 221 ? 19.594 -14.391 -16.625 1 84.75 221 LYS B N 1
ATOM 3445 C CA . LYS B 1 221 ? 20.266 -13.094 -16.688 1 84.75 221 LYS B CA 1
ATOM 3446 C C . LYS B 1 221 ? 20.062 -12.312 -15.391 1 84.75 221 LYS B C 1
ATOM 3448 O O . LYS B 1 221 ? 20.953 -11.57 -14.961 1 84.75 221 LYS B O 1
ATOM 3453 N N . TYR B 1 222 ? 18.938 -12.5 -14.852 1 80.38 222 TYR B N 1
ATOM 3454 C CA . TYR B 1 222 ? 18.594 -11.656 -13.711 1 80.38 222 TYR B CA 1
ATOM 3455 C C . TYR B 1 222 ? 18.562 -12.461 -12.422 1 80.38 222 TYR B C 1
ATOM 3457 O O . TYR B 1 222 ? 17.969 -12.039 -11.422 1 80.38 222 TYR B O 1
ATOM 3465 N N . LYS B 1 223 ? 19.125 -13.672 -12.555 1 78.12 223 LYS B N 1
ATOM 3466 C CA . LYS B 1 223 ? 19.234 -14.508 -11.359 1 78.12 223 LYS B CA 1
ATOM 3467 C C . LYS B 1 223 ? 20.125 -13.859 -10.312 1 78.12 223 LYS B C 1
ATOM 3469 O O . LYS B 1 223 ? 21.156 -13.258 -10.641 1 78.12 223 LYS B O 1
ATOM 3474 N N . ALA B 1 224 ? 19.562 -13.688 -9.008 1 64.75 224 ALA B N 1
ATOM 3475 C CA . ALA B 1 224 ? 20.406 -13.109 -7.957 1 64.75 224 ALA B CA 1
ATOM 3476 C C . ALA B 1 224 ? 21.719 -13.859 -7.824 1 64.75 224 ALA B C 1
ATOM 3478 O O . ALA B 1 224 ? 21.797 -15.062 -8.094 1 64.75 224 ALA B O 1
#

Organism: Cairina moschata (NCBI:txid8855)

Solvent-accessible surface area (backbone atoms only — not comparable to full-atom values): 26151 Å² total; per-residue (Å²): 133,90,83,83,82,81,84,74,81,81,83,81,82,84,82,82,78,82,81,75,81,75,79,78,74,80,78,73,78,72,78,75,76,68,77,68,77,76,71,74,72,74,73,71,59,74,60,61,65,64,42,35,48,54,49,25,53,53,46,47,73,73,56,58,86,46,53,33,37,39,35,33,39,45,77,52,8,52,57,56,42,51,55,28,47,51,43,39,25,53,52,35,69,71,38,93,65,77,55,46,50,40,80,45,44,32,32,75,43,75,48,77,44,100,78,54,75,66,52,67,46,80,38,54,43,70,66,63,66,72,40,42,70,27,32,33,39,38,32,36,37,66,37,59,37,31,61,69,58,52,46,50,51,59,60,49,55,77,35,49,42,67,37,79,45,36,37,25,48,31,34,40,58,47,92,70,39,74,78,62,75,63,78,37,68,53,46,77,40,66,78,61,61,58,26,16,56,47,27,50,53,80,46,33,53,34,56,35,84,46,54,38,69,63,47,72,69,52,48,62,73,48,51,124,142,85,87,85,77,81,79,82,80,80,80,80,84,81,82,83,79,80,80,71,80,74,78,78,77,80,79,74,78,73,78,76,76,68,76,69,76,74,71,75,72,74,74,72,62,75,60,61,68,65,43,35,46,54,49,25,53,54,46,46,72,73,58,60,85,47,52,32,36,39,35,32,37,46,76,53,7,52,56,57,43,50,56,29,48,52,43,38,24,53,52,35,69,73,37,94,63,76,53,47,50,41,80,46,44,31,32,75,42,73,50,78,44,98,77,54,75,69,52,66,46,83,38,55,44,72,68,64,66,73,40,42,70,26,33,33,40,38,32,36,37,66,38,60,38,30,60,69,58,52,46,51,52,60,60,49,56,77,37,50,42,66,37,82,44,35,36,24,47,30,36,39,57,46,93,71,38,74,78,64,76,64,78,38,70,53,46,76,40,67,77,61,60,57,26,16,56,46,28,50,53,80,47,34,51,34,57,36,83,46,54,38,68,62,46,71,69,51,49,62,73,47,51,126

Sequence (448 aa):
MLRAGSAEGGAGAAAGRGASPLPAAPRRPQPQHRPRPRRAAPWRPPAPASWTERLAREIMKGMGGHHIVALCVLKGGYKFFADLLDYIKALNRNSDKSIPMTVDFIRLKSYCNDQSTGDIKVIGGDDLSTLTGKNVLIVEDIIDTGKTMKTLLSLLKQYNPKMVKVASLLVKRTPRSVGYRPDFVGFEVPDKFVVGYALDYNEYFRDLNHICVISETGKQKYKAMLRAGSAEGGAGAAAGRGASPLPAAPRRPQPQHRPRPRRAAPWRPPAPASWTERLAREIMKGMGGHHIVALCVLKGGYKFFADLLDYIKALNRNSDKSIPMTVDFIRLKSYCNDQSTGDIKVIGGDDLSTLTGKNVLIVEDIIDTGKTMKTLLSLLKQYNPKMVKVASLLVKRTPRSVGYRPDFVGFEVPDKFVVGYALDYNEYFRDLNHICVISETGKQKYKA